Protein AF-0000000075409752 (afdb_homodimer)

Foldseek 3Di:
DPPPLVVLLVLLLVLLPPDPPDPVQLFAPFFAAEEEEFQLLCRVVLQVVLCVVRVHDEQEPVSLQVNLVVVLVPVVSVVSLVNSVDDDDLVVVLPVLQPDDCDLSSSLSSSLSSLVSCLRHHGYYYAPLSLVSCVQGLHAYEYGYEDLQLSLVSCVVVPVDHSVVSSVVRVVVRVVRQVSNCVSRVDGPPPPVSHPYYHYCSPPPDSVVVSVVVNVVSVCSSVVNPNPD/DPPPLVVLLVLLLVLLPPDPPDPVQLFAPFFAAEEEEFQLLCRVVLQVVLCVVRVHDEQEPVSLQVNLVVVLVPVVSVVSLVNSVDDDPLVVVLPVQQPDDCDLSSSLSSSLSSLVSCLRHHGYYYAPLSLVSCVQGLHAYEYGYEDLQLSLVSCVVVPVDHSVVSSVVRVVVRVVRQVSNCVSRVDGPPPPVSHPYYHYCSPPPDSVVVSVVVNVVSVCSSVVNPNPD

Nearest PDB structures (foldseek):
  3fdi-assembly1_B  TM=8.364E-01  e=6.207E-10  Eubacterium ventriosum ATCC 27560
  3fdi-assembly1_A  TM=8.608E-01  e=1.550E-09  Eubacterium ventriosum ATCC 27560
  3hdt-assembly1_B  TM=8.500E-01  e=1.334E-08  [Clostridium] symbiosum ATCC 14940
  3akc-assembly1_A  TM=5.839E-01  e=3.371E-07  Thermus thermophilus HB8
  3adk-assembly1_A  TM=4.992E-01  e=1.735E-04  Sus scrofa

Structure (mmCIF, N/CA/C/O backbone):
data_AF-0000000075409752-model_v1
#
loop_
_entity.id
_entity.type
_entity.pdbx_description
1 polymer 'Cytidylate kinase'
#
loop_
_atom_site.group_PDB
_atom_site.id
_atom_site.type_symbol
_atom_site.label_atom_id
_atom_site.label_alt_id
_atom_site.label_comp_id
_atom_site.label_asym_id
_atom_site.label_entity_id
_atom_site.label_seq_id
_atom_site.pdbx_PDB_ins_code
_atom_site.Cartn_x
_atom_site.Cartn_y
_atom_site.Cartn_z
_atom_site.occupancy
_atom_site.B_iso_or_equiv
_atom_site.auth_seq_id
_atom_site.auth_comp_id
_atom_site.auth_asym_id
_atom_site.auth_atom_id
_atom_site.pdbx_PDB_model_num
ATOM 1 N N . MET A 1 1 ? 16.188 -24.672 0.856 1 35.5 1 MET A N 1
ATOM 2 C CA . MET A 1 1 ? 15.359 -25.828 0.515 1 35.5 1 MET A CA 1
ATOM 3 C C . MET A 1 1 ? 14.805 -25.703 -0.9 1 35.5 1 MET A C 1
ATOM 5 O O . MET A 1 1 ? 14.023 -24.797 -1.186 1 35.5 1 MET A O 1
ATOM 9 N N . SER A 1 2 ? 15.633 -25.891 -1.793 1 41.69 2 SER A N 1
ATOM 10 C CA . SER A 1 2 ? 15.312 -26.016 -3.211 1 41.69 2 SER A CA 1
ATOM 11 C C . SER A 1 2 ? 14.031 -26.812 -3.414 1 41.69 2 SER A C 1
ATOM 13 O O . SER A 1 2 ? 13.969 -28 -3.088 1 41.69 2 SER A O 1
ATOM 15 N N . HIS A 1 3 ? 12.977 -26.234 -3.055 1 53.34 3 HIS A N 1
ATOM 16 C CA . HIS A 1 3 ? 11.797 -27.031 -3.328 1 53.34 3 HIS A CA 1
ATOM 17 C C . HIS A 1 3 ? 11.945 -27.812 -4.629 1 53.34 3 HIS A C 1
ATOM 19 O O . HIS A 1 3 ? 12.328 -27.25 -5.656 1 53.34 3 HIS A O 1
ATOM 25 N N . ASN A 1 4 ? 12.164 -29.109 -4.457 1 63.41 4 ASN A N 1
ATOM 26 C CA . ASN A 1 4 ? 12.203 -29.984 -5.617 1 63.41 4 ASN A CA 1
ATOM 27 C C . ASN A 1 4 ? 11.008 -29.75 -6.539 1 63.41 4 ASN A C 1
ATOM 29 O O . ASN A 1 4 ? 9.859 -29.938 -6.133 1 63.41 4 ASN A O 1
ATOM 33 N N . ILE A 1 5 ? 11.281 -29.016 -7.641 1 72.69 5 ILE A N 1
ATOM 34 C CA . ILE A 1 5 ? 10.289 -28.672 -8.656 1 72.69 5 ILE A CA 1
ATOM 35 C C . ILE A 1 5 ? 9.352 -29.844 -8.891 1 72.69 5 ILE A C 1
ATOM 37 O O . ILE A 1 5 ? 8.141 -29.672 -9.031 1 72.69 5 ILE A O 1
ATOM 41 N N . LEU A 1 6 ? 9.883 -31.047 -8.805 1 66.75 6 LEU A N 1
ATOM 42 C CA . LEU A 1 6 ? 9.078 -32.25 -9.055 1 66.75 6 LEU A CA 1
ATOM 43 C C . LEU A 1 6 ? 8.086 -32.469 -7.918 1 66.75 6 LEU A C 1
ATOM 45 O O . LEU A 1 6 ? 6.945 -32.875 -8.156 1 66.75 6 LEU A O 1
ATOM 49 N N . SER A 1 7 ? 8.555 -32.156 -6.742 1 69.25 7 SER A N 1
ATOM 50 C CA . SER A 1 7 ? 7.664 -32.312 -5.598 1 69.25 7 SER A CA 1
ATOM 51 C C . SER A 1 7 ? 6.52 -31.312 -5.645 1 69.25 7 SER A C 1
ATOM 53 O O . SER A 1 7 ? 5.387 -31.625 -5.289 1 69.25 7 SER A O 1
ATOM 55 N N . VAL A 1 8 ? 6.828 -30.156 -6.141 1 71.62 8 VAL A N 1
ATOM 56 C CA . VAL A 1 8 ? 5.812 -29.109 -6.258 1 71.62 8 VAL A CA 1
ATOM 57 C C . VAL A 1 8 ? 4.797 -29.5 -7.332 1 71.62 8 VAL A C 1
ATOM 59 O O . VAL A 1 8 ? 3.588 -29.391 -7.121 1 71.62 8 VAL A O 1
ATOM 62 N N . ILE A 1 9 ? 5.273 -30.062 -8.375 1 70.31 9 ILE A N 1
ATOM 63 C CA . ILE A 1 9 ? 4.41 -30.484 -9.477 1 70.31 9 ILE A CA 1
ATOM 64 C C . ILE A 1 9 ? 3.502 -31.625 -9.016 1 70.31 9 ILE A C 1
ATOM 66 O O . ILE A 1 9 ? 2.307 -31.625 -9.32 1 70.31 9 ILE A O 1
ATOM 70 N N . ALA A 1 10 ? 4.078 -32.5 -8.273 1 66.25 10 ALA A N 1
ATOM 71 C CA . ALA A 1 10 ? 3.301 -33.594 -7.742 1 66.25 10 ALA A CA 1
ATOM 72 C C . ALA A 1 10 ? 2.207 -33.125 -6.801 1 66.25 10 ALA A C 1
ATOM 74 O O . ALA A 1 10 ? 1.072 -33.594 -6.852 1 66.25 10 ALA A O 1
ATOM 75 N N . ALA A 1 11 ? 2.574 -32.188 -6.027 1 68.56 11 ALA A N 1
ATOM 76 C CA . ALA A 1 11 ? 1.611 -31.609 -5.082 1 68.56 11 ALA A CA 1
ATOM 77 C C . ALA A 1 11 ? 0.489 -30.875 -5.809 1 68.56 11 ALA A C 1
ATOM 79 O O . ALA A 1 11 ? -0.676 -30.969 -5.41 1 68.56 11 ALA A O 1
ATOM 80 N N . MET A 1 12 ? 0.791 -30.25 -6.871 1 71.69 12 MET A N 1
ATOM 81 C CA . MET A 1 12 ? -0.192 -29.531 -7.684 1 71.69 12 MET A CA 1
ATOM 82 C C . MET A 1 12 ? -1.178 -30.516 -8.32 1 71.69 12 MET A C 1
ATOM 84 O O . MET A 1 12 ? -2.375 -30.234 -8.391 1 71.69 12 MET A O 1
ATOM 88 N N . ALA A 1 13 ? -0.66 -31.625 -8.742 1 65.69 13 ALA A N 1
ATOM 89 C CA . ALA A 1 13 ? -1.485 -32.656 -9.359 1 65.69 13 ALA A CA 1
ATOM 90 C C . ALA A 1 13 ? -2.479 -33.219 -8.352 1 65.69 13 ALA A C 1
ATOM 92 O O . ALA A 1 13 ? -3.621 -33.531 -8.711 1 65.69 13 ALA A O 1
ATOM 93 N N . GLU A 1 14 ? -2.062 -33.344 -7.121 1 63.84 14 GLU A N 1
ATOM 94 C CA . GLU A 1 14 ? -2.916 -33.875 -6.066 1 63.84 14 GLU A CA 1
ATOM 95 C C . GLU A 1 14 ? -4.078 -32.938 -5.758 1 63.84 14 GLU A C 1
ATOM 97 O O . GLU A 1 14 ? -5.207 -33.375 -5.555 1 63.84 14 GLU A O 1
ATOM 102 N N . VAL A 1 15 ? -3.867 -31.703 -5.73 1 63.31 15 VAL A N 1
ATOM 103 C CA . VAL A 1 15 ? -4.887 -30.703 -5.402 1 63.31 15 VAL A CA 1
ATOM 104 C C . VAL A 1 15 ? -5.863 -30.562 -6.566 1 63.31 15 VAL A C 1
ATOM 106 O O . VAL A 1 15 ? -7.055 -30.312 -6.359 1 63.31 15 VAL A O 1
ATOM 109 N N . ALA A 1 16 ? -5.379 -30.797 -7.762 1 62.97 16 ALA A N 1
ATOM 110 C CA . ALA A 1 16 ? -6.223 -30.703 -8.953 1 62.97 16 ALA A CA 1
ATOM 111 C C . ALA A 1 16 ? -7.246 -31.828 -8.992 1 62.97 16 ALA A C 1
ATOM 113 O O . ALA A 1 16 ? -8.336 -31.672 -9.539 1 62.97 16 ALA A O 1
ATOM 114 N N . THR A 1 17 ? -6.945 -32.969 -8.453 1 55.19 17 THR A N 1
ATOM 115 C CA . THR A 1 17 ? -7.801 -34.156 -8.5 1 55.19 17 THR A CA 1
ATOM 116 C C . THR A 1 17 ? -8.891 -34.094 -7.438 1 55.19 17 THR A C 1
ATOM 118 O O . THR A 1 17 ? -9.859 -34.844 -7.48 1 55.19 17 THR A O 1
ATOM 121 N N . VAL A 1 18 ? -8.688 -33.312 -6.383 1 51.41 18 VAL A N 1
ATOM 122 C CA . VAL A 1 18 ? -9.703 -33.219 -5.336 1 51.41 18 VAL A CA 1
ATOM 123 C C . VAL A 1 18 ? -10.945 -32.531 -5.891 1 51.41 18 VAL A C 1
ATOM 125 O O . VAL A 1 18 ? -10.859 -31.438 -6.469 1 51.41 18 VAL A O 1
ATOM 128 N N . THR A 1 19 ? -12.094 -33.188 -6.258 1 45.47 19 THR A N 1
ATOM 129 C CA . THR A 1 19 ? -13.406 -32.875 -6.809 1 45.47 19 THR A CA 1
ATOM 130 C C . THR A 1 19 ? -13.992 -31.656 -6.113 1 45.47 19 THR A C 1
ATOM 132 O O . THR A 1 19 ? -13.977 -31.562 -4.883 1 45.47 19 THR A O 1
ATOM 135 N N . HIS A 1 20 ? -14.031 -30.516 -6.781 1 45.59 20 HIS A N 1
ATOM 136 C CA . HIS A 1 20 ? -14.469 -29.141 -6.551 1 45.59 20 HIS A CA 1
ATOM 137 C C . HIS A 1 20 ? -15.891 -29.094 -6.008 1 45.59 20 HIS A C 1
ATOM 139 O O . HIS A 1 20 ? -16.531 -28.031 -6 1 45.59 20 HIS A O 1
ATOM 145 N N . ASP A 1 21 ? -16.578 -30.156 -5.809 1 39.78 21 ASP A N 1
ATOM 146 C CA . ASP A 1 21 ? -18 -29.984 -5.543 1 39.78 21 ASP A CA 1
ATOM 147 C C . ASP A 1 21 ? -18.219 -29.125 -4.301 1 39.78 21 ASP A C 1
ATOM 149 O O . ASP A 1 21 ? -19.359 -28.812 -3.961 1 39.78 21 ASP A O 1
ATOM 153 N N . GLU A 1 22 ? -17.375 -29.141 -3.258 1 41.03 22 GLU A N 1
ATOM 154 C CA . GLU A 1 22 ? -17.844 -28.484 -2.043 1 41.03 22 GLU A CA 1
ATOM 155 C C . GLU A 1 22 ? -17.438 -27.016 -2.016 1 41.03 22 GLU A C 1
ATOM 157 O O . GLU A 1 22 ? -16.297 -26.688 -2.363 1 41.03 22 GLU A O 1
ATOM 162 N N . PRO A 1 23 ? -18.359 -26.031 -1.933 1 43.75 23 PRO A N 1
ATOM 163 C CA . PRO A 1 23 ? -18.188 -24.578 -1.791 1 43.75 23 PRO A CA 1
ATOM 164 C C . PRO A 1 23 ? -16.938 -24.203 -0.99 1 43.75 23 PRO A C 1
ATOM 166 O O . PRO A 1 23 ? -16.406 -23.109 -1.153 1 43.75 23 PRO A O 1
ATOM 169 N N . SER A 1 24 ? -16.625 -25.078 -0.06 1 42.69 24 SER A N 1
ATOM 170 C CA . SER A 1 24 ? -15.539 -24.953 0.902 1 42.69 24 SER A CA 1
ATOM 171 C C . SER A 1 24 ? -14.188 -24.953 0.205 1 42.69 24 SER A C 1
ATOM 173 O O . SER A 1 24 ? -13.156 -24.688 0.832 1 42.69 24 SER A O 1
ATOM 175 N N . THR A 1 25 ? -14.102 -25.406 -0.989 1 48.06 25 THR A N 1
ATOM 176 C CA . THR A 1 25 ? -12.867 -25.781 -1.669 1 48.06 25 THR A CA 1
ATOM 177 C C . THR A 1 25 ? -12.156 -24.562 -2.232 1 48.06 25 THR A C 1
ATOM 179 O O . THR A 1 25 ? -11.062 -24.672 -2.797 1 48.06 25 THR A O 1
ATOM 182 N N . ARG A 1 26 ? -12.812 -23.406 -2.131 1 58.34 26 ARG A N 1
ATOM 183 C CA . ARG A 1 26 ? -12.242 -22.188 -2.668 1 58.34 26 ARG A CA 1
ATOM 184 C C . ARG A 1 26 ? -11.242 -21.562 -1.688 1 58.34 26 ARG A C 1
ATOM 186 O O . ARG A 1 26 ? -10.539 -20.625 -2.027 1 58.34 26 ARG A O 1
ATOM 193 N N . HIS A 1 27 ? -11.055 -22.281 -0.625 1 77.31 27 HIS A N 1
ATOM 194 C CA . HIS A 1 27 ? -10.156 -21.766 0.398 1 77.31 27 HIS A CA 1
ATOM 195 C C . HIS A 1 27 ? -8.844 -22.531 0.414 1 77.31 27 HIS A C 1
ATOM 197 O O . HIS A 1 27 ? -8.836 -23.766 0.525 1 77.31 27 HIS A O 1
ATOM 203 N N . PRO A 1 28 ? -7.812 -21.859 0.232 1 83.44 28 PRO A N 1
ATOM 204 C CA . PRO A 1 28 ? -6.523 -22.562 0.225 1 83.44 28 PRO A CA 1
ATOM 205 C C . PRO A 1 28 ? -6.203 -23.219 1.56 1 83.44 28 PRO A C 1
ATOM 207 O O . PRO A 1 28 ? -6.711 -22.812 2.602 1 83.44 28 PRO A O 1
ATOM 210 N N . LYS A 1 29 ? -5.453 -24.266 1.456 1 84.62 29 LYS A N 1
ATOM 211 C CA . LYS A 1 29 ? -5.051 -25.016 2.637 1 84.62 29 LYS A CA 1
ATOM 212 C C . LYS A 1 29 ? -4.219 -24.156 3.586 1 84.62 29 LYS A C 1
ATOM 214 O O . LYS A 1 29 ? -4.336 -24.281 4.809 1 84.62 29 LYS A O 1
ATOM 219 N N . LYS A 1 30 ? -3.402 -23.328 3.061 1 92.62 30 LYS A N 1
ATOM 220 C CA . LYS A 1 30 ? -2.527 -22.406 3.775 1 92.62 30 LYS A CA 1
ATOM 221 C C . LYS A 1 30 ? -2.625 -21 3.191 1 92.62 30 LYS A C 1
ATOM 223 O O . LYS A 1 30 ? -3.15 -20.812 2.092 1 92.62 30 LYS A O 1
ATOM 228 N N . PRO A 1 31 ? -2.188 -20.031 3.934 1 94.81 31 PRO A N 1
ATOM 229 C CA . PRO A 1 31 ? -2.268 -18.656 3.418 1 94.81 31 PRO A CA 1
ATOM 230 C C . PRO A 1 31 ? -1.559 -18.5 2.076 1 94.81 31 PRO A C 1
ATOM 232 O O . PRO A 1 31 ? -0.499 -19.078 1.855 1 94.81 31 PRO A O 1
ATOM 235 N N . VAL A 1 32 ? -2.188 -17.766 1.238 1 95.56 32 VAL A N 1
ATOM 236 C CA . VAL A 1 32 ? -1.627 -17.438 -0.069 1 95.56 32 VAL A CA 1
ATOM 237 C C . VAL A 1 32 ? -1.329 -15.945 -0.145 1 95.56 32 VAL A C 1
ATOM 239 O O . VAL A 1 32 ? -2.211 -15.117 0.098 1 95.56 32 VAL A O 1
ATOM 242 N N . ILE A 1 33 ? -0.075 -15.609 -0.437 1 97.94 33 ILE A N 1
ATOM 243 C CA . ILE A 1 33 ? 0.352 -14.219 -0.597 1 97.94 33 ILE A CA 1
ATOM 244 C C . ILE A 1 33 ? 1.092 -14.062 -1.923 1 97.94 33 ILE A C 1
ATOM 246 O O . ILE A 1 33 ? 1.986 -14.844 -2.242 1 97.94 33 ILE A O 1
ATOM 250 N N . THR A 1 34 ? 0.643 -13.18 -2.75 1 98.06 34 THR A N 1
ATOM 251 C CA . THR A 1 34 ? 1.431 -12.797 -3.916 1 98.06 34 THR A CA 1
ATOM 252 C C . THR A 1 34 ? 2.227 -11.523 -3.635 1 98.06 34 THR A C 1
ATOM 254 O O . THR A 1 34 ? 1.729 -10.602 -2.979 1 98.06 34 THR A O 1
ATOM 257 N N . ILE A 1 35 ? 3.475 -11.492 -4.082 1 98.69 35 ILE A N 1
ATOM 258 C CA . ILE A 1 35 ? 4.309 -10.312 -3.895 1 98.69 35 ILE A CA 1
ATOM 259 C C . ILE A 1 35 ? 4.902 -9.883 -5.234 1 98.69 35 ILE A C 1
ATOM 261 O O . ILE A 1 35 ? 5.543 -10.68 -5.922 1 98.69 35 ILE A O 1
ATOM 265 N N . SER A 1 36 ? 4.555 -8.75 -5.684 1 98.5 36 SER A N 1
ATOM 266 C CA . SER A 1 36 ? 5.27 -8.008 -6.719 1 98.5 36 SER A CA 1
ATOM 267 C C . SER A 1 36 ? 6.23 -6.996 -6.109 1 98.5 36 SER A C 1
ATOM 269 O O . SER A 1 36 ? 5.938 -6.395 -5.07 1 98.5 36 SER A O 1
ATOM 271 N N . ARG A 1 37 ? 7.465 -6.84 -6.754 1 98.56 37 ARG A N 1
ATOM 272 C CA . ARG A 1 37 ? 8.422 -5.98 -6.062 1 98.56 37 ARG A CA 1
ATOM 273 C C . ARG A 1 37 ? 9.312 -5.238 -7.055 1 98.56 37 ARG A C 1
ATOM 275 O O . ARG A 1 37 ? 9.586 -5.738 -8.148 1 98.56 37 ARG A O 1
ATOM 282 N N . ASP A 1 38 ? 9.758 -4.074 -6.664 1 98.44 38 ASP A N 1
ATOM 283 C CA . ASP A 1 38 ? 10.828 -3.355 -7.352 1 98.44 38 ASP A CA 1
ATOM 284 C C . ASP A 1 38 ? 12.195 -3.908 -6.973 1 98.44 38 ASP A C 1
ATOM 286 O O . ASP A 1 38 ? 12.391 -4.383 -5.852 1 98.44 38 ASP A O 1
ATOM 290 N N . TYR A 1 39 ? 13.117 -3.826 -7.922 1 97.81 39 TYR A N 1
ATOM 291 C CA . TYR A 1 39 ? 14.484 -4.223 -7.633 1 97.81 39 TYR A CA 1
ATOM 292 C C . TYR A 1 39 ? 15.086 -3.354 -6.535 1 97.81 39 TYR A C 1
ATOM 294 O O . TYR A 1 39 ? 15.031 -2.123 -6.605 1 97.81 39 TYR A O 1
ATOM 302 N N . GLY A 1 40 ? 15.57 -4 -5.484 1 97.56 40 GLY A N 1
ATOM 303 C CA . GLY A 1 40 ? 16.234 -3.281 -4.406 1 97.56 40 GLY A CA 1
ATOM 304 C C . GLY A 1 40 ? 15.266 -2.795 -3.338 1 97.56 40 GLY A C 1
ATOM 305 O O . GLY A 1 40 ? 15.68 -2.178 -2.355 1 97.56 40 GLY A O 1
ATOM 306 N N . SER A 1 41 ? 13.977 -3.084 -3.465 1 97.69 41 SER A N 1
ATOM 307 C CA . SER A 1 41 ? 12.977 -2.611 -2.514 1 97.69 41 SER A CA 1
ATOM 308 C C . SER A 1 41 ? 13 -3.441 -1.234 1 97.69 41 SER A C 1
ATOM 310 O O . SER A 1 41 ? 12.414 -3.045 -0.223 1 97.69 41 SER A O 1
ATOM 312 N N . GLY A 1 42 ? 13.648 -4.551 -1.275 1 97 42 GLY A N 1
ATOM 313 C CA . GLY A 1 42 ? 13.609 -5.48 -0.158 1 97 42 GLY A CA 1
ATOM 314 C C . GLY A 1 42 ? 12.523 -6.531 -0.289 1 97 42 GLY A C 1
ATOM 315 O O . GLY A 1 42 ? 12.359 -7.375 0.595 1 97 42 GLY A O 1
ATOM 316 N N . GLY A 1 43 ? 11.859 -6.531 -1.406 1 97.81 43 GLY A N 1
ATOM 317 C CA . GLY A 1 43 ? 10.75 -7.445 -1.611 1 97.81 43 GLY A CA 1
ATOM 318 C C . GLY A 1 43 ? 11.156 -8.906 -1.538 1 97.81 43 GLY A C 1
ATOM 319 O O . GLY A 1 43 ? 10.398 -9.742 -1.045 1 97.81 43 GLY A O 1
ATOM 320 N N . ASP A 1 44 ? 12.383 -9.219 -1.998 1 97.12 44 ASP A N 1
ATOM 321 C CA . ASP A 1 44 ? 12.875 -10.594 -1.94 1 97.12 44 ASP A CA 1
ATOM 322 C C . ASP A 1 44 ? 13.117 -11.031 -0.497 1 97.12 44 ASP A C 1
ATOM 324 O O . ASP A 1 44 ? 12.742 -12.141 -0.11 1 97.12 44 ASP A O 1
ATOM 328 N N . VAL A 1 45 ? 13.672 -10.141 0.26 1 97 45 VAL A N 1
ATOM 329 C CA . VAL A 1 45 ? 13.969 -10.414 1.662 1 97 45 VAL A CA 1
ATOM 330 C C . VAL A 1 45 ? 12.664 -10.57 2.441 1 97 45 VAL A C 1
ATOM 332 O O . VAL A 1 45 ? 12.516 -11.5 3.234 1 97 45 VAL A O 1
ATOM 335 N N . ILE A 1 46 ? 11.75 -9.695 2.199 1 97.75 46 ILE A N 1
ATOM 336 C CA . ILE A 1 46 ? 10.453 -9.711 2.875 1 97.75 46 ILE A CA 1
ATOM 337 C C . ILE A 1 46 ? 9.711 -11 2.535 1 97.75 46 ILE A C 1
ATOM 339 O O . ILE A 1 46 ? 9.141 -11.648 3.416 1 97.75 46 ILE A O 1
ATOM 343 N N . ALA A 1 47 ? 9.734 -11.391 1.277 1 98.25 47 ALA A N 1
ATOM 344 C CA . ALA A 1 47 ? 9.078 -12.617 0.837 1 98.25 47 ALA A CA 1
ATOM 345 C C . ALA A 1 47 ? 9.656 -13.836 1.554 1 98.25 47 ALA A C 1
ATOM 347 O O . ALA A 1 47 ? 8.914 -14.695 2.029 1 98.25 47 ALA A O 1
ATOM 348 N N . GLN A 1 48 ? 10.945 -13.883 1.632 1 97.88 48 GLN A N 1
ATOM 349 C CA . GLN A 1 48 ? 11.633 -15 2.279 1 97.88 48 GLN A CA 1
ATOM 350 C C . GLN A 1 48 ? 11.289 -15.062 3.766 1 97.88 48 GLN A C 1
ATOM 352 O O . GLN A 1 48 ? 10.945 -16.125 4.281 1 97.88 48 GLN A O 1
ATOM 357 N N . ARG A 1 49 ? 11.375 -13.945 4.422 1 97.94 49 ARG A N 1
ATOM 358 C CA . ARG A 1 49 ? 11.102 -13.898 5.855 1 97.94 49 ARG A CA 1
ATOM 359 C C . ARG A 1 49 ? 9.648 -14.234 6.152 1 97.94 49 ARG A C 1
ATOM 361 O O . ARG A 1 49 ? 9.344 -14.914 7.133 1 97.94 49 ARG A O 1
ATOM 368 N N . LEU A 1 50 ? 8.781 -13.719 5.316 1 97.88 50 LEU A N 1
ATOM 369 C CA . LEU A 1 50 ? 7.359 -13.984 5.484 1 97.88 50 LEU A CA 1
ATOM 370 C C . LEU A 1 50 ? 7.062 -15.477 5.332 1 97.88 50 LEU A C 1
ATOM 372 O O . LEU A 1 50 ? 6.328 -16.047 6.133 1 97.88 50 LEU A O 1
ATOM 376 N N . ALA A 1 51 ? 7.633 -16.094 4.266 1 97.44 51 ALA A N 1
ATOM 377 C CA . ALA A 1 51 ? 7.461 -17.531 4.035 1 97.44 51 ALA A CA 1
ATOM 378 C C . ALA A 1 51 ? 7.965 -18.344 5.227 1 97.44 51 ALA A C 1
ATOM 380 O O . ALA A 1 51 ? 7.301 -19.281 5.668 1 97.44 51 ALA A O 1
ATOM 381 N N . GLN A 1 52 ? 9.086 -17.953 5.762 1 97.56 52 GLN A N 1
ATOM 382 C CA . GLN A 1 52 ? 9.672 -18.625 6.914 1 97.56 52 GLN A CA 1
ATOM 383 C C . GLN A 1 52 ? 8.797 -18.469 8.148 1 97.56 52 GLN A C 1
ATOM 385 O O . GLN A 1 52 ? 8.539 -19.438 8.859 1 97.56 52 GLN A O 1
ATOM 390 N N . ARG A 1 53 ? 8.32 -17.297 8.344 1 96.25 53 ARG A N 1
ATOM 391 C CA . ARG A 1 53 ? 7.52 -16.969 9.523 1 96.25 53 ARG A CA 1
ATOM 392 C C . ARG A 1 53 ? 6.203 -17.734 9.508 1 96.25 53 ARG A C 1
ATOM 394 O O . ARG A 1 53 ? 5.738 -18.219 10.547 1 96.25 53 ARG A O 1
ATOM 401 N N . LEU A 1 54 ? 5.621 -17.844 8.383 1 96.62 54 LEU A N 1
ATOM 402 C CA . LEU A 1 54 ? 4.324 -18.5 8.234 1 96.62 54 LEU A CA 1
ATOM 403 C C . LEU A 1 54 ? 4.496 -20 7.992 1 96.62 54 LEU A C 1
ATOM 405 O O . LEU A 1 54 ? 3.512 -20.734 7.934 1 96.62 54 LEU A O 1
ATOM 409 N N . THR A 1 55 ? 5.68 -20.469 7.816 1 96.12 55 THR A N 1
ATOM 410 C CA . THR A 1 55 ? 6.012 -21.859 7.531 1 96.12 55 THR A CA 1
ATOM 411 C C . THR A 1 55 ? 5.281 -22.344 6.285 1 96.12 55 THR A C 1
ATOM 413 O O . THR A 1 55 ? 4.637 -23.391 6.305 1 96.12 55 THR A O 1
ATOM 416 N N . ILE A 1 56 ? 5.402 -21.562 5.262 1 95.06 56 ILE A N 1
ATOM 417 C CA . ILE A 1 56 ? 4.848 -21.906 3.961 1 95.06 56 ILE A CA 1
ATOM 418 C C . ILE A 1 56 ? 5.922 -21.781 2.885 1 95.06 56 ILE A C 1
ATOM 420 O O . ILE A 1 56 ? 6.922 -21.094 3.08 1 95.06 56 ILE A O 1
ATOM 424 N N . PRO A 1 57 ? 5.734 -22.469 1.714 1 94.94 57 PRO A N 1
ATOM 425 C CA . PRO A 1 57 ? 6.75 -22.406 0.662 1 94.94 57 PRO A CA 1
ATOM 426 C C . PRO A 1 57 ? 6.82 -21.047 -0.018 1 94.94 57 PRO A C 1
ATOM 428 O O . PRO A 1 57 ? 5.824 -20.312 -0.048 1 94.94 57 PRO A O 1
ATOM 431 N N . LEU A 1 58 ? 8.016 -20.75 -0.502 1 96.5 58 LEU A N 1
ATOM 432 C CA . LEU A 1 58 ? 8.234 -19.609 -1.376 1 96.5 58 LEU A CA 1
ATOM 433 C C . LEU A 1 58 ? 8.461 -20.047 -2.816 1 96.5 58 LEU A C 1
ATOM 435 O O . LEU A 1 58 ? 9.352 -20.859 -3.092 1 96.5 58 LEU A O 1
ATOM 439 N N . TYR A 1 59 ? 7.566 -19.594 -3.705 1 94.56 59 TYR A N 1
ATOM 440 C CA . TYR A 1 59 ? 7.715 -19.828 -5.137 1 94.56 59 TYR A CA 1
ATOM 441 C C . TYR A 1 59 ? 8.141 -18.547 -5.852 1 94.56 59 TYR A C 1
ATOM 443 O O . TYR A 1 59 ? 7.301 -17.719 -6.195 1 94.56 59 TYR A O 1
ATOM 451 N N . ASP A 1 60 ? 9.453 -18.422 -6.113 1 92.69 60 ASP A N 1
ATOM 452 C CA . ASP A 1 60 ? 9.898 -17.188 -6.75 1 92.69 60 ASP A CA 1
ATOM 453 C C . ASP A 1 60 ? 9.766 -17.281 -8.266 1 92.69 60 ASP A C 1
ATOM 455 O O . ASP A 1 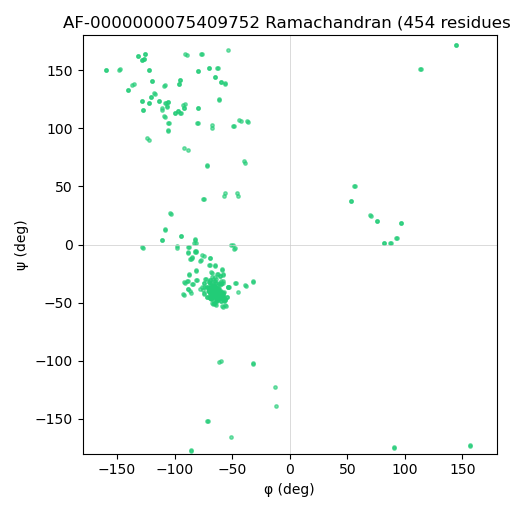60 ? 9.258 -18.266 -8.797 1 92.69 60 ASP A O 1
ATOM 459 N N . GLU A 1 61 ? 10.203 -16.234 -8.93 1 88.94 61 GLU A N 1
ATOM 460 C CA . GLU A 1 61 ? 9.938 -16.109 -10.359 1 88.94 61 GLU A CA 1
ATOM 461 C C . GLU A 1 61 ? 10.68 -17.172 -11.156 1 88.94 61 GLU A C 1
ATOM 463 O O . GLU A 1 61 ? 10.203 -17.625 -12.203 1 88.94 61 GLU A O 1
ATOM 468 N N . VAL A 1 62 ? 11.805 -17.609 -10.617 1 85.62 62 VAL A N 1
ATOM 469 C CA . VAL A 1 62 ? 12.578 -18.625 -11.305 1 85.62 62 VAL A CA 1
ATOM 470 C C . VAL A 1 62 ? 11.859 -19.969 -11.211 1 85.62 62 VAL A C 1
ATOM 472 O O . VAL A 1 62 ? 11.688 -20.672 -12.219 1 85.62 62 VAL A O 1
ATOM 475 N N . VAL A 1 63 ? 11.375 -20.297 -10.023 1 86.38 63 VAL A N 1
ATOM 476 C CA . VAL A 1 63 ? 10.656 -21.547 -9.789 1 86.38 63 VAL A CA 1
ATOM 477 C C . VAL A 1 63 ? 9.352 -21.547 -10.578 1 86.38 63 VAL A C 1
ATOM 479 O O . VAL A 1 63 ? 9.016 -22.547 -11.227 1 86.38 63 VAL A O 1
ATOM 482 N N . LEU A 1 64 ? 8.633 -20.484 -10.562 1 87.88 64 LEU A N 1
ATOM 483 C CA . LEU A 1 64 ? 7.367 -20.375 -11.281 1 87.88 64 LEU A CA 1
ATOM 484 C C . LEU A 1 64 ? 7.578 -20.547 -12.781 1 87.88 64 LEU A C 1
ATOM 486 O O . LEU A 1 64 ? 6.82 -21.266 -13.445 1 87.88 64 LEU A O 1
ATOM 490 N N . LYS A 1 65 ? 8.664 -19.906 -13.258 1 84.25 65 LYS A N 1
ATOM 491 C CA . LYS A 1 65 ? 9 -20.016 -14.672 1 84.25 65 LYS A CA 1
ATOM 492 C C . LYS A 1 65 ? 9.391 -21.453 -15.039 1 84.25 65 LYS A C 1
ATOM 494 O O . LYS A 1 65 ? 8.977 -21.969 -16.078 1 84.25 65 LYS A O 1
ATOM 499 N N . GLU A 1 66 ? 10.156 -22.031 -14.211 1 84.19 66 GLU A N 1
ATOM 500 C CA . GLU A 1 66 ? 10.633 -23.391 -14.469 1 84.19 66 GLU A CA 1
ATOM 501 C C . GLU A 1 66 ? 9.477 -24.391 -14.484 1 84.19 66 GLU A C 1
ATOM 503 O O . GLU A 1 66 ? 9.414 -25.266 -15.352 1 84.19 66 GLU A O 1
ATOM 508 N N . ILE A 1 67 ? 8.57 -24.266 -13.562 1 81.62 67 ILE A N 1
ATOM 509 C CA . ILE A 1 67 ? 7.426 -25.156 -13.492 1 81.62 67 ILE A CA 1
ATOM 510 C C . ILE A 1 67 ? 6.555 -24.984 -14.727 1 81.62 67 ILE A C 1
ATOM 512 O O . ILE A 1 67 ? 6.148 -25.969 -15.359 1 81.62 67 ILE A O 1
ATOM 516 N N . ALA A 1 68 ? 6.32 -23.781 -15.094 1 81.69 68 ALA A N 1
ATOM 517 C CA . ALA A 1 68 ? 5.477 -23.484 -16.25 1 81.69 68 ALA A CA 1
ATOM 518 C C . ALA A 1 68 ? 6.105 -24.016 -17.531 1 81.69 68 ALA A C 1
ATOM 520 O O . ALA A 1 68 ? 5.41 -24.578 -18.375 1 81.69 68 ALA A O 1
ATOM 521 N N . THR A 1 69 ? 7.43 -23.875 -17.641 1 80.44 69 THR A N 1
ATOM 522 C CA . THR A 1 69 ? 8.148 -24.328 -18.828 1 80.44 69 THR A CA 1
ATOM 523 C C . THR A 1 69 ? 8.133 -25.859 -18.891 1 80.44 69 THR A C 1
ATOM 525 O O . THR A 1 69 ? 7.934 -26.422 -19.969 1 80.44 69 THR A O 1
ATOM 528 N N . ARG A 1 70 ? 8.242 -26.5 -17.812 1 76.69 70 ARG A N 1
ATOM 529 C CA . ARG A 1 70 ? 8.258 -27.969 -17.766 1 76.69 70 ARG A CA 1
ATOM 530 C C . ARG A 1 70 ? 6.887 -28.531 -18.125 1 76.69 70 ARG A C 1
ATOM 532 O O . ARG A 1 70 ? 6.789 -29.562 -18.797 1 76.69 70 ARG A O 1
ATOM 539 N N . LEU A 1 71 ? 5.93 -27.875 -17.609 1 77.06 71 LEU A N 1
ATOM 540 C CA . LEU A 1 71 ? 4.57 -28.344 -17.844 1 77.06 71 LEU A CA 1
ATOM 541 C C . LEU A 1 71 ? 4.164 -28.125 -19.297 1 77.06 71 LEU A C 1
ATOM 543 O O . LEU A 1 71 ? 3.307 -28.844 -19.828 1 77.06 71 LEU A O 1
ATOM 547 N N . GLN A 1 72 ? 4.707 -27.078 -19.844 1 71.94 72 GLN A N 1
ATOM 548 C CA . GLN A 1 72 ? 4.441 -26.859 -21.266 1 71.94 72 GLN A CA 1
ATOM 549 C C . GLN A 1 72 ? 4.883 -28.062 -22.109 1 71.94 72 GLN A C 1
ATOM 551 O O . GLN A 1 72 ? 4.27 -28.375 -23.125 1 71.94 72 GLN A O 1
ATOM 556 N N . ASP A 1 73 ? 5.793 -28.766 -21.625 1 68.62 73 ASP A N 1
ATOM 557 C CA . ASP A 1 73 ? 6.383 -29.875 -22.359 1 68.62 73 ASP A CA 1
ATOM 558 C C . ASP A 1 73 ? 5.766 -31.203 -21.938 1 68.62 73 ASP A C 1
ATOM 560 O O . ASP A 1 73 ? 6.141 -32.25 -22.453 1 68.62 73 ASP A O 1
ATOM 564 N N . ASP A 1 74 ? 4.863 -31.188 -20.953 1 64.5 74 ASP A N 1
ATOM 565 C CA . ASP A 1 74 ? 4.258 -32.406 -20.453 1 64.5 74 ASP A CA 1
ATOM 566 C C . ASP A 1 74 ? 2.738 -32.375 -20.578 1 64.5 74 ASP A C 1
ATOM 568 O O . ASP A 1 74 ? 2.043 -31.984 -19.641 1 64.5 74 ASP A O 1
ATOM 572 N N . PRO A 1 75 ? 2.328 -32.844 -21.672 1 61.97 75 PRO A N 1
ATOM 573 C CA . PRO A 1 75 ? 0.888 -32.812 -21.922 1 61.97 75 PRO A CA 1
ATOM 574 C C . PRO A 1 75 ? 0.065 -33.531 -20.875 1 61.97 75 PRO A C 1
ATOM 576 O O . PRO A 1 75 ? -1.079 -33.156 -20.609 1 61.97 75 PRO A O 1
ATOM 579 N N . ALA A 1 76 ? 0.564 -34.562 -20.312 1 61.19 76 ALA A N 1
ATOM 580 C CA . ALA A 1 76 ? -0.189 -35.344 -19.344 1 61.19 76 ALA A CA 1
ATOM 581 C C . ALA A 1 76 ? -0.478 -34.531 -18.078 1 61.19 76 ALA A C 1
ATOM 583 O O . ALA A 1 76 ? -1.584 -34.594 -17.531 1 61.19 76 ALA A O 1
ATOM 584 N N . ILE A 1 77 ? 0.435 -33.844 -17.625 1 60.03 77 ILE A N 1
ATOM 585 C CA . ILE A 1 77 ? 0.275 -33.031 -16.422 1 60.03 77 ILE A CA 1
ATOM 586 C C . ILE A 1 77 ? -0.652 -31.859 -16.688 1 60.03 77 ILE A C 1
ATOM 588 O O . ILE A 1 77 ? -1.488 -31.516 -15.852 1 60.03 77 ILE A O 1
ATOM 592 N N . VAL A 1 78 ? -0.517 -31.375 -17.859 1 61.56 78 VAL A N 1
ATOM 593 C CA . VAL A 1 78 ? -1.379 -30.266 -18.25 1 61.56 78 VAL A CA 1
ATOM 594 C C . VAL A 1 78 ? -2.836 -30.719 -18.266 1 61.56 78 VAL A C 1
ATOM 596 O O . VAL A 1 78 ? -3.721 -29.984 -17.797 1 61.56 78 VAL A O 1
ATOM 599 N N . LYS A 1 79 ? -2.963 -31.906 -18.781 1 62.19 79 LYS A N 1
ATOM 600 C CA . LYS A 1 79 ? -4.305 -32.469 -18.812 1 62.19 79 LYS A CA 1
ATOM 601 C C . LYS A 1 79 ? -4.863 -32.688 -17.406 1 62.19 79 LYS A C 1
ATOM 603 O O . LYS A 1 79 ? -6.039 -32.406 -17.156 1 62.19 79 LYS A O 1
ATOM 608 N N . MET A 1 80 ? -4.086 -33.125 -16.516 1 58.19 80 MET A N 1
ATOM 609 C CA . MET A 1 80 ? -4.488 -33.344 -15.133 1 58.19 80 MET A CA 1
ATOM 610 C C . MET A 1 80 ? -4.852 -32.031 -14.469 1 58.19 80 MET A C 1
ATOM 612 O O . MET A 1 80 ? -5.828 -31.953 -13.711 1 58.19 80 MET A O 1
ATOM 616 N N . LEU A 1 81 ? -4.062 -31.062 -14.711 1 60.94 81 LEU A N 1
ATOM 617 C CA . LEU A 1 81 ? -4.344 -29.75 -14.156 1 60.94 81 LEU A CA 1
ATOM 618 C C . LEU A 1 81 ? -5.637 -29.172 -14.727 1 60.94 81 LEU A C 1
ATOM 620 O O . LEU A 1 81 ? -6.414 -28.547 -14.008 1 60.94 81 LEU A O 1
ATOM 624 N N . ASP A 1 82 ? -5.828 -29.562 -15.992 1 58.16 82 ASP A N 1
ATOM 625 C CA . ASP A 1 82 ? -7.051 -29.125 -16.656 1 58.16 82 ASP A CA 1
ATOM 626 C C . ASP A 1 82 ? -8.273 -29.812 -16.062 1 58.16 82 ASP A C 1
ATOM 628 O O . ASP A 1 82 ? -9.336 -29.203 -15.938 1 58.16 82 ASP A O 1
ATOM 632 N N . GLU A 1 83 ? -8.234 -31.094 -15.859 1 53.69 83 GLU A N 1
ATOM 633 C CA . GLU A 1 83 ? -9.336 -31.891 -15.32 1 53.69 83 GLU A CA 1
ATOM 634 C C . GLU A 1 83 ? -9.656 -31.484 -13.883 1 53.69 83 GLU A C 1
ATOM 636 O O . GLU A 1 83 ? -10.797 -31.578 -13.438 1 53.69 83 GLU A O 1
ATOM 641 N N . GLY A 1 84 ? -8.766 -31.281 -13.117 1 48.12 84 GLY A N 1
ATOM 642 C CA . GLY A 1 84 ? -8.953 -30.828 -11.75 1 48.12 84 GLY A CA 1
ATOM 643 C C . GLY A 1 84 ? -9.469 -29.406 -11.656 1 48.12 84 GLY A C 1
ATOM 644 O O . GLY A 1 84 ? -10 -29 -10.617 1 48.12 84 GLY A O 1
ATOM 645 N N . PHE A 1 85 ? -8.875 -28.594 -12.383 1 48.16 85 PHE A N 1
ATOM 646 C CA . PHE A 1 85 ? -9.445 -27.266 -12.438 1 48.16 85 PHE A CA 1
ATOM 647 C C . PHE A 1 85 ? -10.906 -27.312 -12.883 1 48.16 85 PHE A C 1
ATOM 649 O O . PHE A 1 85 ? -11.195 -27.531 -14.062 1 48.16 85 PHE A O 1
ATOM 656 N N . GLY A 1 86 ? -11.82 -28.281 -12.352 1 41.34 86 GLY A N 1
ATOM 657 C CA . GLY A 1 86 ? -13.234 -28.391 -12.695 1 41.34 86 GLY A CA 1
ATOM 658 C C . GLY A 1 86 ? -13.75 -27.188 -13.469 1 41.34 86 GLY A C 1
ATOM 659 O O . GLY A 1 86 ? -12.977 -26.297 -13.828 1 41.34 86 GLY A O 1
ATOM 660 N N . ARG A 1 87 ? -15.203 -26.781 -12.953 1 41.12 87 ARG A N 1
ATOM 661 C CA . ARG A 1 87 ? -16.266 -25.984 -13.562 1 41.12 87 ARG A CA 1
ATOM 662 C C . ARG A 1 87 ? -15.75 -24.641 -14.055 1 41.12 87 ARG A C 1
ATOM 664 O O . ARG A 1 87 ? -14.68 -24.188 -13.625 1 41.12 87 ARG A O 1
ATOM 671 N N . ALA A 1 88 ? -16.703 -23.531 -14.414 1 34.81 88 ALA A N 1
ATOM 672 C CA . ALA A 1 88 ? -17.062 -22.344 -15.195 1 34.81 88 ALA A CA 1
ATOM 673 C C . ALA A 1 88 ? -16.188 -21.156 -14.828 1 34.81 88 ALA A C 1
ATOM 675 O O . ALA A 1 88 ? -16.047 -20.219 -15.609 1 34.81 88 ALA A O 1
ATOM 676 N N . LYS A 1 89 ? -15.969 -20.875 -13.594 1 39.38 89 LYS A N 1
ATOM 677 C CA . LYS A 1 89 ? -15.492 -19.531 -13.273 1 39.38 89 LYS A CA 1
ATOM 678 C C . LYS A 1 89 ? -14 -19.391 -13.57 1 39.38 89 LYS A C 1
ATOM 680 O O . LYS A 1 89 ? -13.531 -18.328 -13.961 1 39.38 89 LYS A O 1
ATOM 685 N N . ASP A 1 90 ? -13.102 -20.375 -13.336 1 40.72 90 ASP A N 1
ATOM 686 C CA . ASP A 1 90 ? -11.672 -20.297 -13.594 1 40.72 90 ASP A CA 1
ATOM 687 C C . ASP A 1 90 ? -11.383 -20.312 -15.094 1 40.72 90 ASP A C 1
ATOM 689 O O . ASP A 1 90 ? -10.367 -19.766 -15.539 1 40.72 90 ASP A O 1
ATOM 693 N N . MET A 1 91 ? -12.125 -21.156 -15.875 1 38.47 91 MET A N 1
ATOM 694 C CA . MET A 1 91 ? -12.031 -21.125 -17.328 1 38.47 91 MET A CA 1
ATOM 695 C C . MET A 1 91 ? -12.359 -19.734 -17.875 1 38.47 91 MET A C 1
ATOM 697 O O . MET A 1 91 ? -11.766 -19.297 -18.859 1 38.47 91 MET A O 1
ATOM 701 N N . TRP A 1 92 ? -13.438 -19.141 -17.219 1 41.16 92 TRP A N 1
ATOM 702 C CA . TRP A 1 92 ? -13.805 -17.812 -17.703 1 41.16 92 TRP A CA 1
ATOM 703 C C . TRP A 1 92 ? -12.641 -16.828 -17.562 1 41.16 92 TRP A C 1
ATOM 705 O O . TRP A 1 92 ? -12.367 -16.047 -18.484 1 41.16 92 TRP A O 1
ATOM 715 N N . LEU A 1 93 ? -11.938 -16.906 -16.453 1 42.81 93 LEU A N 1
ATOM 716 C CA . LEU A 1 93 ? -10.773 -16.031 -16.297 1 42.81 93 LEU A CA 1
ATOM 717 C C . LEU A 1 93 ? -9.703 -16.375 -17.328 1 42.81 93 LEU A C 1
ATOM 719 O O . LEU A 1 93 ? -9.07 -15.484 -17.891 1 42.81 93 LEU A O 1
ATOM 723 N N . TYR A 1 94 ? -9.43 -17.703 -17.547 1 39.97 94 TYR A N 1
ATOM 724 C CA . TYR A 1 94 ? -8.547 -18.109 -18.641 1 39.97 94 TYR A CA 1
ATOM 725 C C . TYR A 1 94 ? -9.047 -17.562 -19.969 1 39.97 94 TYR A C 1
ATOM 727 O O . TYR A 1 94 ? -8.258 -17.078 -20.781 1 39.97 94 TYR A O 1
ATOM 735 N N . ARG A 1 95 ? -10.352 -17.859 -20.234 1 41.66 95 ARG A N 1
ATOM 736 C CA . ARG A 1 95 ? -10.883 -17.375 -21.5 1 41.66 95 ARG A CA 1
ATOM 737 C C . ARG A 1 95 ? -10.781 -15.859 -21.609 1 41.66 95 ARG A C 1
ATOM 739 O O . ARG A 1 95 ? -10.539 -15.32 -22.688 1 41.66 95 ARG A O 1
ATOM 746 N N . LEU A 1 96 ? -11.133 -15.141 -20.562 1 42.38 96 LEU A N 1
ATOM 747 C CA . LEU A 1 96 ? -11.078 -13.688 -20.594 1 42.38 96 LEU A CA 1
ATOM 748 C C . LEU A 1 96 ? -9.68 -13.203 -20.938 1 42.38 96 LEU A C 1
ATOM 750 O O . LEU A 1 96 ? -9.516 -12.227 -21.688 1 42.38 96 LEU A O 1
ATOM 754 N N . PHE A 1 97 ? -8.656 -13.766 -20.297 1 41.09 97 PHE A N 1
ATOM 755 C CA . PHE A 1 97 ? -7.289 -13.359 -20.609 1 41.09 97 PHE A CA 1
ATOM 756 C C . PHE A 1 97 ? -6.777 -14.062 -21.859 1 41.09 97 PHE A C 1
ATOM 758 O O . PHE A 1 97 ? -5.742 -13.688 -22.406 1 41.09 97 PHE A O 1
ATOM 765 N N . SER A 1 98 ? -7.219 -15.266 -22.141 1 40.72 98 SER A N 1
ATOM 766 C CA . SER A 1 98 ? -6.715 -15.977 -23.312 1 40.72 98 SER A CA 1
ATOM 767 C C . SER A 1 98 ? -7.301 -15.414 -24.594 1 40.72 98 SER A C 1
ATOM 769 O O . SER A 1 98 ? -8.328 -15.898 -25.078 1 40.72 98 SER A O 1
ATOM 771 N N . GLY A 1 99 ? -7.469 -14.195 -24.734 1 35.91 99 GLY A N 1
ATOM 772 C CA . GLY A 1 99 ? -7.922 -13.828 -26.062 1 35.91 99 GLY A CA 1
ATOM 773 C C . GLY A 1 99 ? -7.387 -14.75 -27.141 1 35.91 99 GLY A C 1
ATOM 774 O O . GLY A 1 99 ? -8.156 -15.461 -27.797 1 35.91 99 GLY A O 1
ATOM 775 N N . ASN A 1 100 ? -6.203 -14.18 -28 1 35.53 100 ASN A N 1
ATOM 776 C CA . ASN A 1 100 ? -5.746 -14.5 -29.344 1 35.53 100 ASN A CA 1
ATOM 777 C C . ASN A 1 100 ? -5.082 -15.875 -29.391 1 35.53 100 ASN A C 1
ATOM 779 O O . ASN A 1 100 ? -4.809 -16.469 -28.359 1 35.53 100 ASN A O 1
ATOM 783 N N . ASP A 1 101 ? -3.953 -16.031 -30.547 1 36.56 101 ASP A N 1
ATOM 784 C CA . ASP A 1 101 ? -3.115 -17.016 -31.234 1 36.56 101 ASP A CA 1
ATOM 785 C C . ASP A 1 101 ? -2.209 -17.75 -30.25 1 36.56 101 ASP A C 1
ATOM 787 O O . ASP A 1 101 ? -1.77 -17.172 -29.25 1 36.56 101 ASP A O 1
ATOM 791 N N . VAL A 1 102 ? -1.899 -19.094 -30.25 1 41.62 102 VAL A N 1
ATOM 792 C CA . VAL A 1 102 ? -1.262 -20.203 -29.547 1 41.62 102 VAL A CA 1
ATOM 793 C C . VAL A 1 102 ? 0.124 -19.797 -29.062 1 41.62 102 VAL A C 1
ATOM 795 O O . VAL A 1 102 ? 0.776 -20.531 -28.328 1 41.62 102 VAL A O 1
ATOM 798 N N . GLY A 1 103 ? 0.943 -18.875 -29.797 1 44.91 103 GLY A N 1
ATOM 799 C CA . GLY A 1 103 ? 2.354 -18.781 -29.469 1 44.91 103 GLY A CA 1
ATOM 800 C C . GLY A 1 103 ? 2.59 -18.328 -28.031 1 44.91 103 GLY A C 1
ATOM 801 O O . GLY A 1 103 ? 2.689 -19.156 -27.125 1 44.91 103 GLY A O 1
ATOM 802 N N . PRO A 1 104 ? 2.943 -17.031 -27.594 1 53.09 104 PRO A N 1
ATOM 803 C CA . PRO A 1 104 ? 3.082 -16.422 -26.266 1 53.09 104 PRO A CA 1
ATOM 804 C C . PRO A 1 104 ? 1.897 -16.719 -25.359 1 53.09 104 PRO A C 1
ATOM 806 O O . PRO A 1 104 ? 2.047 -16.734 -24.125 1 53.09 104 PRO A O 1
ATOM 809 N N . ASP A 1 105 ? 1.056 -17.328 -25.875 1 64.44 105 ASP A N 1
ATOM 810 C CA . ASP A 1 105 ? -0.226 -17.656 -25.266 1 64.44 105 ASP A CA 1
ATOM 811 C C . ASP A 1 105 ? -0.143 -18.984 -24.5 1 64.44 105 ASP A C 1
ATOM 813 O O . ASP A 1 105 ? -0.727 -19.125 -23.422 1 64.44 105 ASP A O 1
ATOM 817 N N . ALA A 1 106 ? 0.787 -19.828 -25.125 1 72.69 106 ALA A N 1
ATOM 818 C CA . ALA A 1 106 ? 0.881 -21.125 -24.453 1 72.69 106 ALA A CA 1
ATOM 819 C C . ALA A 1 106 ? 1.543 -20.984 -23.078 1 72.69 106 ALA A C 1
ATOM 821 O O . ALA A 1 106 ? 1.087 -21.578 -22.109 1 72.69 106 ALA A O 1
ATOM 822 N N . TYR A 1 107 ? 2.578 -20.109 -23.031 1 80.56 107 TYR A N 1
ATOM 823 C CA . TYR A 1 107 ? 3.262 -19.875 -21.766 1 80.56 107 TYR A CA 1
ATOM 824 C C . TYR A 1 107 ? 2.318 -19.25 -20.734 1 80.56 107 TYR A C 1
ATOM 826 O O . TYR A 1 107 ? 2.275 -19.672 -19.578 1 80.56 107 TYR A O 1
ATOM 834 N N . ARG A 1 108 ? 1.629 -18.219 -21.156 1 86 108 ARG A N 1
ATOM 835 C CA . ARG A 1 108 ? 0.67 -17.562 -20.281 1 86 108 ARG A CA 1
ATOM 836 C C . ARG A 1 108 ? -0.337 -18.562 -19.719 1 86 108 ARG A C 1
ATOM 838 O O . ARG A 1 108 ? -0.599 -18.578 -18.516 1 86 108 ARG A O 1
ATOM 845 N N . ASP A 1 109 ? -0.817 -19.375 -20.578 1 83.56 109 ASP A N 1
ATOM 846 C CA . ASP A 1 109 ? -1.825 -20.344 -20.172 1 83.56 109 ASP A CA 1
ATOM 847 C C . ASP A 1 109 ? -1.266 -21.312 -19.125 1 83.56 109 ASP A C 1
ATOM 849 O O . ASP A 1 109 ? -1.936 -21.625 -18.141 1 83.56 109 ASP A O 1
ATOM 853 N N . THR A 1 110 ? -0.119 -21.781 -19.375 1 83.12 110 THR A N 1
ATOM 854 C CA . THR A 1 110 ? 0.509 -22.719 -18.438 1 83.12 110 THR A CA 1
ATOM 855 C C . THR A 1 110 ? 0.838 -22.016 -17.125 1 83.12 110 THR A C 1
ATOM 857 O O . THR A 1 110 ? 0.63 -22.594 -16.047 1 83.12 110 THR A O 1
ATOM 860 N N . LEU A 1 111 ? 1.357 -20.812 -17.188 1 88.06 111 LEU A N 1
ATOM 861 C CA . LEU A 1 111 ? 1.668 -20.031 -15.984 1 88.06 111 LEU A CA 1
ATOM 862 C C . LEU A 1 111 ? 0.422 -19.844 -15.133 1 88.06 111 LEU A C 1
ATOM 864 O O . LEU A 1 111 ? 0.473 -19.984 -13.906 1 88.06 111 LEU A O 1
ATOM 868 N N . VAL A 1 112 ? -0.646 -19.516 -15.797 1 88.38 112 VAL A N 1
ATOM 869 C CA . VAL A 1 112 ? -1.914 -19.297 -15.102 1 88.38 112 VAL A CA 1
ATOM 870 C C . VAL A 1 112 ? -2.318 -20.578 -14.367 1 88.38 112 VAL A C 1
ATOM 872 O O . VAL A 1 112 ? -2.684 -20.531 -13.188 1 88.38 112 VAL A O 1
ATOM 875 N N . LYS A 1 113 ? -2.211 -21.703 -15.055 1 83.31 113 LYS A N 1
ATOM 876 C CA . LYS A 1 113 ? -2.561 -22.984 -14.453 1 83.31 113 LYS A CA 1
ATOM 877 C C . LYS A 1 113 ? -1.679 -23.281 -13.242 1 83.31 113 LYS A C 1
ATOM 879 O O . LYS A 1 113 ? -2.166 -23.75 -12.203 1 83.31 113 LYS A O 1
ATOM 884 N N . VAL A 1 114 ? -0.433 -23.016 -13.328 1 85.38 114 VAL A N 1
ATOM 885 C CA . VAL A 1 114 ? 0.53 -23.25 -12.258 1 85.38 114 VAL A CA 1
ATOM 886 C C . VAL A 1 114 ? 0.196 -22.375 -11.055 1 85.38 114 VAL A C 1
ATOM 888 O O . VAL A 1 114 ? 0.062 -22.859 -9.938 1 85.38 114 VAL A O 1
ATOM 891 N N . VAL A 1 115 ? 0.038 -21.078 -11.297 1 91.06 115 VAL A N 1
ATOM 892 C CA . VAL A 1 115 ? -0.189 -20.109 -10.227 1 91.06 115 VAL A CA 1
ATOM 893 C C . VAL A 1 115 ? -1.527 -20.391 -9.547 1 91.06 115 VAL A C 1
ATOM 895 O O . VAL A 1 115 ? -1.634 -20.328 -8.32 1 91.06 115 VAL A O 1
ATOM 898 N N . MET A 1 116 ? -2.498 -20.766 -10.312 1 87.75 116 MET A N 1
ATOM 899 C CA . MET A 1 116 ? -3.803 -21.094 -9.75 1 87.75 116 MET A CA 1
ATOM 900 C C . MET A 1 116 ? -3.711 -22.328 -8.859 1 87.75 116 MET A C 1
ATOM 902 O O . MET A 1 116 ? -4.316 -22.375 -7.785 1 87.75 116 MET A O 1
ATOM 906 N N . SER A 1 117 ? -3.031 -23.312 -9.32 1 84 117 SER A N 1
ATOM 907 C CA . SER A 1 117 ? -2.861 -24.547 -8.547 1 84 117 SER A CA 1
ATOM 908 C C . SER A 1 117 ? -2.111 -24.266 -7.246 1 84 117 SER A C 1
ATOM 910 O O . SER A 1 117 ? -2.498 -24.766 -6.184 1 84 117 SER A O 1
ATOM 912 N N . LEU A 1 118 ? -1.061 -23.5 -7.344 1 88.56 118 LEU A N 1
ATOM 913 C CA . LEU A 1 118 ? -0.291 -23.156 -6.156 1 88.56 118 LEU A CA 1
ATOM 914 C C . LEU A 1 118 ? -1.123 -22.297 -5.199 1 88.56 118 LEU A C 1
ATOM 916 O O . LEU A 1 118 ? -0.975 -22.406 -3.98 1 88.56 118 LEU A O 1
ATOM 920 N N . GLY A 1 119 ? -1.934 -21.453 -5.766 1 89.38 119 GLY A N 1
ATOM 921 C CA . GLY A 1 119 ? -2.846 -20.641 -4.98 1 89.38 119 GLY A CA 1
ATOM 922 C C . GLY A 1 119 ? -3.809 -21.453 -4.141 1 89.38 119 GLY A C 1
ATOM 923 O O . GLY A 1 119 ? -4.332 -20.969 -3.139 1 89.38 119 GLY A O 1
ATOM 924 N N . ARG A 1 120 ? -4.016 -22.656 -4.504 1 86.31 120 ARG A N 1
ATOM 925 C CA . ARG A 1 120 ? -4.891 -23.547 -3.744 1 86.31 120 ARG A CA 1
ATOM 926 C C . ARG A 1 120 ? -4.121 -24.266 -2.635 1 86.31 120 ARG A C 1
ATOM 928 O O . ARG A 1 120 ? -4.703 -24.656 -1.623 1 86.31 120 ARG A O 1
ATOM 935 N N . MET A 1 121 ? -2.881 -24.406 -2.811 1 87 121 MET A N 1
ATOM 936 C CA . MET A 1 121 ? -2.049 -25.125 -1.847 1 87 121 MET A CA 1
ATOM 937 C C . MET A 1 121 ? -1.571 -24.188 -0.742 1 87 121 MET A C 1
ATOM 939 O O . MET A 1 121 ? -1.565 -24.562 0.433 1 87 121 MET A O 1
ATOM 943 N N . GLY A 1 122 ? -1.227 -23 -1.112 1 92.44 122 GLY A N 1
ATOM 944 C CA . GLY A 1 122 ? -0.667 -22.062 -0.157 1 92.44 122 GLY A CA 1
ATOM 945 C C . GLY A 1 122 ? 0.79 -21.734 -0.426 1 92.44 122 GLY A C 1
ATOM 946 O O . GLY A 1 122 ? 1.518 -22.547 -1.003 1 92.44 122 GLY A O 1
ATOM 947 N N . GLY A 1 123 ? 1.19 -20.562 -0.047 1 95.88 123 GLY A N 1
ATOM 948 C CA . GLY A 1 123 ? 2.57 -20.156 -0.243 1 95.88 123 GLY A CA 1
ATOM 949 C C . GLY A 1 123 ? 2.707 -18.688 -0.584 1 95.88 123 GLY A C 1
ATOM 950 O O . GLY A 1 123 ? 1.708 -17.969 -0.691 1 95.88 123 GLY A O 1
ATOM 951 N N . VAL A 1 124 ? 3.936 -18.234 -0.604 1 97.94 124 VAL A N 1
ATOM 952 C CA . VAL A 1 124 ? 4.266 -16.922 -1.132 1 97.94 124 VAL A CA 1
ATOM 953 C C . VAL A 1 124 ? 4.688 -17.031 -2.596 1 97.94 124 VAL A C 1
ATOM 955 O O . VAL A 1 124 ? 5.637 -17.75 -2.916 1 97.94 124 VAL A O 1
ATOM 958 N N . LEU A 1 125 ? 3.91 -16.484 -3.473 1 97.19 125 LEU A N 1
ATOM 959 C CA . LEU A 1 125 ? 4.246 -16.438 -4.891 1 97.19 125 LEU A CA 1
ATOM 960 C C . LEU A 1 125 ? 4.871 -15.102 -5.262 1 97.19 125 LEU A C 1
ATOM 962 O O . LEU A 1 125 ? 4.215 -14.062 -5.184 1 97.19 125 LEU A O 1
ATOM 966 N N . LEU A 1 126 ? 6.164 -15.117 -5.664 1 97.88 126 LEU A N 1
ATOM 967 C CA . LEU A 1 126 ? 6.945 -13.906 -5.883 1 97.88 126 LEU A CA 1
ATOM 968 C C . LEU A 1 126 ? 7.133 -13.641 -7.371 1 97.88 126 LEU A C 1
ATOM 970 O O . LEU A 1 126 ? 7.938 -14.305 -8.031 1 97.88 126 LEU A O 1
ATOM 974 N N . GLY A 1 127 ? 6.387 -12.656 -7.887 1 96.81 127 GLY A N 1
ATOM 975 C CA . GLY A 1 127 ? 6.551 -12.25 -9.273 1 96.81 127 GLY A CA 1
ATOM 976 C C . GLY A 1 127 ? 5.656 -13.008 -10.227 1 96.81 127 GLY A C 1
ATOM 977 O O . GLY A 1 127 ? 4.629 -13.562 -9.82 1 96.81 127 GLY A O 1
ATOM 978 N N . ARG A 1 128 ? 5.863 -12.711 -11.578 1 93.94 128 ARG A N 1
ATOM 979 C CA . ARG A 1 128 ? 5.27 -13.398 -12.719 1 93.94 128 ARG A CA 1
ATOM 980 C C . ARG A 1 128 ? 3.775 -13.102 -12.82 1 93.94 128 ARG A C 1
ATOM 982 O O . ARG A 1 128 ? 3 -13.938 -13.289 1 93.94 128 ARG A O 1
ATOM 989 N N . GLY A 1 129 ? 3.359 -12 -12.289 1 96 129 GLY A N 1
ATOM 990 C CA . GLY A 1 129 ? 1.975 -11.594 -12.461 1 96 129 GLY A CA 1
ATOM 991 C C . GLY A 1 129 ? 1.011 -12.375 -11.586 1 96 129 GLY A C 1
ATOM 992 O O . GLY A 1 129 ? -0.199 -12.359 -11.82 1 96 129 GLY A O 1
ATOM 993 N N . ALA A 1 130 ? 1.514 -12.977 -10.539 1 96.25 130 ALA A N 1
ATOM 994 C CA . ALA A 1 130 ? 0.677 -13.812 -9.688 1 96.25 130 ALA A CA 1
ATOM 995 C C . ALA A 1 130 ? -0.473 -13.008 -9.086 1 96.25 130 ALA A C 1
ATOM 997 O O . ALA A 1 130 ? -1.572 -13.531 -8.898 1 96.25 130 ALA A O 1
ATOM 998 N N . HIS A 1 131 ? -0.238 -11.719 -8.781 1 96.5 131 HIS A N 1
ATOM 999 C CA . HIS A 1 131 ? -1.28 -10.883 -8.195 1 96.5 131 HIS A CA 1
ATOM 1000 C C . HIS A 1 131 ? -2.436 -10.68 -9.164 1 96.5 131 HIS A C 1
ATOM 1002 O O . HIS A 1 131 ? -3.586 -10.523 -8.75 1 96.5 131 HIS A O 1
ATOM 1008 N N . VAL A 1 132 ? -2.129 -10.664 -10.484 1 95.31 132 VAL A N 1
ATOM 1009 C CA . VAL A 1 132 ? -3.168 -10.516 -11.492 1 95.31 132 VAL A CA 1
ATOM 1010 C C . VAL A 1 132 ? -3.953 -11.82 -11.617 1 95.31 132 VAL A C 1
ATOM 1012 O O . VAL A 1 132 ? -5.184 -11.812 -11.672 1 95.31 132 VAL A O 1
ATOM 1015 N N . ILE A 1 133 ? -3.242 -12.93 -11.602 1 92.62 133 ILE A N 1
ATOM 1016 C CA . ILE A 1 133 ? -3.838 -14.242 -11.797 1 92.62 133 ILE A CA 1
ATOM 1017 C C . ILE A 1 133 ? -4.758 -14.57 -10.625 1 92.62 133 ILE A C 1
ATOM 1019 O O . ILE A 1 133 ? -5.848 -15.125 -10.812 1 92.62 133 ILE A O 1
ATOM 1023 N N . LEU A 1 134 ? -4.41 -14.172 -9.422 1 92.88 134 LEU A N 1
ATOM 1024 C CA . LEU A 1 134 ? -5.148 -14.562 -8.227 1 92.88 134 LEU A CA 1
ATOM 1025 C C . LEU A 1 134 ? -6.02 -13.414 -7.73 1 92.88 134 LEU A C 1
ATOM 1027 O O . LEU A 1 134 ? -6.297 -13.312 -6.531 1 92.88 134 LEU A O 1
ATOM 1031 N N . GLN A 1 135 ? -6.43 -12.523 -8.594 1 91 135 GLN A N 1
ATOM 1032 C CA . GLN A 1 135 ? -7.184 -11.328 -8.234 1 91 135 GLN A CA 1
ATOM 1033 C C . GLN A 1 135 ? -8.508 -11.688 -7.566 1 91 135 GLN A C 1
ATOM 1035 O O . GLN A 1 135 ? -8.992 -10.953 -6.703 1 91 135 GLN A O 1
ATOM 1040 N N . GLU A 1 136 ? -9.086 -12.844 -7.836 1 85.69 136 GLU A N 1
ATOM 1041 C CA . GLU A 1 136 ? -10.375 -13.227 -7.266 1 85.69 136 GLU A CA 1
ATOM 1042 C C . GLU A 1 136 ? -10.219 -14.367 -6.266 1 85.69 136 GLU A C 1
ATOM 1044 O O . GLU A 1 136 ? -11.211 -14.883 -5.746 1 85.69 136 GLU A O 1
ATOM 1049 N N . ALA A 1 137 ? -8.992 -14.766 -6.02 1 86.56 137 ALA A N 1
ATOM 1050 C CA . ALA A 1 137 ? -8.734 -15.875 -5.105 1 86.56 137 ALA A CA 1
ATOM 1051 C C . ALA A 1 137 ? -8.57 -15.375 -3.672 1 86.56 137 ALA A C 1
ATOM 1053 O O . ALA A 1 137 ? -8.508 -14.172 -3.428 1 86.56 137 ALA A O 1
ATOM 1054 N N . CYS A 1 138 ? -8.672 -16.266 -2.768 1 88.62 138 CYS A N 1
ATOM 1055 C CA . CYS A 1 138 ? -8.375 -15.984 -1.367 1 88.62 138 CYS A CA 1
ATOM 1056 C C . CYS A 1 138 ? -6.875 -15.805 -1.153 1 88.62 138 CYS A C 1
ATOM 1058 O O . CYS A 1 138 ? -6.219 -16.688 -0.595 1 88.62 138 CYS A O 1
ATOM 1060 N N . ALA A 1 139 ? -6.359 -14.773 -1.668 1 93.44 139 ALA A N 1
ATOM 1061 C CA . ALA A 1 139 ? -4.934 -14.469 -1.619 1 93.44 139 ALA A CA 1
ATOM 1062 C C . ALA A 1 139 ? -4.703 -12.992 -1.291 1 93.44 139 ALA A C 1
ATOM 1064 O O . ALA A 1 139 ? -5.434 -12.125 -1.771 1 93.44 139 ALA A O 1
ATOM 1065 N N . LEU A 1 140 ? -3.742 -12.727 -0.428 1 96.12 140 LEU A N 1
ATOM 1066 C CA . LEU A 1 140 ? -3.291 -11.359 -0.187 1 96.12 140 LEU A CA 1
ATOM 1067 C C . LEU A 1 140 ? -2.342 -10.898 -1.287 1 96.12 140 LEU A C 1
ATOM 1069 O O . LEU A 1 140 ? -1.292 -11.508 -1.504 1 96.12 140 LEU A O 1
ATOM 1073 N N . ARG A 1 141 ? -2.729 -9.891 -2.01 1 97.38 141 ARG A N 1
ATOM 1074 C CA . ARG A 1 141 ? -1.926 -9.383 -3.115 1 97.38 141 ARG A CA 1
ATOM 1075 C C . ARG A 1 141 ? -1.137 -8.148 -2.695 1 97.38 141 ARG A C 1
ATOM 1077 O O . ARG A 1 141 ? -1.709 -7.07 -2.516 1 97.38 141 ARG A O 1
ATOM 1084 N N . VAL A 1 142 ? 0.234 -8.273 -2.639 1 98.62 142 VAL A N 1
ATOM 1085 C CA . VAL A 1 142 ? 1.095 -7.234 -2.078 1 98.62 142 VAL A CA 1
ATOM 1086 C C . VAL A 1 142 ? 2.062 -6.73 -3.146 1 98.62 142 VAL A C 1
ATOM 1088 O O . VAL A 1 142 ? 2.578 -7.516 -3.945 1 98.62 142 VAL A O 1
ATOM 1091 N N . ARG A 1 143 ? 2.289 -5.465 -3.139 1 98.75 143 ARG A N 1
ATOM 1092 C CA . ARG A 1 143 ? 3.367 -4.867 -3.918 1 98.75 143 ARG A CA 1
ATOM 1093 C C . ARG A 1 143 ? 4.352 -4.129 -3.014 1 98.75 143 ARG A C 1
ATOM 1095 O O . ARG A 1 143 ? 3.943 -3.348 -2.152 1 98.75 143 ARG A O 1
ATOM 1102 N N . ILE A 1 144 ? 5.594 -4.473 -3.166 1 98.56 144 ILE A N 1
ATOM 1103 C CA . ILE A 1 144 ? 6.66 -3.781 -2.451 1 98.56 144 ILE A CA 1
ATOM 1104 C C . ILE A 1 144 ? 7.422 -2.871 -3.412 1 98.56 144 ILE A C 1
ATOM 1106 O O . ILE A 1 144 ? 7.98 -3.338 -4.406 1 98.56 144 ILE A O 1
ATOM 1110 N N . ILE A 1 145 ? 7.461 -1.572 -3.064 1 98.5 145 ILE A N 1
ATOM 1111 C CA . ILE A 1 145 ? 8.062 -0.616 -3.988 1 98.5 145 ILE A CA 1
ATOM 1112 C C . ILE A 1 145 ? 9.156 0.171 -3.275 1 98.5 145 ILE A C 1
ATOM 1114 O O . ILE A 1 145 ? 9.25 0.146 -2.047 1 98.5 145 ILE A O 1
ATOM 1118 N N . GLY A 1 146 ? 9.977 0.811 -4.02 1 97.5 146 GLY A N 1
ATOM 1119 C CA . GLY A 1 146 ? 10.945 1.817 -3.619 1 97.5 146 GLY A CA 1
ATOM 1120 C C . GLY A 1 146 ? 11.391 2.711 -4.762 1 97.5 146 GLY A C 1
ATOM 1121 O O . GLY A 1 146 ? 11.383 2.289 -5.922 1 97.5 146 GLY A O 1
ATOM 1122 N N . THR A 1 147 ? 11.742 3.971 -4.414 1 97 147 THR A N 1
ATOM 1123 C CA . THR A 1 147 ? 12.281 4.836 -5.457 1 97 147 THR A CA 1
ATOM 1124 C C . THR A 1 147 ? 13.609 4.297 -5.973 1 97 147 THR A C 1
ATOM 1126 O O . THR A 1 147 ? 14.406 3.758 -5.203 1 97 147 THR A O 1
ATOM 1129 N N . PRO A 1 148 ? 13.859 4.457 -7.309 1 98.06 148 PRO A N 1
ATOM 1130 C CA . PRO A 1 148 ? 15.078 3.887 -7.891 1 98.06 148 PRO A CA 1
ATOM 1131 C C . PRO A 1 148 ? 16.344 4.324 -7.16 1 98.06 148 PRO A C 1
ATOM 1133 O O . PRO A 1 148 ? 17.25 3.52 -6.965 1 98.06 148 PRO A O 1
ATOM 1136 N N . GLU A 1 149 ? 16.406 5.523 -6.695 1 97.81 149 GLU A N 1
ATOM 1137 C CA . GLU A 1 149 ? 17.578 6.059 -6.023 1 97.81 149 GLU A CA 1
ATOM 1138 C C . GLU A 1 149 ? 17.812 5.363 -4.688 1 97.81 149 GLU A C 1
ATOM 1140 O O . GLU A 1 149 ? 18.953 4.98 -4.375 1 97.81 149 GLU A O 1
ATOM 1145 N N . VAL A 1 150 ? 16.797 5.199 -3.9 1 96.56 150 VAL A N 1
ATOM 1146 C CA . VAL A 1 150 ? 16.922 4.562 -2.592 1 96.56 150 VAL A CA 1
ATOM 1147 C C . VAL A 1 150 ? 17.234 3.08 -2.766 1 96.56 150 VAL A C 1
ATOM 1149 O O . VAL A 1 150 ? 18.078 2.529 -2.043 1 96.56 150 VAL A O 1
ATOM 1152 N N . CYS A 1 151 ? 16.594 2.428 -3.719 1 97.88 151 CYS A N 1
ATOM 1153 C CA . CYS A 1 151 ? 16.828 1.018 -4 1 97.88 151 CYS A CA 1
ATOM 1154 C C . CYS A 1 151 ? 18.266 0.787 -4.469 1 97.88 151 CYS A C 1
ATOM 1156 O O . CYS A 1 151 ? 18.938 -0.135 -4 1 97.88 151 CYS A O 1
ATOM 1158 N N . ALA A 1 152 ? 18.719 1.693 -5.367 1 98.25 152 ALA A N 1
ATOM 1159 C CA . ALA A 1 152 ? 20.094 1.586 -5.863 1 98.25 152 ALA A CA 1
ATOM 1160 C C . ALA A 1 152 ? 21.094 1.748 -4.727 1 98.25 152 ALA A C 1
ATOM 1162 O O . ALA A 1 152 ? 22.094 1.028 -4.672 1 98.25 152 ALA A O 1
ATOM 1163 N N . LYS A 1 153 ? 20.875 2.664 -3.893 1 97.31 153 LYS A N 1
ATOM 1164 C CA . LYS A 1 153 ? 21.75 2.881 -2.738 1 97.31 153 LYS A CA 1
ATOM 1165 C C . LYS A 1 153 ? 21.781 1.648 -1.841 1 97.31 153 LYS A C 1
ATOM 1167 O O . LYS A 1 153 ? 22.859 1.231 -1.397 1 97.31 153 LYS A O 1
ATOM 1172 N N . ARG A 1 154 ? 20.609 1.05 -1.549 1 96.25 154 ARG A N 1
ATOM 1173 C CA . ARG A 1 154 ? 20.516 -0.153 -0.727 1 96.25 154 ARG A CA 1
ATOM 1174 C C . ARG A 1 154 ? 21.312 -1.298 -1.34 1 96.25 154 ARG A C 1
ATOM 1176 O O . ARG A 1 154 ? 22.078 -1.976 -0.642 1 96.25 154 ARG A O 1
ATOM 1183 N N . MET A 1 155 ? 21.188 -1.463 -2.65 1 97.44 155 MET A N 1
ATOM 1184 C CA . MET A 1 155 ? 21.875 -2.551 -3.344 1 97.44 155 MET A CA 1
ATOM 1185 C C . MET A 1 155 ? 23.375 -2.312 -3.379 1 97.44 155 MET A C 1
ATOM 1187 O O . MET A 1 155 ? 24.156 -3.246 -3.203 1 97.44 155 MET A O 1
ATOM 1191 N N . ALA A 1 156 ? 23.781 -1.088 -3.551 1 97.81 156 ALA A N 1
ATOM 1192 C CA . ALA A 1 156 ? 25.203 -0.746 -3.555 1 97.81 156 ALA A CA 1
ATOM 1193 C C . ALA A 1 156 ? 25.828 -0.98 -2.184 1 97.81 156 ALA A C 1
ATOM 1195 O O . ALA A 1 156 ? 26.906 -1.548 -2.078 1 97.81 156 ALA A O 1
ATOM 1196 N N . GLN A 1 157 ? 25.109 -0.592 -1.171 1 95.94 157 GLN A N 1
ATOM 1197 C CA . GLN A 1 157 ? 25.594 -0.741 0.198 1 95.94 157 GLN A CA 1
ATOM 1198 C C . GLN A 1 157 ? 25.688 -2.211 0.595 1 95.94 157 GLN A C 1
ATOM 1200 O O . GLN A 1 157 ? 26.484 -2.584 1.451 1 95.94 157 GLN A O 1
ATOM 1205 N N . SER A 1 158 ? 24.922 -3.01 -0.05 1 94.81 158 SER A N 1
ATOM 1206 C CA . SER A 1 158 ? 24.922 -4.441 0.234 1 94.81 158 SER A CA 1
ATOM 1207 C C . SER A 1 158 ? 25.984 -5.172 -0.59 1 94.81 158 SER A C 1
ATOM 1209 O O . SER A 1 158 ? 26.062 -6.398 -0.558 1 94.81 158 SER A O 1
ATOM 1211 N N . GLY A 1 159 ? 26.703 -4.5 -1.44 1 95.19 159 GLY A N 1
ATOM 1212 C CA . GLY A 1 159 ? 27.859 -5.062 -2.109 1 95.19 159 GLY A CA 1
ATOM 1213 C C . GLY A 1 159 ? 27.547 -5.586 -3.5 1 95.19 159 GLY A C 1
ATOM 1214 O O . GLY A 1 159 ? 28.328 -6.355 -4.066 1 95.19 159 GLY A O 1
ATOM 1215 N N . HIS A 1 160 ? 26.453 -5.176 -4.098 1 95.69 160 HIS A N 1
ATOM 1216 C CA . HIS A 1 160 ? 26.062 -5.723 -5.395 1 95.69 160 HIS A CA 1
ATOM 1217 C C . HIS A 1 160 ? 26.719 -4.961 -6.535 1 95.69 160 HIS A C 1
ATOM 1219 O O . HIS A 1 160 ? 26.719 -5.426 -7.68 1 95.69 160 HIS A O 1
ATOM 1225 N N . GLY A 1 161 ? 27.328 -3.791 -6.277 1 97.12 161 GLY A N 1
ATOM 1226 C CA . GLY A 1 161 ? 27.922 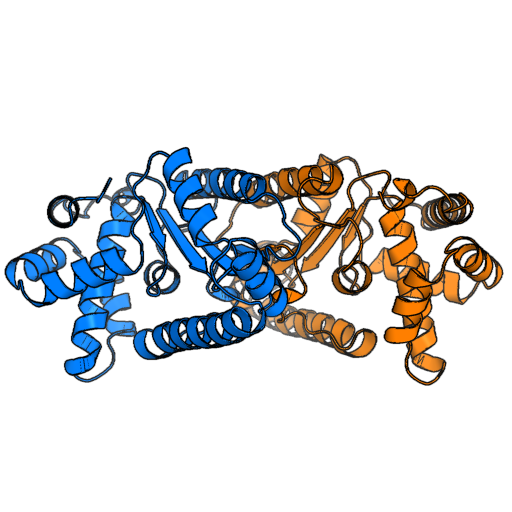-2.916 -7.273 1 97.12 161 GLY A CA 1
ATOM 1227 C C . GLY A 1 161 ? 28.016 -1.472 -6.816 1 97.12 161 GLY A C 1
ATOM 1228 O O . GLY A 1 161 ? 27.781 -1.167 -5.648 1 97.12 161 GLY A O 1
ATOM 1229 N N . THR A 1 162 ? 28.422 -0.605 -7.719 1 98.25 162 THR A N 1
ATOM 1230 C CA . THR A 1 162 ? 28.438 0.823 -7.422 1 98.25 162 THR A CA 1
ATOM 1231 C C . THR A 1 162 ? 27.031 1.407 -7.48 1 98.25 162 THR A C 1
ATOM 1233 O O . THR A 1 162 ? 26.125 0.786 -8.023 1 98.25 162 THR A O 1
ATOM 1236 N N . TYR A 1 163 ? 26.875 2.586 -6.926 1 97.94 163 TYR A N 1
ATOM 1237 C CA . TYR A 1 163 ? 25.578 3.266 -6.969 1 97.94 163 TYR A CA 1
ATOM 1238 C C . TYR A 1 163 ? 25.094 3.422 -8.406 1 97.94 163 TYR A C 1
ATOM 1240 O O . TYR A 1 163 ? 23.953 3.094 -8.719 1 97.94 163 TYR A O 1
ATOM 1248 N N . ASP A 1 164 ? 25.969 3.885 -9.281 1 98.31 164 ASP A N 1
ATOM 1249 C CA . ASP A 1 164 ? 25.578 4.148 -10.664 1 98.31 164 ASP A CA 1
ATOM 1250 C C . ASP A 1 164 ? 25.188 2.857 -11.375 1 98.31 164 ASP A C 1
ATOM 1252 O O . ASP A 1 164 ? 24.203 2.838 -12.141 1 98.31 164 ASP A O 1
ATOM 1256 N N . GLN A 1 165 ? 25.906 1.823 -11.18 1 98.25 165 GLN A N 1
ATOM 1257 C CA . GLN A 1 165 ? 25.578 0.525 -11.758 1 98.25 165 GLN A CA 1
ATOM 1258 C C . GLN A 1 165 ? 24.234 0.023 -11.266 1 98.25 165 GLN A C 1
ATOM 1260 O O . GLN A 1 165 ? 23.406 -0.451 -12.055 1 98.25 165 GLN A O 1
ATOM 1265 N N . GLU A 1 166 ? 24 0.187 -10 1 98.31 166 GLU A N 1
ATOM 1266 C CA . GLU A 1 166 ? 22.781 -0.333 -9.398 1 98.31 166 GLU A CA 1
ATOM 1267 C C . GLU A 1 166 ? 21.562 0.521 -9.781 1 98.31 166 GLU A C 1
ATOM 1269 O O . GLU A 1 166 ? 20.453 0.006 -9.922 1 98.31 166 GLU A O 1
ATOM 1274 N N . LEU A 1 167 ? 21.797 1.825 -9.945 1 98.5 167 LEU A N 1
ATOM 1275 C CA . LEU A 1 167 ? 20.719 2.689 -10.414 1 98.5 167 LEU A CA 1
ATOM 1276 C C . LEU A 1 167 ? 20.266 2.275 -11.812 1 98.5 167 LEU A C 1
ATOM 1278 O O . LEU A 1 167 ? 19.078 2.182 -12.078 1 98.5 167 LEU A O 1
ATOM 1282 N N . ALA A 1 168 ? 21.219 2.037 -12.68 1 98.12 168 ALA A N 1
ATOM 1283 C CA . ALA A 1 168 ? 20.906 1.565 -14.023 1 98.12 168 ALA A CA 1
ATOM 1284 C C . ALA A 1 168 ? 20.203 0.213 -13.984 1 98.12 168 ALA A C 1
ATOM 1286 O O . ALA A 1 168 ? 19.219 -0.005 -14.695 1 98.12 168 ALA A O 1
ATOM 1287 N N . LYS A 1 169 ? 20.656 -0.673 -13.188 1 97.94 169 LYS A N 1
ATOM 1288 C CA . LYS A 1 169 ? 20.078 -2.008 -13.047 1 97.94 169 LYS A CA 1
ATOM 1289 C C . LYS A 1 169 ? 18.656 -1.937 -12.5 1 97.94 169 LYS A C 1
ATOM 1291 O O . LYS A 1 169 ? 17.781 -2.666 -12.961 1 97.94 169 LYS A O 1
ATOM 1296 N N . THR A 1 170 ? 18.453 -1.085 -11.492 1 98.25 170 THR A N 1
ATOM 1297 C CA . THR A 1 170 ? 17.125 -0.907 -10.906 1 98.25 170 THR A CA 1
ATOM 1298 C C . THR A 1 170 ? 16.125 -0.491 -11.977 1 98.25 170 THR A C 1
ATOM 1300 O O . THR A 1 170 ? 15.039 -1.086 -12.086 1 98.25 170 THR A O 1
ATOM 1303 N N . ARG A 1 171 ? 16.469 0.464 -12.75 1 97.94 171 ARG A N 1
ATOM 1304 C CA . ARG A 1 171 ? 15.586 0.964 -13.797 1 97.94 171 ARG A CA 1
ATOM 1305 C C . ARG A 1 171 ? 15.336 -0.1 -14.859 1 97.94 171 ARG A C 1
ATOM 1307 O O . ARG A 1 171 ? 14.203 -0.276 -15.32 1 97.94 171 ARG A O 1
ATOM 1314 N N . GLU A 1 172 ? 16.359 -0.826 -15.211 1 97.19 172 GLU A N 1
ATOM 1315 C CA . GLU A 1 172 ? 16.266 -1.869 -16.234 1 97.19 172 GLU A CA 1
ATOM 1316 C C . GLU A 1 172 ? 15.383 -3.021 -15.75 1 97.19 172 GLU A C 1
ATOM 1318 O O . GLU A 1 172 ? 14.461 -3.447 -16.453 1 97.19 172 GLU A O 1
ATOM 1323 N N . VAL A 1 173 ? 15.656 -3.527 -14.57 1 97.44 173 VAL A N 1
ATOM 1324 C CA . VAL A 1 173 ? 14.938 -4.676 -14.031 1 97.44 173 VAL A CA 1
ATOM 1325 C C . VAL A 1 173 ? 13.469 -4.312 -13.812 1 97.44 173 VAL A C 1
ATOM 1327 O O . VAL A 1 173 ? 12.578 -5.086 -14.164 1 97.44 173 VAL A O 1
ATOM 1330 N N . ASP A 1 174 ? 13.227 -3.145 -13.242 1 97.62 174 ASP A N 1
ATOM 1331 C CA . ASP A 1 174 ? 11.852 -2.723 -12.992 1 97.62 174 ASP A CA 1
ATOM 1332 C C . ASP A 1 174 ? 11.086 -2.543 -14.305 1 97.62 174 ASP A C 1
ATOM 1334 O O . ASP A 1 174 ? 9.898 -2.861 -14.383 1 97.62 174 ASP A O 1
ATOM 1338 N N . HIS A 1 175 ? 11.805 -1.995 -15.297 1 96.56 175 HIS A N 1
ATOM 1339 C CA . HIS A 1 175 ? 11.195 -1.876 -16.625 1 96.56 175 HIS A CA 1
ATOM 1340 C C . HIS A 1 175 ? 10.836 -3.246 -17.188 1 96.56 175 HIS A C 1
ATOM 1342 O O . HIS A 1 175 ? 9.734 -3.439 -17.703 1 96.56 175 HIS A O 1
ATOM 1348 N N . MET A 1 176 ? 11.703 -4.207 -17.094 1 96.44 176 MET A N 1
ATOM 1349 C CA . MET A 1 176 ? 11.484 -5.555 -17.609 1 96.44 176 MET A CA 1
ATOM 1350 C C . MET A 1 176 ? 10.344 -6.242 -16.875 1 96.44 176 MET A C 1
ATOM 1352 O O . MET A 1 176 ? 9.516 -6.918 -17.5 1 96.44 176 MET A O 1
ATOM 1356 N N . ARG A 1 177 ? 10.273 -6.07 -15.57 1 96.62 177 ARG A N 1
ATOM 1357 C CA . ARG A 1 177 ? 9.195 -6.656 -14.773 1 96.62 177 ARG A CA 1
ATOM 1358 C C . ARG A 1 177 ? 7.848 -6.062 -15.164 1 96.62 177 ARG A C 1
ATOM 1360 O O . ARG A 1 177 ? 6.867 -6.793 -15.32 1 96.62 177 ARG A O 1
ATOM 1367 N N . GLY A 1 178 ? 7.84 -4.73 -15.281 1 96 178 GLY A N 1
ATOM 1368 C CA . GLY A 1 178 ? 6.625 -4.074 -15.734 1 96 178 GLY A CA 1
ATOM 1369 C C . GLY A 1 178 ? 6.199 -4.5 -17.125 1 96 178 GLY A C 1
ATOM 1370 O O . GLY A 1 178 ? 5.016 -4.73 -17.375 1 96 178 GLY A O 1
ATOM 1371 N N . LYS A 1 179 ? 7.129 -4.59 -18.062 1 94.06 179 LYS A N 1
ATOM 1372 C CA . LYS A 1 179 ? 6.871 -5 -19.438 1 94.06 179 LYS A CA 1
ATOM 1373 C C . LYS A 1 179 ? 6.312 -6.422 -19.484 1 94.06 179 LYS A C 1
ATOM 1375 O O . LYS A 1 179 ? 5.398 -6.703 -20.266 1 94.06 179 LYS A O 1
ATOM 1380 N N . PHE A 1 180 ? 6.859 -7.281 -18.688 1 91.75 180 PHE A N 1
ATOM 1381 C CA . PHE A 1 180 ? 6.367 -8.656 -18.625 1 91.75 180 PHE A CA 1
ATOM 1382 C C . PHE A 1 180 ? 4.887 -8.68 -18.25 1 91.75 180 PHE A C 1
ATOM 1384 O O . PHE A 1 180 ? 4.082 -9.32 -18.938 1 91.75 180 PHE A O 1
ATOM 1391 N N . VAL A 1 181 ? 4.496 -8.047 -17.172 1 94.69 181 VAL A N 1
ATOM 1392 C CA . VAL A 1 181 ? 3.125 -8.055 -16.672 1 94.69 181 VA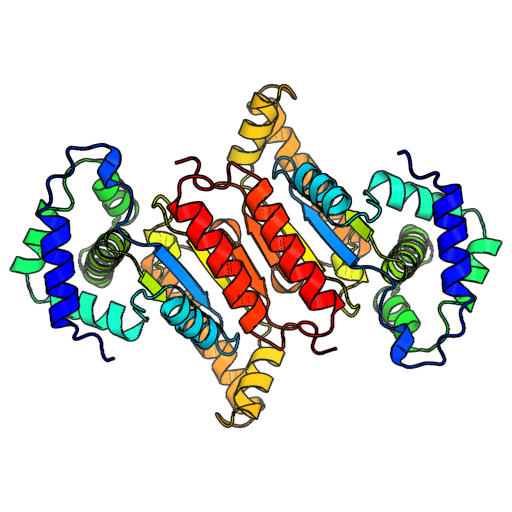L A CA 1
ATOM 1393 C C . VAL A 1 181 ? 2.193 -7.43 -17.719 1 94.69 181 VAL A C 1
ATOM 1395 O O . VAL A 1 181 ? 1.082 -7.918 -17.938 1 94.69 181 VAL A O 1
ATOM 1398 N N . TRP A 1 182 ? 2.68 -6.402 -18.344 1 93.81 182 TRP A N 1
ATOM 1399 C CA . TRP A 1 182 ? 1.896 -5.773 -19.406 1 93.81 182 TRP A CA 1
ATOM 1400 C C . TRP A 1 182 ? 1.712 -6.719 -20.594 1 93.81 182 TRP A C 1
ATOM 1402 O O . TRP A 1 182 ? 0.586 -6.945 -21.047 1 93.81 182 TRP A O 1
ATOM 1412 N N . ASP A 1 183 ? 2.783 -7.316 -21.094 1 90.88 183 ASP A N 1
ATOM 1413 C CA . ASP A 1 183 ? 2.766 -8.148 -22.281 1 90.88 183 ASP A CA 1
ATOM 1414 C C . ASP A 1 183 ? 1.908 -9.398 -22.078 1 90.88 183 ASP A C 1
ATOM 1416 O O . ASP A 1 183 ? 1.2 -9.828 -22.984 1 90.88 183 ASP A O 1
ATOM 1420 N N . VAL A 1 184 ? 1.988 -9.914 -20.859 1 89.75 184 VAL A N 1
ATOM 1421 C CA . VAL A 1 184 ? 1.364 -11.203 -20.609 1 89.75 184 VAL A CA 1
ATOM 1422 C C . VAL A 1 184 ? -0.065 -11.008 -20.109 1 89.75 184 VAL A C 1
ATOM 1424 O O . VAL A 1 184 ? -0.962 -11.781 -20.453 1 89.75 184 VAL A O 1
ATOM 1427 N N . PHE A 1 185 ? -0.343 -9.93 -19.375 1 93 185 PHE A N 1
ATOM 1428 C CA . PHE A 1 185 ? -1.625 -9.844 -18.688 1 93 185 PHE A CA 1
ATOM 1429 C C . PHE A 1 185 ? -2.32 -8.523 -19 1 93 185 PHE A C 1
ATOM 1431 O O . PHE A 1 185 ? -3.434 -8.273 -18.531 1 93 185 PHE A O 1
ATOM 1438 N N . ASN A 1 186 ? -1.708 -7.637 -19.766 1 94.06 186 ASN A N 1
ATOM 1439 C CA . ASN A 1 186 ? -2.248 -6.316 -20.078 1 94.06 186 ASN A CA 1
ATOM 1440 C C . ASN A 1 186 ? -2.615 -5.547 -18.812 1 94.06 186 ASN A C 1
ATOM 1442 O O . ASN A 1 186 ? -3.678 -4.926 -18.75 1 94.06 186 ASN A O 1
ATOM 1446 N N . SER A 1 187 ? -1.788 -5.723 -17.812 1 94.62 187 SER A N 1
ATOM 1447 C CA . SER A 1 187 ? -1.938 -5.051 -16.531 1 94.62 187 SER A CA 1
ATOM 1448 C C . SER A 1 187 ? -0.698 -4.234 -16.188 1 94.62 187 SER A C 1
ATOM 1450 O O . SER A 1 187 ? 0.409 -4.562 -16.609 1 94.62 187 SER A O 1
ATOM 1452 N N . ARG A 1 188 ? -0.913 -3.156 -15.445 1 95.75 188 ARG A N 1
ATOM 1453 C CA . ARG A 1 188 ? 0.189 -2.266 -15.102 1 95.75 188 ARG A CA 1
ATOM 1454 C C . ARG A 1 188 ? 0.542 -2.385 -13.617 1 95.75 188 ARG A C 1
ATOM 1456 O O . ARG A 1 188 ? -0.342 -2.35 -12.758 1 95.75 188 ARG A O 1
ATOM 1463 N N . LEU A 1 189 ? 1.824 -2.441 -13.336 1 96.44 189 LEU A N 1
ATOM 1464 C CA . LEU A 1 189 ? 2.307 -2.518 -11.961 1 96.44 189 LEU A CA 1
ATOM 1465 C C . LEU A 1 189 ? 2.059 -1.205 -11.219 1 96.44 189 LEU A C 1
ATOM 1467 O O . LEU A 1 189 ? 2.078 -1.167 -9.992 1 96.44 189 LEU A O 1
ATOM 1471 N N . SER A 1 190 ? 1.8 -0.121 -11.992 1 95.88 190 SER A N 1
ATOM 1472 C CA . SER A 1 190 ? 1.563 1.19 -11.398 1 95.88 190 SER A CA 1
ATOM 1473 C C . SER A 1 190 ? 0.105 1.356 -10.984 1 95.88 190 SER A C 1
ATOM 1475 O O . SER A 1 190 ? -0.251 2.332 -10.32 1 95.88 190 SER A O 1
ATOM 1477 N N . ASP A 1 191 ? -0.752 0.451 -11.398 1 96.44 191 ASP A N 1
ATOM 1478 C CA . ASP A 1 191 ? -2.164 0.502 -11.031 1 96.44 191 ASP A CA 1
ATOM 1479 C C . ASP A 1 191 ? -2.387 -0.055 -9.625 1 96.44 191 ASP A C 1
ATOM 1481 O O . ASP A 1 191 ? -2.443 -1.271 -9.438 1 96.44 191 ASP A O 1
ATOM 1485 N N . ALA A 1 192 ? -2.605 0.845 -8.688 1 97.19 192 ALA A N 1
ATOM 1486 C CA . ALA A 1 192 ? -2.713 0.473 -7.281 1 97.19 192 ALA A CA 1
ATOM 1487 C C . ALA A 1 192 ? -3.904 -0.452 -7.047 1 97.19 192 ALA A C 1
ATOM 1489 O O . ALA A 1 192 ? -3.918 -1.229 -6.09 1 97.19 192 ALA A O 1
ATOM 1490 N N . SER A 1 193 ? -4.926 -0.396 -7.91 1 95.69 193 SER A N 1
ATOM 1491 C CA . SER A 1 193 ? -6.141 -1.183 -7.715 1 95.69 193 SER A CA 1
ATOM 1492 C C . SER A 1 193 ? -5.875 -2.67 -7.922 1 95.69 193 SER A C 1
ATOM 1494 O O . SER A 1 193 ? -6.703 -3.51 -7.559 1 95.69 193 SER A O 1
ATOM 1496 N N . GLN A 1 194 ? -4.711 -2.996 -8.461 1 96.25 194 GLN A N 1
ATOM 1497 C CA . GLN A 1 194 ? -4.375 -4.387 -8.75 1 96.25 194 GLN A CA 1
ATOM 1498 C C . GLN A 1 194 ? -3.852 -5.094 -7.496 1 96.25 194 GLN A C 1
ATOM 1500 O O . GLN A 1 194 ? -3.658 -6.309 -7.5 1 96.25 194 GLN A O 1
ATOM 1505 N N . PHE A 1 195 ? -3.668 -4.371 -6.449 1 97.44 195 PHE A N 1
ATOM 1506 C CA . PHE A 1 195 ? -3.088 -4.914 -5.227 1 97.44 195 PHE A CA 1
ATOM 1507 C C . PHE A 1 195 ? -3.99 -4.633 -4.031 1 97.44 195 PHE A C 1
ATOM 1509 O O . PHE A 1 195 ? -4.855 -3.76 -4.09 1 97.44 195 PHE A O 1
ATOM 1516 N N . ASP A 1 196 ? -3.787 -5.418 -2.988 1 96.38 196 ASP A N 1
ATOM 1517 C CA . ASP A 1 196 ? -4.469 -5.172 -1.723 1 96.38 196 ASP A CA 1
ATOM 1518 C C . ASP A 1 196 ? -3.67 -4.207 -0.846 1 96.38 196 ASP A C 1
ATOM 1520 O O . ASP A 1 196 ? -4.246 -3.381 -0.138 1 96.38 196 ASP A O 1
ATOM 1524 N N . ILE A 1 197 ? -2.391 -4.379 -0.89 1 97.88 197 ILE A N 1
ATOM 1525 C CA . ILE A 1 197 ? -1.497 -3.543 -0.093 1 97.88 197 ILE A CA 1
ATOM 1526 C C . ILE A 1 197 ? -0.254 -3.193 -0.908 1 97.88 197 ILE A C 1
ATOM 1528 O O . ILE A 1 197 ? 0.314 -4.055 -1.586 1 97.88 197 ILE A O 1
ATOM 1532 N N . ILE A 1 198 ? 0.108 -1.985 -0.899 1 98.56 198 ILE A N 1
ATOM 1533 C CA . ILE A 1 198 ? 1.37 -1.512 -1.458 1 98.56 198 ILE A CA 1
ATOM 1534 C C . ILE A 1 198 ? 2.225 -0.897 -0.352 1 98.56 198 ILE A C 1
ATOM 1536 O O . ILE A 1 198 ? 1.742 -0.077 0.432 1 98.56 198 ILE A O 1
ATOM 1540 N N . ILE A 1 199 ? 3.465 -1.31 -0.269 1 97.62 199 ILE A N 1
ATOM 1541 C CA . ILE A 1 199 ? 4.375 -0.841 0.77 1 97.62 199 ILE A CA 1
ATOM 1542 C C . ILE A 1 199 ? 5.605 -0.2 0.128 1 97.62 199 ILE A C 1
ATOM 1544 O O . ILE A 1 199 ? 6.293 -0.833 -0.678 1 97.62 199 ILE A O 1
ATOM 1548 N N . ASN A 1 200 ? 5.82 1.024 0.448 1 97 200 ASN A N 1
ATOM 1549 C CA . ASN A 1 200 ? 7.031 1.747 0.068 1 97 200 ASN A CA 1
ATOM 1550 C C . ASN A 1 200 ? 8.109 1.638 1.142 1 97 200 ASN A C 1
ATOM 1552 O O . ASN A 1 200 ? 7.957 2.178 2.238 1 97 200 ASN A O 1
ATOM 1556 N N . THR A 1 201 ? 9.227 1.049 0.809 1 95.5 201 THR A N 1
ATOM 1557 C CA . THR A 1 201 ? 10.227 0.739 1.825 1 95.5 201 THR A CA 1
ATOM 1558 C C . THR A 1 201 ? 11.273 1.846 1.909 1 95.5 201 THR A C 1
ATOM 1560 O O . THR A 1 201 ? 12.289 1.7 2.602 1 95.5 201 THR A O 1
ATOM 1563 N N . ASP A 1 202 ? 11.125 2.967 1.225 1 93.81 202 ASP A N 1
ATOM 1564 C CA . ASP A 1 202 ? 12.117 4.039 1.192 1 93.81 202 ASP A CA 1
ATOM 1565 C C . ASP A 1 202 ? 12.5 4.473 2.605 1 93.81 202 ASP A C 1
ATOM 1567 O O . ASP A 1 202 ? 13.672 4.738 2.881 1 93.81 202 ASP A O 1
ATOM 1571 N N . ARG A 1 203 ? 11.469 4.453 3.434 1 89.25 203 ARG A N 1
ATOM 1572 C CA . ARG A 1 203 ? 11.695 4.984 4.773 1 89.25 203 ARG A CA 1
ATOM 1573 C C . ARG A 1 203 ? 11.711 3.865 5.809 1 89.25 203 ARG A C 1
ATOM 1575 O O . ARG A 1 203 ? 11.617 4.125 7.012 1 89.25 203 ARG A O 1
ATOM 1582 N N . MET A 1 204 ? 11.805 2.646 5.309 1 86.94 204 MET A N 1
ATOM 1583 C CA . MET A 1 204 ? 11.742 1.505 6.215 1 86.94 204 MET A CA 1
ATOM 1584 C C . MET A 1 204 ? 13.102 0.825 6.328 1 86.94 204 MET A C 1
ATOM 1586 O O . MET A 1 204 ? 13.578 0.227 5.367 1 86.94 204 MET A O 1
ATOM 1590 N N . ALA A 1 205 ? 13.703 0.93 7.426 1 77.75 205 ALA A N 1
ATOM 1591 C CA . ALA A 1 205 ? 15.039 0.382 7.629 1 77.75 205 ALA A CA 1
ATOM 1592 C C . ALA A 1 205 ? 14.977 -1.092 8.023 1 77.75 205 ALA A C 1
ATOM 1594 O O . ALA A 1 205 ? 15.844 -1.881 7.637 1 77.75 205 ALA A O 1
ATOM 1595 N N . ASP A 1 206 ? 13.953 -1.43 8.758 1 85.69 206 ASP A N 1
ATOM 1596 C CA . ASP A 1 206 ? 13.797 -2.811 9.203 1 85.69 206 ASP A CA 1
ATOM 1597 C C . ASP A 1 206 ? 12.609 -3.477 8.516 1 85.69 206 ASP A C 1
ATOM 1599 O O . ASP A 1 206 ? 11.461 -3.107 8.758 1 85.69 206 ASP A O 1
ATOM 1603 N N . PHE A 1 207 ? 12.914 -4.473 7.781 1 92.44 207 PHE A N 1
ATOM 1604 C CA . PHE A 1 207 ? 11.883 -5.168 7.02 1 92.44 207 PHE A CA 1
ATOM 1605 C C . PHE A 1 207 ? 11.047 -6.062 7.93 1 92.44 207 PHE A C 1
ATOM 1607 O O . PHE A 1 207 ? 9.977 -6.531 7.535 1 92.44 207 PHE A O 1
ATOM 1614 N N . GLU A 1 208 ? 11.516 -6.195 9.18 1 92.56 208 GLU A N 1
ATOM 1615 C CA . GLU A 1 208 ? 10.805 -7.066 10.102 1 92.56 208 GLU A CA 1
ATOM 1616 C C . GLU A 1 208 ? 9.422 -6.512 10.43 1 92.56 208 GLU A C 1
ATOM 1618 O O . GLU A 1 208 ? 8.469 -7.27 10.625 1 92.56 208 GLU A O 1
ATOM 1623 N N . ASP A 1 209 ? 9.336 -5.254 10.523 1 89.56 209 ASP A N 1
ATOM 1624 C CA . ASP A 1 209 ? 8.039 -4.629 10.797 1 89.56 209 ASP A CA 1
ATOM 1625 C C . ASP A 1 209 ? 7.062 -4.875 9.648 1 89.56 209 ASP A C 1
ATOM 1627 O O . ASP A 1 209 ? 5.867 -5.086 9.875 1 89.56 209 ASP A O 1
ATOM 1631 N N . VAL A 1 210 ? 7.586 -4.84 8.445 1 93.81 210 VAL A N 1
ATOM 1632 C CA . VAL A 1 210 ? 6.77 -5.109 7.266 1 93.81 210 VAL A CA 1
ATOM 1633 C C . VAL A 1 210 ? 6.312 -6.566 7.273 1 93.81 210 VAL A C 1
ATOM 1635 O O . VAL A 1 210 ? 5.145 -6.855 7.004 1 93.81 210 VAL A O 1
ATOM 1638 N N . VAL A 1 211 ? 7.215 -7.469 7.645 1 96.19 211 VAL A N 1
ATOM 1639 C CA . VAL A 1 211 ? 6.918 -8.898 7.684 1 96.19 211 VAL A CA 1
ATOM 1640 C C . VAL A 1 211 ? 5.824 -9.164 8.719 1 96.19 211 VAL A C 1
ATOM 1642 O O . VAL A 1 211 ? 4.875 -9.906 8.445 1 96.19 211 VAL A O 1
ATOM 1645 N N . GLU A 1 212 ? 5.934 -8.555 9.828 1 93.31 212 GLU A N 1
ATOM 1646 C CA . GLU A 1 212 ? 4.949 -8.734 10.891 1 93.31 212 GLU A CA 1
ATOM 1647 C C . GLU A 1 212 ? 3.572 -8.25 10.453 1 93.31 212 GLU A C 1
ATOM 1649 O O . GLU A 1 212 ? 2.562 -8.914 10.703 1 93.31 212 GLU A O 1
ATOM 1654 N N . MET A 1 213 ? 3.576 -7.133 9.891 1 93 213 MET A N 1
ATOM 1655 C CA . MET A 1 213 ? 2.324 -6.559 9.406 1 93 213 MET A CA 1
ATOM 1656 C C . MET A 1 213 ? 1.669 -7.477 8.383 1 93 213 MET A C 1
ATOM 1658 O O . MET A 1 213 ? 0.475 -7.77 8.477 1 93 213 MET A O 1
ATOM 1662 N N . LEU A 1 214 ? 2.441 -7.965 7.418 1 96.25 214 LEU A N 1
ATOM 1663 C CA . LEU A 1 214 ? 1.91 -8.805 6.352 1 96.25 214 LEU A CA 1
ATOM 1664 C C . LEU A 1 214 ? 1.46 -10.156 6.898 1 96.25 214 LEU A C 1
ATOM 1666 O O . LEU A 1 214 ? 0.492 -10.742 6.406 1 96.25 214 LEU A O 1
ATOM 1670 N N . GLU A 1 215 ? 2.16 -10.617 7.906 1 95.31 215 GLU A N 1
ATOM 1671 C CA . GLU A 1 215 ? 1.748 -11.859 8.555 1 95.31 215 GLU A CA 1
ATOM 1672 C C . GLU A 1 215 ? 0.335 -11.742 9.125 1 95.31 215 GLU A C 1
ATOM 1674 O O . GLU A 1 215 ? -0.495 -12.633 8.914 1 95.31 215 GLU A O 1
ATOM 1679 N N . GLY A 1 216 ? 0.118 -10.641 9.852 1 90.81 216 GLY A N 1
ATOM 1680 C CA . GLY A 1 216 ? -1.207 -10.414 10.406 1 90.81 216 GLY A CA 1
ATOM 1681 C C . GLY A 1 216 ? -2.295 -10.359 9.352 1 90.81 216 GLY A C 1
ATOM 1682 O O . GLY A 1 216 ? -3.355 -10.961 9.508 1 90.81 216 GLY A O 1
ATOM 1683 N N . MET A 1 217 ? -2.061 -9.695 8.266 1 92.12 217 MET A N 1
ATOM 1684 C CA . MET A 1 217 ? -3.049 -9.539 7.203 1 92.12 217 MET A CA 1
ATOM 1685 C C . MET A 1 217 ? -3.277 -10.859 6.477 1 92.12 217 MET A C 1
ATOM 1687 O O . MET A 1 217 ? -4.406 -11.18 6.098 1 92.12 217 MET A O 1
ATOM 1691 N N . ALA A 1 218 ? -2.193 -11.586 6.258 1 93.12 218 ALA A N 1
ATOM 1692 C CA . ALA A 1 218 ? -2.299 -12.883 5.598 1 93.12 218 ALA A CA 1
ATOM 1693 C C . ALA A 1 218 ? -3.191 -13.828 6.395 1 93.12 218 ALA A C 1
ATOM 1695 O O . ALA A 1 218 ? -4.027 -14.531 5.824 1 93.12 218 ALA A O 1
ATOM 1696 N N . LYS A 1 219 ? -3.049 -13.797 7.66 1 89.81 219 LYS A N 1
ATOM 1697 C CA . LYS A 1 219 ? -3.857 -14.648 8.531 1 89.81 219 LYS A CA 1
ATOM 1698 C C . LYS A 1 219 ? -5.32 -14.211 8.516 1 89.81 219 LYS A C 1
ATOM 1700 O O . LYS A 1 219 ? -6.223 -15.055 8.531 1 89.81 219 LYS A O 1
ATOM 1705 N N . ALA A 1 220 ? -5.52 -12.93 8.508 1 85.56 220 ALA A N 1
ATOM 1706 C CA . ALA A 1 220 ? -6.883 -12.406 8.469 1 85.56 220 ALA A CA 1
ATOM 1707 C C . ALA A 1 220 ? -7.59 -12.805 7.176 1 85.56 220 ALA A C 1
ATOM 1709 O O . ALA A 1 220 ? -8.75 -13.211 7.203 1 85.56 220 ALA A O 1
ATOM 1710 N N . ILE A 1 221 ? -6.91 -12.773 6.051 1 84.25 221 ILE A N 1
ATOM 1711 C CA . ILE A 1 221 ? -7.477 -13.117 4.754 1 84.25 221 ILE A CA 1
ATOM 1712 C C . ILE A 1 221 ? -7.758 -14.617 4.695 1 84.25 221 ILE A C 1
ATOM 1714 O O . ILE A 1 221 ? -8.828 -15.039 4.25 1 84.25 221 ILE A O 1
ATOM 1718 N N . HIS A 1 222 ? -6.828 -15.312 5.207 1 85.81 222 HIS A N 1
ATOM 1719 C CA . HIS A 1 222 ? -6.988 -16.766 5.207 1 85.81 222 HIS A CA 1
ATOM 1720 C C . HIS A 1 222 ? -8.172 -17.188 6.07 1 85.81 222 HIS A C 1
ATOM 1722 O O . HIS A 1 222 ? -8.852 -18.172 5.758 1 85.81 222 HIS A O 1
ATOM 1728 N N . ALA A 1 223 ? -8.438 -16.422 7.047 1 81.81 223 ALA A N 1
ATOM 1729 C CA . ALA A 1 223 ? -9.539 -16.719 7.953 1 81.81 223 ALA A CA 1
ATOM 1730 C C . ALA A 1 223 ? -10.875 -16.266 7.371 1 81.81 223 ALA A C 1
ATOM 1732 O O . ALA A 1 223 ? -11.93 -16.531 7.953 1 81.81 223 ALA A O 1
ATOM 1733 N N . GLY A 1 224 ? -10.914 -15.711 6.184 1 72.75 224 GLY A N 1
ATOM 1734 C CA . GLY A 1 224 ? -12.141 -15.305 5.527 1 72.75 224 GLY A CA 1
ATOM 1735 C C . GLY A 1 224 ? -12.641 -13.953 5.984 1 72.75 224 GLY A C 1
ATOM 1736 O O . GLY A 1 224 ? -13.742 -13.531 5.617 1 72.75 224 GLY A O 1
ATOM 1737 N N . ARG A 1 225 ? -12.016 -13.281 6.824 1 60.03 225 ARG A N 1
ATOM 1738 C CA . ARG A 1 225 ? -12.492 -12.023 7.391 1 60.03 225 ARG A CA 1
ATOM 1739 C C . ARG A 1 225 ? -12.359 -10.883 6.383 1 60.03 225 ARG A C 1
ATOM 1741 O O . ARG A 1 225 ? -13.094 -9.898 6.449 1 60.03 225 ARG A O 1
ATOM 1748 N N . VAL A 1 226 ? -11.344 -10.883 5.613 1 50.94 226 VAL A N 1
ATOM 1749 C CA . VAL A 1 226 ? -11.008 -9.727 4.785 1 50.94 226 VAL A CA 1
ATOM 1750 C C . VAL A 1 226 ? -11.656 -9.875 3.41 1 50.94 226 VAL A C 1
ATOM 1752 O O . VAL A 1 226 ? -12.125 -8.891 2.83 1 50.94 226 VAL A O 1
ATOM 1755 N N . LEU A 1 227 ? -11.641 -11.023 2.771 1 54.97 227 LEU A N 1
ATOM 1756 C CA . LEU A 1 227 ? -12.039 -11.133 1.373 1 54.97 227 LEU A CA 1
ATOM 1757 C C . LEU A 1 227 ? -13.539 -11.383 1.254 1 54.97 227 LEU A C 1
ATOM 1759 O O . LEU A 1 227 ? -14.055 -12.352 1.819 1 54.97 227 LEU A O 1
ATOM 1763 N N . ALA A 1 228 ? -14.281 -10.172 1.364 1 45.59 228 ALA A N 1
ATOM 1764 C CA . ALA A 1 228 ? -15.695 -10.359 1.059 1 45.59 228 ALA A CA 1
ATOM 1765 C C . ALA A 1 228 ? -15.875 -11.195 -0.202 1 45.59 228 ALA A C 1
ATOM 1767 O O . ALA A 1 228 ? -15.773 -10.688 -1.318 1 45.59 228 ALA A O 1
ATOM 1768 N N . LEU A 1 229 ? -15.109 -12.289 -0.346 1 40.97 229 LEU A N 1
ATOM 1769 C CA . LEU A 1 229 ? -15.539 -13.133 -1.457 1 40.97 229 LEU A CA 1
ATOM 1770 C C . LEU A 1 229 ? -16.922 -13.719 -1.19 1 40.97 229 LEU A C 1
ATOM 1772 O O . LEU A 1 229 ? -17.25 -14.055 -0.049 1 40.97 229 LEU A O 1
ATOM 1776 N N . MET B 1 1 ? -15.953 14.336 20.328 1 35.5 1 MET B N 1
ATOM 1777 C CA . MET B 1 1 ? -15.164 15.336 21.031 1 35.5 1 MET B CA 1
ATOM 1778 C C . MET B 1 1 ? -14.625 16.391 20.062 1 35.5 1 MET B C 1
ATOM 1780 O O . MET B 1 1 ? -13.875 16.062 19.141 1 35.5 1 MET B O 1
ATOM 1784 N N . SER B 1 2 ? -15.461 17.203 19.672 1 41.69 2 SER B N 1
ATOM 1785 C CA . SER B 1 2 ? -15.164 18.391 18.875 1 41.69 2 SER B CA 1
ATOM 1786 C C . SER B 1 2 ? -13.867 19.062 19.344 1 41.69 2 SER B C 1
ATOM 1788 O O . SER B 1 2 ? -13.781 19.531 20.469 1 41.69 2 SER B O 1
ATOM 1790 N N . HIS B 1 3 ? -12.82 18.438 19.062 1 53.47 3 HIS B N 1
ATOM 1791 C CA . HIS B 1 3 ? -11.633 19.156 19.5 1 53.47 3 HIS B CA 1
ATOM 1792 C C . HIS B 1 3 ? -11.805 20.656 19.328 1 53.47 3 HIS B C 1
ATOM 1794 O O . HIS B 1 3 ? -12.227 21.125 18.266 1 53.47 3 HIS B O 1
ATOM 1800 N N . ASN B 1 4 ? -12 21.297 20.453 1 63.47 4 ASN B N 1
ATOM 1801 C CA . ASN B 1 4 ? -12.047 22.766 20.438 1 63.47 4 ASN B CA 1
ATOM 1802 C C . ASN B 1 4 ? -10.867 23.359 19.688 1 63.47 4 ASN B C 1
ATOM 1804 O O . ASN B 1 4 ? -9.711 23.141 20.047 1 63.47 4 ASN B O 1
ATOM 1808 N N . ILE B 1 5 ? -11.148 23.781 18.438 1 72.44 5 ILE B N 1
ATOM 1809 C CA . ILE B 1 5 ? -10.18 24.375 17.516 1 72.44 5 ILE B CA 1
ATOM 1810 C C . ILE B 1 5 ? -9.227 25.281 18.297 1 72.44 5 ILE B C 1
ATOM 1812 O O . ILE B 1 5 ? -8.023 25.297 18.047 1 72.44 5 ILE B O 1
ATOM 1816 N N . LEU B 1 6 ? -9.742 25.938 19.297 1 67 6 LEU B N 1
ATOM 1817 C CA . LEU B 1 6 ? -8.922 26.875 20.062 1 67 6 LEU B CA 1
ATOM 1818 C C . LEU B 1 6 ? -7.91 26.125 20.922 1 67 6 LEU B C 1
ATOM 1820 O O . LEU B 1 6 ? -6.773 26.578 21.094 1 67 6 LEU B O 1
ATOM 1824 N N . SER B 1 7 ? -8.359 25.016 21.422 1 69.5 7 SER B N 1
ATOM 1825 C CA . SER B 1 7 ? -7.453 24.203 22.219 1 69.5 7 SER B CA 1
ATOM 1826 C C . SER B 1 7 ? -6.32 23.641 21.375 1 69.5 7 SER B C 1
ATOM 1828 O O . SER B 1 7 ? -5.176 23.562 21.828 1 69.5 7 SER B O 1
ATOM 1830 N N . VAL B 1 8 ? -6.641 23.328 20.172 1 71.75 8 VAL B N 1
ATOM 1831 C CA . VAL B 1 8 ? -5.633 22.781 19.266 1 71.75 8 VAL B CA 1
ATOM 1832 C C . VAL B 1 8 ? -4.633 23.875 18.891 1 71.75 8 VAL B C 1
ATOM 1834 O O . VAL B 1 8 ? -3.42 23.656 18.906 1 71.75 8 VAL B O 1
ATOM 1837 N N . ILE B 1 9 ? -5.121 25.047 18.703 1 70.44 9 ILE B N 1
ATOM 1838 C CA . ILE B 1 9 ? -4.273 26.172 18.344 1 70.44 9 ILE B CA 1
ATOM 1839 C C . ILE B 1 9 ? -3.346 26.516 19.5 1 70.44 9 ILE B C 1
ATOM 1841 O O . ILE B 1 9 ? -2.156 26.781 19.297 1 70.44 9 ILE B O 1
ATOM 1845 N N . ALA B 1 10 ? -3.906 26.453 20.656 1 65.75 10 ALA B N 1
ATOM 1846 C CA . ALA B 1 10 ? -3.107 26.719 21.844 1 65.75 10 ALA B CA 1
ATOM 1847 C C . ALA B 1 10 ? -2.004 25.688 22.016 1 65.75 10 ALA B C 1
ATOM 1849 O O . ALA B 1 10 ? -0.865 26.031 22.344 1 65.75 10 ALA B O 1
ATOM 1850 N N . ALA B 1 11 ? -2.371 24.5 21.766 1 68.38 11 ALA B N 1
ATOM 1851 C CA . ALA B 1 11 ? -1.397 23.422 21.891 1 68.38 11 ALA B CA 1
ATOM 1852 C C . ALA B 1 11 ? -0.293 23.547 20.844 1 68.38 11 ALA B C 1
ATOM 1854 O O . ALA B 1 11 ? 0.877 23.281 21.125 1 68.38 11 ALA B O 1
ATOM 1855 N N . MET B 1 12 ? -0.625 24 19.688 1 71.44 12 MET B N 1
ATOM 1856 C CA . MET B 1 12 ? 0.338 24.203 18.625 1 71.44 12 MET B CA 1
ATOM 1857 C C . MET B 1 12 ? 1.321 25.312 18.984 1 71.44 12 MET B C 1
ATOM 1859 O O . MET B 1 12 ? 2.516 25.203 18.688 1 71.44 12 MET B O 1
ATOM 1863 N N . ALA B 1 13 ? 0.805 26.328 19.594 1 65.25 13 ALA B N 1
ATOM 1864 C CA . ALA B 1 13 ? 1.63 27.453 20.031 1 65.25 13 ALA B CA 1
ATOM 1865 C C . ALA B 1 13 ? 2.645 27.031 21.078 1 65.25 13 ALA B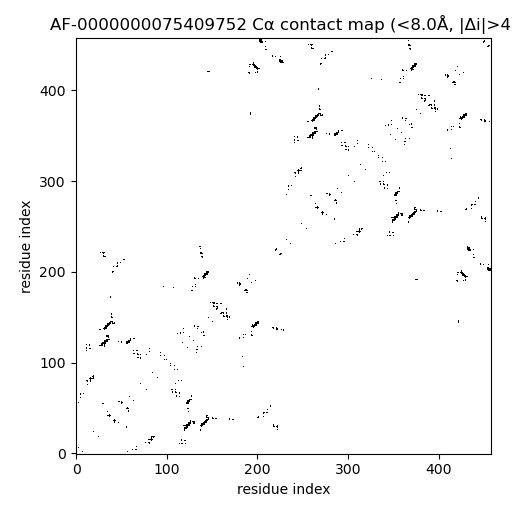 C 1
ATOM 1867 O O . ALA B 1 13 ? 3.787 27.5 21.078 1 65.25 13 ALA B O 1
ATOM 1868 N N . GLU B 1 14 ? 2.252 26.109 21.922 1 63.66 14 GLU B N 1
ATOM 1869 C CA . GLU B 1 14 ? 3.127 25.609 22.984 1 63.66 14 GLU B CA 1
ATOM 1870 C C . GLU B 1 14 ? 4.281 24.797 22.406 1 63.66 14 GLU B C 1
ATOM 1872 O O . GLU B 1 14 ? 5.422 24.922 22.859 1 63.66 14 GLU B O 1
ATOM 1877 N N . VAL B 1 15 ? 4.051 24.016 21.469 1 63.31 15 VAL B N 1
ATOM 1878 C CA . VAL B 1 15 ? 5.062 23.156 20.875 1 63.31 15 VAL B CA 1
ATOM 1879 C C . VAL B 1 15 ? 6.031 24 20.031 1 63.31 15 VAL B C 1
ATOM 1881 O O . VAL B 1 15 ? 7.219 23.688 19.953 1 63.31 15 VAL B O 1
ATOM 1884 N N . ALA B 1 16 ? 5.547 25.078 19.484 1 63.25 16 ALA B N 1
ATOM 1885 C CA . ALA B 1 16 ? 6.375 25.969 18.672 1 63.25 16 ALA B CA 1
ATOM 1886 C C . ALA B 1 16 ? 7.402 26.703 19.531 1 63.25 16 ALA B C 1
ATOM 1888 O O . ALA B 1 16 ? 8.492 27.031 19.062 1 63.25 16 ALA B O 1
ATOM 1889 N N . THR B 1 17 ? 7.105 26.969 20.766 1 55.25 17 THR B N 1
ATOM 1890 C CA . THR B 1 17 ? 7.965 27.734 21.656 1 55.25 17 THR B CA 1
ATOM 1891 C C . THR B 1 17 ? 9.062 26.859 22.234 1 55.25 17 THR B C 1
ATOM 1893 O O . THR B 1 17 ? 10.055 27.359 22.781 1 55.25 17 THR B O 1
ATOM 1896 N N . VAL B 1 18 ? 8.867 25.547 22.266 1 51 18 VAL B N 1
ATOM 1897 C CA . VAL B 1 18 ? 9.891 24.656 22.812 1 51 18 VAL B CA 1
ATOM 1898 C C . VAL B 1 18 ? 11.117 24.672 21.906 1 51 18 VAL B C 1
ATOM 1900 O O . VAL B 1 18 ? 11.008 24.453 20.703 1 51 18 VAL B O 1
ATOM 1903 N N . THR B 1 19 ? 12.273 25.406 22.172 1 45.12 19 THR B N 1
ATOM 1904 C CA . THR B 1 19 ? 13.578 25.625 21.547 1 45.12 19 THR B CA 1
ATOM 1905 C C . THR B 1 19 ? 14.148 24.312 21.031 1 45.12 19 THR B C 1
ATOM 1907 O O . THR B 1 19 ? 14.164 23.297 21.734 1 45.12 19 THR B O 1
ATOM 1910 N N . HIS B 1 20 ? 14.148 24.109 19.719 1 45.78 20 HIS B N 1
ATOM 1911 C CA . HIS B 1 20 ? 14.586 23.078 18.797 1 45.78 20 HIS B CA 1
ATOM 1912 C C . HIS B 1 20 ? 16.016 22.641 19.078 1 45.78 20 HIS B C 1
ATOM 1914 O O . HIS B 1 20 ? 16.641 21.969 18.266 1 45.78 20 HIS B O 1
ATOM 1920 N N . ASP B 1 21 ? 16.688 23.172 20.016 1 40 21 ASP B N 1
ATOM 1921 C CA . ASP B 1 21 ? 18.125 22.875 20.047 1 40 21 ASP B CA 1
ATOM 1922 C C . ASP B 1 21 ? 18.375 21.375 20.141 1 40 21 ASP B C 1
ATOM 1924 O O . ASP B 1 21 ? 19.516 20.922 20.094 1 40 21 ASP B O 1
ATOM 1928 N N . GLU B 1 22 ? 17.531 20.562 20.766 1 41.03 22 GLU B N 1
ATOM 1929 C CA . GLU B 1 22 ? 18.016 19.203 20.984 1 41.03 22 GLU B CA 1
ATOM 1930 C C . GLU B 1 22 ? 17.609 18.266 19.859 1 41.03 22 GLU B C 1
ATOM 1932 O O . GLU B 1 22 ? 16.469 18.328 19.375 1 41.03 22 GLU B O 1
ATOM 1937 N N . PRO B 1 23 ? 18.531 17.609 19.109 1 43.78 23 PRO B N 1
ATOM 1938 C CA . PRO B 1 23 ? 18.359 16.609 18.047 1 43.78 23 PRO B CA 1
ATOM 1939 C C . PRO B 1 23 ? 17.125 15.734 18.266 1 43.78 23 PRO B C 1
ATOM 1941 O O . PRO B 1 23 ? 16.578 15.195 17.297 1 43.78 23 PRO B O 1
ATOM 1944 N N . SER B 1 24 ? 16.828 15.531 19.531 1 42.75 24 SER B N 1
ATOM 1945 C CA . SER B 1 24 ? 15.742 14.688 20.031 1 42.75 24 SER B CA 1
ATOM 1946 C C . SER B 1 24 ? 14.383 15.242 19.625 1 42.75 24 SER B C 1
ATOM 1948 O O . SER B 1 24 ? 13.359 14.578 19.812 1 42.75 24 SER B O 1
ATOM 1950 N N . THR B 1 25 ? 14.273 16.453 19.234 1 47.94 25 THR B N 1
ATOM 1951 C CA . THR B 1 25 ? 13.039 17.219 19.125 1 47.94 25 THR B CA 1
ATOM 1952 C C . THR B 1 25 ? 12.312 16.906 17.828 1 47.94 25 THR B C 1
ATOM 1954 O O . THR B 1 25 ? 11.219 17.406 17.578 1 47.94 25 THR B O 1
ATOM 1957 N N . ARG B 1 26 ? 12.984 16.109 16.969 1 58.16 26 ARG B N 1
ATOM 1958 C CA . ARG B 1 26 ? 12.398 15.766 15.68 1 58.16 26 ARG B CA 1
ATOM 1959 C C . ARG B 1 26 ? 11.414 14.609 15.812 1 58.16 26 ARG B C 1
ATOM 1961 O O . ARG B 1 26 ? 10.695 14.281 14.867 1 58.16 26 ARG B O 1
ATOM 1968 N N . HIS B 1 27 ? 11.242 14.242 17.047 1 77.12 27 HIS B N 1
ATOM 1969 C CA . HIS B 1 27 ? 10.352 13.109 17.281 1 77.12 27 HIS B CA 1
ATOM 1970 C C . HIS B 1 27 ? 9.047 13.57 17.922 1 77.12 27 HIS B C 1
ATOM 1972 O O . HIS B 1 27 ? 9.055 14.234 18.969 1 77.12 27 HIS B O 1
ATOM 1978 N N . PRO B 1 28 ? 8.008 13.297 17.297 1 83.25 28 PRO B N 1
ATOM 1979 C CA . PRO B 1 28 ? 6.723 13.727 17.859 1 83.25 28 PRO B CA 1
ATOM 1980 C C . PRO B 1 28 ? 6.43 13.078 19.219 1 83.25 28 PRO B C 1
ATOM 1982 O O . PRO B 1 28 ? 6.941 12 19.516 1 83.25 28 PRO B O 1
ATOM 1985 N N . LYS B 1 29 ? 5.68 13.789 19.984 1 84.5 29 LYS B N 1
ATOM 1986 C CA . LYS B 1 29 ? 5.297 13.32 21.297 1 84.5 29 LYS B CA 1
ATOM 1987 C C . LYS B 1 29 ? 4.473 12.039 21.219 1 84.5 29 LYS B C 1
ATOM 1989 O O . LYS B 1 29 ? 4.598 11.148 22.062 1 84.5 29 LYS B O 1
ATOM 1994 N N . LYS B 1 30 ? 3.648 11.938 20.266 1 92.56 30 LYS B N 1
ATOM 1995 C CA . LYS B 1 30 ? 2.775 10.805 19.984 1 92.56 30 LYS B CA 1
ATOM 1996 C C . LYS B 1 30 ? 2.85 10.398 18.516 1 92.56 30 LYS B C 1
ATOM 1998 O O . LYS B 1 30 ? 3.359 11.156 17.672 1 92.56 30 LYS B O 1
ATOM 2003 N N . PRO B 1 31 ? 2.412 9.219 18.203 1 94.81 31 PRO B N 1
ATOM 2004 C CA . PRO B 1 31 ? 2.471 8.781 16.812 1 94.81 31 PRO B CA 1
ATOM 2005 C C . PRO B 1 31 ? 1.743 9.734 15.867 1 94.81 31 PRO B C 1
ATOM 2007 O O . PRO B 1 31 ? 0.687 10.273 16.219 1 94.81 31 PRO B O 1
ATOM 2010 N N . VAL B 1 32 ? 2.355 9.961 14.766 1 95.5 32 VAL B N 1
ATOM 2011 C CA . VAL B 1 32 ? 1.772 10.789 13.719 1 95.5 32 VAL B CA 1
ATOM 2012 C C . VAL B 1 32 ? 1.463 9.93 12.492 1 95.5 32 VAL B C 1
ATOM 2014 O O . VAL B 1 32 ? 2.342 9.234 11.977 1 95.5 32 VAL B O 1
ATOM 2017 N N . ILE B 1 33 ? 0.197 9.945 12.062 1 97.94 33 ILE B N 1
ATOM 2018 C CA . ILE B 1 33 ? -0.244 9.219 10.875 1 97.94 33 ILE B CA 1
ATOM 2019 C C . ILE B 1 33 ? -1.004 10.164 9.945 1 97.94 33 ILE B C 1
ATOM 2021 O O . ILE B 1 33 ? -1.892 10.898 10.391 1 97.94 33 ILE B O 1
ATOM 2025 N N . THR B 1 34 ? -0.575 10.281 8.742 1 98 34 THR B N 1
ATOM 2026 C CA . THR B 1 34 ? -1.383 10.953 7.734 1 98 34 THR B CA 1
ATOM 2027 C C . THR B 1 34 ? -2.184 9.953 6.914 1 98 34 THR B C 1
ATOM 2029 O O . THR B 1 34 ? -1.686 8.867 6.59 1 98 34 THR B O 1
ATOM 2032 N N . ILE B 1 35 ? -3.441 10.266 6.633 1 98.69 35 ILE B N 1
ATOM 2033 C CA . ILE B 1 35 ? -4.285 9.383 5.828 1 98.69 35 ILE B CA 1
ATOM 2034 C C . ILE B 1 35 ? -4.898 10.18 4.676 1 98.69 35 ILE B C 1
ATOM 2036 O O . ILE B 1 35 ? -5.543 11.203 4.895 1 98.69 35 ILE B O 1
ATOM 2040 N N . SER B 1 36 ? -4.566 9.844 3.508 1 98.5 36 SER B N 1
ATOM 2041 C CA . SER B 1 36 ? -5.301 10.195 2.299 1 98.5 36 SER B CA 1
ATOM 2042 C C . SER B 1 36 ? -6.266 9.086 1.889 1 98.5 36 SER B C 1
ATOM 2044 O O . SER B 1 36 ? -5.957 7.902 2.047 1 98.5 36 SER B O 1
ATOM 2046 N N . ARG B 1 37 ? -7.512 9.492 1.38 1 98.5 37 ARG B N 1
ATOM 2047 C CA . ARG B 1 37 ? -8.461 8.414 1.144 1 98.5 37 ARG B CA 1
ATOM 2048 C C . ARG B 1 37 ? -9.375 8.734 -0.038 1 98.5 37 ARG B C 1
ATOM 2050 O O . ARG B 1 37 ? -9.664 9.898 -0.305 1 98.5 37 ARG B O 1
ATOM 2057 N N . ASP B 1 38 ? -9.82 7.707 -0.711 1 98.44 38 ASP B N 1
ATOM 2058 C CA . ASP B 1 38 ? -10.906 7.801 -1.688 1 98.44 38 ASP B CA 1
ATOM 2059 C C . ASP B 1 38 ? -12.266 7.832 -0.997 1 98.44 38 ASP B C 1
ATOM 2061 O O . ASP B 1 38 ? -12.438 7.242 0.072 1 98.44 38 ASP B O 1
ATOM 2065 N N . TYR B 1 39 ? -13.195 8.516 -1.629 1 97.69 39 TYR B N 1
ATOM 2066 C CA . TYR B 1 39 ? -14.562 8.523 -1.116 1 97.69 39 TYR B CA 1
ATOM 2067 C C . TYR B 1 39 ? -15.148 7.121 -1.117 1 97.69 39 TYR B C 1
ATOM 2069 O O . TYR B 1 39 ? -15.102 6.422 -2.131 1 97.69 39 TYR B O 1
ATOM 2077 N N . GLY B 1 40 ? -15.617 6.688 0.047 1 97.56 40 GLY B N 1
ATOM 2078 C CA . GLY B 1 40 ? -16.266 5.391 0.153 1 97.56 40 GLY B CA 1
ATOM 2079 C C . GLY B 1 40 ? -15.289 4.258 0.41 1 97.56 40 GLY B C 1
ATOM 2080 O O . GLY B 1 40 ? -15.695 3.1 0.536 1 97.56 40 GLY B O 1
ATOM 2081 N N . SER B 1 41 ? -14 4.539 0.528 1 97.69 41 SER B N 1
ATOM 2082 C CA . SER B 1 41 ? -12.992 3.506 0.726 1 97.69 41 SER B CA 1
ATOM 2083 C C . SER B 1 41 ? -12.977 3.012 2.168 1 97.69 41 SER B C 1
ATOM 2085 O O . SER B 1 41 ? -12.383 1.976 2.471 1 97.69 41 SER B O 1
ATOM 2087 N N . GLY B 1 42 ? -13.617 3.729 3.029 1 97 42 GLY B N 1
ATOM 2088 C CA . GLY B 1 42 ? -13.562 3.418 4.449 1 97 42 GLY B CA 1
ATOM 2089 C C . GLY B 1 42 ? -12.469 4.168 5.18 1 97 42 GLY B C 1
ATOM 2090 O O . GLY B 1 42 ? -12.281 3.99 6.387 1 97 42 GLY B O 1
ATOM 2091 N N . GLY B 1 43 ? -11.82 5.059 4.484 1 97.81 43 GLY B N 1
ATOM 2092 C CA . GLY B 1 43 ? -10.703 5.789 5.07 1 97.81 43 GLY B CA 1
ATOM 2093 C C . GLY B 1 43 ? -11.102 6.625 6.273 1 97.81 43 GLY B C 1
ATOM 2094 O O . GLY B 1 43 ? -10.336 6.754 7.227 1 97.81 43 GLY B O 1
ATOM 2095 N N . ASP B 1 44 ? -12.336 7.164 6.258 1 97.06 44 ASP B N 1
ATOM 2096 C CA . ASP B 1 44 ? -12.82 7.957 7.383 1 97.06 44 ASP B CA 1
ATOM 2097 C C . ASP B 1 44 ? -13.031 7.082 8.617 1 97.06 44 ASP B C 1
ATOM 2099 O O . ASP B 1 44 ? -12.648 7.461 9.727 1 97.06 44 ASP B O 1
ATOM 2103 N N . VAL B 1 45 ? -13.586 5.934 8.391 1 97.06 45 VAL B N 1
ATOM 2104 C CA . VAL B 1 45 ? -13.852 4.996 9.469 1 97.06 45 VAL B CA 1
ATOM 2105 C C . VAL B 1 45 ? -12.539 4.484 10.055 1 97.06 45 VAL B C 1
ATOM 2107 O O . VAL B 1 45 ? -12.375 4.43 11.273 1 97.06 45 VAL B O 1
ATOM 2110 N N . ILE B 1 46 ? -11.633 4.148 9.195 1 97.75 46 ILE B N 1
ATOM 2111 C CA . ILE B 1 46 ? -10.336 3.635 9.609 1 97.75 46 ILE B CA 1
ATOM 2112 C C . ILE B 1 46 ? -9.586 4.699 10.406 1 97.75 46 ILE B C 1
ATOM 2114 O O . ILE B 1 46 ? -9 4.402 11.453 1 97.75 46 ILE B O 1
ATOM 2118 N N . ALA B 1 47 ? -9.625 5.934 9.938 1 98.25 47 ALA B N 1
ATOM 2119 C CA . ALA B 1 47 ? -8.969 7.039 10.633 1 98.25 47 ALA B CA 1
ATOM 2120 C C . ALA B 1 47 ? -9.531 7.215 12.039 1 98.25 47 ALA B C 1
ATOM 2122 O O . ALA B 1 47 ? -8.773 7.375 13 1 98.25 47 ALA B O 1
ATOM 2123 N N . GLN B 1 48 ? -10.812 7.18 12.148 1 97.88 48 GLN B N 1
ATOM 2124 C CA . GLN B 1 48 ? -11.477 7.344 13.438 1 97.88 48 GLN B CA 1
ATOM 2125 C C . GLN B 1 48 ? -11.117 6.215 14.391 1 97.88 48 GLN B C 1
ATOM 2127 O O . GLN B 1 48 ? -10.758 6.465 15.547 1 97.88 48 GLN B O 1
ATOM 2132 N N . ARG B 1 49 ? -11.203 5.012 13.914 1 97.94 49 ARG B N 1
ATOM 2133 C CA . ARG B 1 49 ? -10.906 3.85 14.75 1 97.94 49 ARG B CA 1
ATOM 2134 C C . ARG B 1 49 ? -9.445 3.832 15.172 1 97.94 49 ARG B C 1
ATOM 2136 O O . ARG B 1 49 ? -9.125 3.475 16.312 1 97.94 49 ARG B O 1
ATOM 2143 N N . LEU B 1 50 ? -8.586 4.184 14.242 1 97.94 50 LEU B N 1
ATOM 2144 C CA . LEU B 1 50 ? -7.16 4.227 14.531 1 97.94 50 LEU B CA 1
ATOM 2145 C C . LEU B 1 50 ? -6.855 5.262 15.609 1 97.94 50 LEU B C 1
ATOM 2147 O O . LEU B 1 50 ? -6.102 4.988 16.547 1 97.94 50 LEU B O 1
ATOM 2151 N N . ALA B 1 51 ? -7.441 6.48 15.453 1 97.44 51 ALA B N 1
ATOM 2152 C CA . ALA B 1 51 ? -7.262 7.543 16.438 1 97.44 51 ALA B CA 1
ATOM 2153 C C . ALA B 1 51 ? -7.742 7.098 17.828 1 97.44 51 ALA B C 1
ATOM 2155 O O . ALA B 1 51 ? -7.066 7.328 18.828 1 97.44 51 ALA B O 1
ATOM 2156 N N . GLN B 1 52 ? -8.859 6.422 17.859 1 97.5 52 GLN B N 1
ATOM 2157 C CA . GLN B 1 52 ? -9.422 5.922 19.109 1 97.5 52 GLN B CA 1
ATOM 2158 C C . GLN B 1 52 ? -8.531 4.852 19.734 1 97.5 52 GLN B C 1
ATOM 2160 O O . GLN B 1 52 ? -8.25 4.887 20.938 1 97.5 52 GLN B O 1
ATOM 2165 N N . ARG B 1 53 ? -8.062 3.986 18.906 1 96.25 53 ARG B N 1
ATOM 2166 C CA . ARG B 1 53 ? -7.238 2.869 19.359 1 96.25 53 ARG B CA 1
ATOM 2167 C C . ARG B 1 53 ? -5.918 3.363 19.938 1 96.25 53 ARG B C 1
ATOM 2169 O O . ARG B 1 53 ? -5.438 2.836 20.953 1 96.25 53 ARG B O 1
ATOM 2176 N N . LEU B 1 54 ? -5.352 4.316 19.328 1 96.56 54 LEU B N 1
ATOM 2177 C CA . LEU B 1 54 ? -4.055 4.848 19.734 1 96.56 54 LEU B CA 1
ATOM 2178 C C . LEU B 1 54 ? -4.219 5.957 20.781 1 96.56 54 LEU B C 1
ATOM 2180 O O . LEU B 1 54 ? -3.23 6.461 21.312 1 96.56 54 LEU B O 1
ATOM 2184 N N . THR B 1 55 ? -5.402 6.375 21.062 1 96.12 55 THR B N 1
ATOM 2185 C CA . THR B 1 55 ? -5.727 7.453 21.984 1 96.12 55 THR B CA 1
ATOM 2186 C C . THR B 1 55 ? -5.012 8.742 21.594 1 96.12 55 THR B C 1
ATOM 2188 O O . THR B 1 55 ? -4.359 9.375 22.422 1 96.12 55 THR B O 1
ATOM 2191 N N . ILE B 1 56 ? -5.156 9.055 20.344 1 95.06 56 ILE B N 1
ATOM 2192 C CA . ILE B 1 56 ? -4.613 10.305 19.812 1 95.06 56 ILE B CA 1
ATOM 2193 C C . ILE B 1 56 ? -5.703 11.062 19.062 1 95.06 56 ILE B C 1
ATOM 2195 O O . ILE B 1 56 ? -6.707 10.477 18.641 1 95.06 56 ILE B O 1
ATOM 2199 N N . PRO B 1 57 ? -5.516 12.422 18.891 1 94.94 57 PRO B N 1
ATOM 2200 C CA . PRO B 1 57 ? -6.547 13.203 18.219 1 94.94 57 PRO B CA 1
ATOM 2201 C C . PRO B 1 57 ? -6.637 12.906 16.719 1 94.94 57 PRO B C 1
ATOM 2203 O O . PRO B 1 57 ? -5.648 12.492 16.109 1 94.94 57 PRO B O 1
ATOM 2206 N N . LEU B 1 58 ? -7.859 13.102 16.203 1 96.5 58 LEU B N 1
ATOM 2207 C CA . LEU B 1 58 ? -8.102 13.086 14.766 1 96.5 58 LEU B CA 1
ATOM 2208 C C . LEU B 1 58 ? -8.344 14.492 14.242 1 96.5 58 LEU B C 1
ATOM 2210 O O . LEU B 1 58 ? -9.234 15.195 14.719 1 96.5 58 LEU B O 1
ATOM 2214 N N . TYR B 1 59 ? -7.457 14.93 13.336 1 94.56 59 TYR B N 1
ATOM 2215 C CA . TYR B 1 59 ? -7.625 16.203 12.641 1 94.56 59 TYR B CA 1
ATOM 2216 C C . TYR B 1 59 ? -8.07 15.977 11.195 1 94.56 59 TYR B C 1
ATOM 2218 O O . TYR B 1 59 ? -7.242 15.742 10.312 1 94.56 59 TYR B O 1
ATOM 2226 N N . ASP B 1 60 ? -9.391 16.094 10.961 1 92.69 60 ASP B N 1
ATOM 2227 C CA . ASP B 1 60 ? -9.859 15.836 9.602 1 92.69 60 ASP B CA 1
ATOM 2228 C C . ASP B 1 60 ? -9.75 17.094 8.734 1 92.69 60 ASP B C 1
ATOM 2230 O O . ASP B 1 60 ? -9.242 18.125 9.188 1 92.69 60 ASP B O 1
ATOM 2234 N N . GLU B 1 61 ? -10.203 16.969 7.5 1 88.75 61 GLU B N 1
ATOM 2235 C CA . GLU B 1 61 ? -9.961 18.016 6.52 1 88.75 61 GLU B CA 1
ATOM 2236 C C . GLU B 1 61 ? -10.703 19.297 6.898 1 88.75 61 GLU B C 1
ATOM 2238 O O . GLU B 1 61 ? -10.242 20.406 6.602 1 88.75 61 GLU B O 1
ATOM 2243 N N . VAL B 1 62 ? -11.82 19.125 7.582 1 85.5 62 VAL B N 1
ATOM 2244 C CA . VAL B 1 62 ? -12.602 20.297 7.98 1 85.5 62 VAL B CA 1
ATOM 2245 C C . VAL B 1 62 ? -11.867 21.047 9.086 1 85.5 62 VAL B C 1
ATOM 2247 O O . VAL B 1 62 ? -11.703 22.266 9.016 1 85.5 62 VAL B O 1
ATOM 2250 N N . VAL B 1 63 ? -11.359 20.312 10.07 1 86.44 63 VAL B N 1
ATOM 2251 C CA . VAL B 1 63 ? -10.633 20.906 11.188 1 86.44 63 VAL B CA 1
ATOM 2252 C C . VAL B 1 63 ? -9.336 21.547 10.68 1 86.44 63 VAL B C 1
ATOM 2254 O O . VAL B 1 63 ? -9 22.656 11.062 1 86.44 63 VAL B O 1
ATOM 2257 N N . LEU B 1 64 ? -8.633 20.875 9.844 1 87.69 64 LEU B N 1
ATOM 2258 C CA . LEU B 1 64 ? -7.375 21.391 9.297 1 87.69 64 LEU B CA 1
ATOM 2259 C C . LEU B 1 64 ? -7.609 22.672 8.516 1 87.69 64 LEU B C 1
ATOM 2261 O O . LEU B 1 64 ? -6.859 23.641 8.664 1 87.69 64 LEU B O 1
ATOM 2265 N N . LYS B 1 65 ? -8.695 22.672 7.734 1 83.75 65 LYS B N 1
ATOM 2266 C CA . LYS B 1 65 ? -9.055 23.844 6.961 1 83.75 65 LYS B CA 1
ATOM 2267 C C . LYS B 1 65 ? -9.438 25.016 7.875 1 83.75 65 LYS B C 1
ATOM 2269 O O . LYS B 1 65 ? -9.039 26.156 7.637 1 83.75 65 LYS B O 1
ATOM 2274 N N . GLU B 1 66 ? -10.188 24.703 8.852 1 84.12 66 GLU B N 1
ATOM 2275 C CA . GLU B 1 66 ? -10.656 25.75 9.773 1 84.12 66 GLU B CA 1
ATOM 2276 C C . GLU B 1 66 ? -9.492 26.375 10.531 1 84.12 66 GLU B C 1
ATOM 2278 O O . GLU B 1 66 ? -9.438 27.594 10.695 1 84.12 66 GLU B O 1
ATOM 2283 N N . ILE B 1 67 ? -8.578 25.578 10.992 1 81.56 67 ILE B N 1
ATOM 2284 C CA . ILE B 1 67 ? -7.422 26.078 11.727 1 81.56 67 ILE B CA 1
ATOM 2285 C C . ILE B 1 67 ? -6.57 26.953 10.805 1 81.56 67 I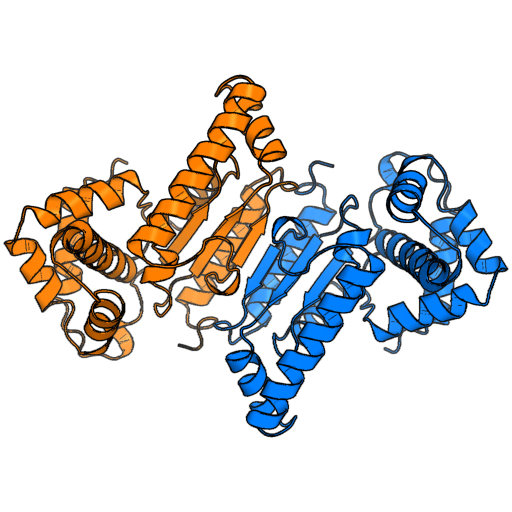LE B C 1
ATOM 2287 O O . ILE B 1 67 ? -6.168 28.047 11.188 1 81.56 67 ILE B O 1
ATOM 2291 N N . ALA B 1 68 ? -6.352 26.5 9.625 1 81.44 68 ALA B N 1
ATOM 2292 C CA . ALA B 1 68 ? -5.531 27.234 8.672 1 81.44 68 ALA B CA 1
ATOM 2293 C C . ALA B 1 68 ? -6.172 28.578 8.32 1 81.44 68 ALA B C 1
ATOM 2295 O O . ALA B 1 68 ? -5.488 29.594 8.234 1 81.44 68 ALA B O 1
ATOM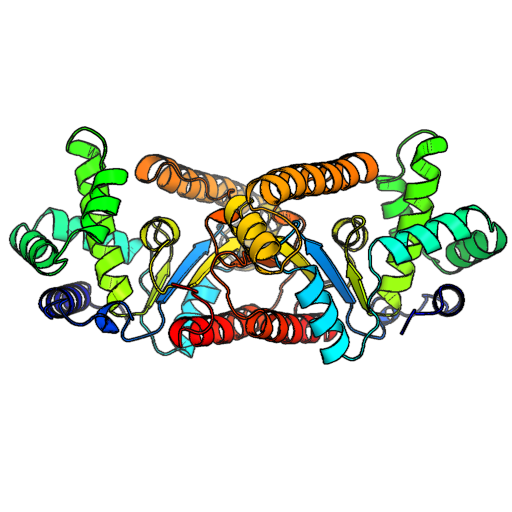 2296 N N . THR B 1 69 ? -7.504 28.562 8.164 1 80.31 69 THR B N 1
ATOM 2297 C CA . THR B 1 69 ? -8.234 29.781 7.816 1 80.31 69 THR B CA 1
ATOM 2298 C C . THR B 1 69 ? -8.211 30.781 8.977 1 80.31 69 THR B C 1
ATOM 2300 O O . THR B 1 69 ? -8.023 31.969 8.766 1 80.31 69 THR B O 1
ATOM 2303 N N . ARG B 1 70 ? -8.297 30.312 10.141 1 76.62 70 ARG B N 1
ATOM 2304 C CA . ARG B 1 70 ? -8.297 31.172 11.32 1 76.62 70 ARG B CA 1
ATOM 2305 C C . ARG B 1 70 ? -6.926 31.797 11.539 1 76.62 70 ARG B C 1
ATOM 2307 O O . ARG B 1 70 ? -6.832 32.969 11.922 1 76.62 70 ARG B O 1
ATOM 2314 N N . LEU B 1 71 ? -5.961 31 11.312 1 76.88 71 LEU B N 1
ATOM 2315 C CA . LEU B 1 71 ? -4.598 31.484 11.508 1 76.88 71 LEU B CA 1
ATOM 2316 C C . LEU B 1 71 ? -4.227 32.5 10.438 1 76.88 71 LEU B C 1
ATOM 2318 O O . LEU B 1 71 ? -3.377 33.375 10.664 1 76.88 71 LEU B O 1
ATOM 2322 N N . GLN B 1 72 ? -4.773 32.312 9.289 1 71.56 72 GLN B N 1
ATOM 2323 C CA . GLN B 1 72 ? -4.539 33.281 8.242 1 71.56 72 GLN B CA 1
ATOM 2324 C C . GLN B 1 72 ? -5 34.688 8.688 1 71.56 72 GLN B C 1
ATOM 2326 O O . GLN B 1 72 ? -4.41 35.688 8.297 1 71.56 72 GLN B O 1
ATOM 2331 N N . ASP B 1 73 ? -5.898 34.719 9.539 1 68.56 73 ASP B N 1
ATOM 2332 C CA . ASP B 1 73 ? -6.504 35.969 9.977 1 68.56 73 ASP B CA 1
ATOM 2333 C C . ASP B 1 73 ? -5.871 36.438 11.273 1 68.56 73 ASP B C 1
ATOM 2335 O O . ASP B 1 73 ? -6.258 37.5 11.805 1 68.56 73 ASP B O 1
ATOM 2339 N N . ASP B 1 74 ? -4.918 35.688 11.844 1 64.31 74 ASP B N 1
ATOM 2340 C CA . ASP B 1 74 ? -4.301 36.062 13.109 1 64.31 74 ASP B CA 1
ATOM 2341 C C . ASP B 1 74 ? -2.781 36.156 12.977 1 64.31 74 ASP B C 1
ATOM 2343 O O . ASP B 1 74 ? -2.074 35.156 13.234 1 64.31 74 ASP B O 1
ATOM 2347 N N . PRO B 1 75 ? -2.389 37.312 12.68 1 61.44 75 PRO B N 1
ATOM 2348 C CA . PRO B 1 75 ? -0.954 37.469 12.453 1 61.44 75 PRO B CA 1
ATOM 2349 C C . PRO B 1 75 ? -0.109 37.094 13.664 1 61.44 75 PRO B C 1
ATOM 2351 O O . PRO B 1 75 ? 1.038 36.688 13.516 1 61.44 75 PRO B O 1
ATOM 2354 N N . ALA B 1 76 ? -0.584 37.281 14.828 1 60.47 76 ALA B N 1
ATOM 2355 C CA . ALA B 1 76 ? 0.188 37.031 16.031 1 60.47 76 ALA B CA 1
ATOM 2356 C C . ALA B 1 76 ? 0.49 35.531 16.172 1 60.47 76 ALA B C 1
ATOM 2358 O O . ALA B 1 76 ? 1.603 35.156 16.531 1 60.47 76 ALA B O 1
ATOM 2359 N N . ILE B 1 77 ? -0.425 34.75 15.891 1 59.31 77 ILE B N 1
ATOM 2360 C CA . ILE B 1 77 ? -0.253 33.312 16.016 1 59.31 77 ILE B CA 1
ATOM 2361 C C . ILE B 1 77 ? 0.662 32.812 14.898 1 59.31 77 ILE B C 1
ATOM 2363 O O . ILE B 1 77 ? 1.507 31.922 15.125 1 59.31 77 ILE B O 1
ATOM 2367 N N . VAL B 1 78 ? 0.51 33.406 13.789 1 60.81 78 VAL B N 1
ATOM 2368 C CA . VAL B 1 78 ? 1.36 33.062 12.656 1 60.81 78 VAL B CA 1
ATOM 2369 C C . VAL B 1 78 ? 2.82 33.344 13 1 60.81 78 VAL B C 1
ATOM 2371 O O . VAL B 1 78 ? 3.705 32.531 12.695 1 60.81 78 VAL B O 1
ATOM 2374 N N . LYS B 1 79 ? 2.955 34.5 13.609 1 61.41 79 LYS B N 1
ATOM 2375 C CA . LYS B 1 79 ? 4.301 34.875 14.016 1 61.41 79 LYS B CA 1
ATOM 2376 C C . LYS B 1 79 ? 4.879 33.906 15.023 1 61.41 79 LYS B C 1
ATOM 2378 O O . LYS B 1 79 ? 6.055 33.531 14.953 1 61.41 79 LYS B O 1
ATOM 2383 N N . MET B 1 80 ? 4.117 33.469 15.945 1 57.41 80 MET B N 1
ATOM 2384 C CA . MET B 1 80 ? 4.543 32.5 16.953 1 57.41 80 MET B CA 1
ATOM 2385 C C . MET B 1 80 ? 4.906 31.172 16.328 1 57.41 80 MET B C 1
ATOM 2387 O O . MET B 1 80 ? 5.891 30.531 16.719 1 57.41 80 MET B O 1
ATOM 2391 N N . LEU B 1 81 ? 4.102 30.766 15.43 1 60.31 81 LEU B N 1
ATOM 2392 C CA . LEU B 1 81 ? 4.383 29.516 14.727 1 60.31 81 LEU B CA 1
ATOM 2393 C C . LEU B 1 81 ? 5.664 29.625 13.906 1 60.31 81 LEU B C 1
ATOM 2395 O O . LEU B 1 81 ? 6.445 28.672 13.836 1 60.31 81 LEU B O 1
ATOM 2399 N N . ASP B 1 82 ? 5.832 30.875 13.438 1 57.66 82 ASP B N 1
ATOM 2400 C CA . ASP B 1 82 ? 7.043 31.125 12.664 1 57.66 82 ASP B CA 1
ATOM 2401 C C . ASP B 1 82 ? 8.281 31.094 13.555 1 57.66 82 ASP B C 1
ATOM 2403 O O . ASP B 1 82 ? 9.344 30.641 13.133 1 57.66 82 ASP B O 1
ATOM 2407 N N . GLU B 1 83 ? 8.25 31.719 14.688 1 53.47 83 GLU B N 1
ATOM 2408 C CA . GLU B 1 83 ? 9.359 31.781 15.625 1 53.47 83 GLU B CA 1
ATOM 2409 C C . GLU B 1 83 ? 9.695 30.391 16.188 1 53.47 83 GLU B C 1
ATOM 2411 O O . GLU B 1 83 ? 10.844 30.125 16.531 1 53.47 83 GLU B O 1
ATOM 2416 N N . GLY B 1 84 ? 8.812 29.656 16.5 1 47.47 84 GLY B N 1
ATOM 2417 C CA . GLY B 1 84 ? 9.016 28.297 16.984 1 47.47 84 GLY B CA 1
ATOM 2418 C C . GLY B 1 84 ? 9.523 27.359 15.906 1 47.47 84 GLY B C 1
ATOM 2419 O O . GLY B 1 84 ? 10.062 26.297 16.203 1 47.47 84 GLY B O 1
ATOM 2420 N N . PHE B 1 85 ? 8.914 27.453 14.828 1 48.22 85 PHE B N 1
ATOM 2421 C CA . PHE B 1 85 ? 9.469 26.672 13.727 1 48.22 85 PHE B CA 1
ATOM 2422 C C . PHE B 1 85 ? 10.922 27.047 13.477 1 48.22 85 PHE B C 1
ATOM 2424 O O . PHE B 1 85 ? 11.203 28.109 12.922 1 48.22 85 PHE B O 1
ATOM 2431 N N . GLY B 1 86 ? 11.852 27.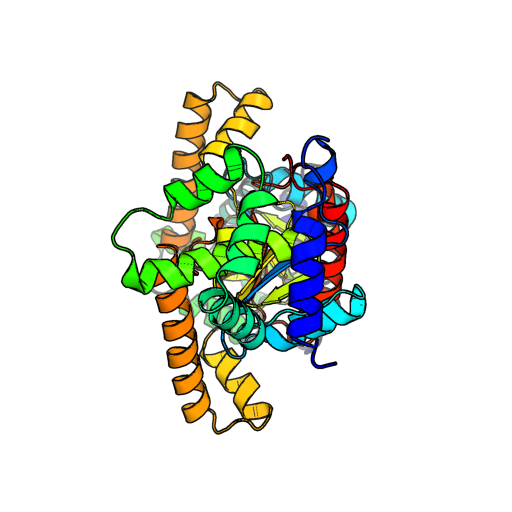266 14.594 1 40.81 86 GLY B N 1
ATOM 2432 C CA . GLY B 1 86 ? 13.258 27.609 14.469 1 40.81 86 GLY B CA 1
ATOM 2433 C C . GLY B 1 86 ? 13.789 27.422 13.062 1 40.81 86 GLY B C 1
ATOM 2434 O O . GLY B 1 86 ? 13.016 27.312 12.109 1 40.81 86 GLY B O 1
ATOM 2435 N N . ARG B 1 87 ? 15.008 26.438 13.055 1 41.97 87 ARG B N 1
ATOM 2436 C CA . ARG B 1 87 ? 16.109 26.281 12.125 1 41.97 87 ARG B CA 1
ATOM 2437 C C . ARG B 1 87 ? 15.609 26.094 10.695 1 41.97 87 ARG B C 1
ATOM 2439 O O . ARG B 1 87 ? 14.469 25.672 10.484 1 41.97 87 ARG B O 1
ATOM 2446 N N . ALA B 1 88 ? 16.484 26.188 9.57 1 36.12 88 ALA B N 1
ATOM 2447 C CA . ALA B 1 88 ? 16.75 26.234 8.133 1 36.12 88 ALA B CA 1
ATOM 2448 C C . ALA B 1 88 ? 15.953 25.156 7.398 1 36.12 88 ALA B C 1
ATOM 2450 O O . ALA B 1 88 ? 15.773 25.234 6.184 1 36.12 88 ALA B O 1
ATOM 2451 N N . LYS B 1 89 ? 15.852 23.969 7.93 1 40.12 89 LYS B N 1
ATOM 2452 C CA . LYS B 1 89 ? 15.398 22.875 7.082 1 40.12 89 LYS B CA 1
ATOM 2453 C C . LYS B 1 89 ? 13.898 22.953 6.832 1 40.12 89 LYS B C 1
ATOM 2455 O O . LYS B 1 89 ? 13.422 22.578 5.762 1 40.12 89 LYS B O 1
ATOM 2460 N N . ASP B 1 90 ? 12.992 23.328 7.809 1 40.88 90 ASP B N 1
ATOM 2461 C CA . ASP B 1 90 ? 11.547 23.453 7.621 1 40.88 90 ASP B CA 1
ATOM 2462 C C . ASP B 1 90 ? 11.203 24.625 6.703 1 40.88 90 ASP B C 1
ATOM 2464 O O . ASP B 1 90 ? 10.211 24.578 5.977 1 40.88 90 ASP B O 1
ATOM 2468 N N . MET B 1 91 ? 11.93 25.766 6.855 1 38.5 91 MET B N 1
ATOM 2469 C CA . MET B 1 91 ? 11.789 26.891 5.934 1 38.5 91 MET B CA 1
ATOM 2470 C C . MET B 1 91 ? 12.133 26.469 4.508 1 38.5 91 MET B C 1
ATOM 2472 O O . MET B 1 91 ? 11.508 26.938 3.553 1 38.5 91 MET B O 1
ATOM 2476 N N . TRP B 1 92 ? 13.242 25.641 4.434 1 41.09 92 TRP B N 1
ATOM 2477 C CA . TRP B 1 92 ? 13.633 25.219 3.09 1 41.09 92 TRP B CA 1
ATOM 2478 C C . TRP B 1 92 ? 12.492 24.469 2.406 1 41.09 92 TRP B C 1
ATOM 2480 O O . TRP B 1 92 ? 12.211 24.703 1.229 1 41.09 92 TRP B O 1
ATOM 2490 N N . LEU B 1 93 ? 11.828 23.609 3.152 1 42.81 93 LEU B N 1
ATOM 2491 C CA . LEU B 1 93 ? 10.688 22.906 2.57 1 42.81 93 LEU B CA 1
ATOM 2492 C C . LEU B 1 93 ? 9.578 23.891 2.203 1 42.81 93 LEU B C 1
ATOM 2494 O O . LEU B 1 93 ? 8.945 23.75 1.156 1 42.81 93 LEU B O 1
ATOM 2498 N N . TYR B 1 94 ? 9.281 24.875 3.123 1 39.91 94 TYR B N 1
ATOM 2499 C CA . TYR B 1 94 ? 8.367 25.953 2.773 1 39.91 94 TYR B CA 1
ATOM 2500 C C . TYR B 1 94 ? 8.836 26.688 1.521 1 39.91 94 TYR B C 1
ATOM 2502 O O . TYR B 1 94 ? 8.031 27 0.638 1 39.91 94 TYR B O 1
ATOM 2510 N N . ARG B 1 95 ? 10.117 27.094 1.583 1 41.78 95 ARG B N 1
ATOM 2511 C CA . ARG B 1 95 ? 10.625 27.812 0.426 1 41.78 95 ARG B CA 1
ATOM 2512 C C . ARG B 1 95 ? 10.547 26.969 -0.838 1 41.78 95 ARG B C 1
ATOM 2514 O O . ARG B 1 95 ? 10.289 27.484 -1.926 1 41.78 95 ARG B O 1
ATOM 2521 N N . LEU B 1 96 ? 10.945 25.719 -0.772 1 42.47 96 LEU B N 1
ATOM 2522 C CA . LEU B 1 96 ? 10.914 24.844 -1.945 1 42.47 96 LEU B CA 1
ATOM 2523 C C . LEU B 1 96 ? 9.508 24.781 -2.525 1 42.47 96 LEU B C 1
ATOM 2525 O O . LEU B 1 96 ? 9.328 24.75 -3.748 1 42.47 96 LEU B O 1
ATOM 2529 N N . PHE B 1 97 ? 8.508 24.578 -1.681 1 41 97 PHE B N 1
ATOM 2530 C CA . PHE B 1 97 ? 7.137 24.531 -2.16 1 41 97 PHE B CA 1
ATOM 2531 C C . PHE B 1 97 ? 6.578 25.938 -2.373 1 41 97 PHE B C 1
ATOM 2533 O O . PHE B 1 97 ? 5.516 26.094 -2.973 1 41 97 PHE B O 1
ATOM 2540 N N . SER B 1 98 ? 7.02 26.906 -1.616 1 40.62 98 SER B N 1
ATOM 2541 C CA . SER B 1 98 ? 6.484 28.266 -1.773 1 40.62 98 SER B CA 1
ATOM 2542 C C . SER B 1 98 ? 7.043 28.938 -3.025 1 40.62 98 SER B C 1
ATOM 2544 O O . SER B 1 98 ? 8.062 29.609 -2.967 1 40.62 98 SER B O 1
ATOM 2546 N N . GLY B 1 99 ? 7.203 28.281 -4.066 1 36.03 99 GLY B N 1
ATOM 2547 C CA . GLY B 1 99 ? 7.629 29.109 -5.184 1 36.03 99 GLY B CA 1
ATOM 2548 C C . GLY B 1 99 ? 7.078 30.516 -5.129 1 36.03 99 GLY B C 1
ATOM 2549 O O . GLY B 1 99 ? 7.84 31.484 -5.039 1 36.03 99 GLY B O 1
ATOM 2550 N N . ASN B 1 100 ? 5.871 30.781 -6.078 1 35.75 100 ASN B N 1
ATOM 2551 C CA . ASN B 1 100 ? 5.395 32.031 -6.668 1 35.75 100 ASN B CA 1
ATOM 2552 C C . ASN B 1 100 ? 4.746 32.938 -5.621 1 35.75 100 ASN B C 1
ATOM 2554 O O . ASN B 1 100 ? 4.473 32.5 -4.5 1 35.75 100 ASN B O 1
ATOM 2558 N N . ASP B 1 101 ? 3.596 33.938 -6.203 1 36.53 101 ASP B N 1
ATOM 2559 C CA . ASP B 1 101 ? 2.77 35.094 -5.836 1 36.53 101 ASP B CA 1
ATOM 2560 C C . ASP B 1 101 ? 1.897 34.781 -4.625 1 36.53 101 ASP B C 1
ATOM 2562 O O . ASP B 1 101 ? 1.472 33.625 -4.438 1 36.53 101 ASP B O 1
ATOM 2566 N N . VAL B 1 102 ? 1.621 35.625 -3.557 1 41.41 102 VAL B N 1
ATOM 2567 C CA . VAL B 1 102 ? 1.012 35.75 -2.24 1 41.41 102 VAL B CA 1
ATOM 2568 C C . VAL B 1 102 ? -0.375 35.125 -2.24 1 41.41 102 VAL B C 1
ATOM 2570 O O . VAL B 1 102 ? -1.002 34.969 -1.187 1 41.41 102 VAL B O 1
ATOM 2573 N N . GLY B 1 103 ? -1.21 35.156 -3.385 1 44.34 103 GLY B N 1
ATOM 2574 C CA . GLY B 1 103 ? -2.615 34.812 -3.23 1 44.34 103 GLY B CA 1
ATOM 2575 C C . GLY B 1 103 ? -2.828 33.406 -2.705 1 44.34 103 GLY B C 1
ATOM 2576 O O . GLY B 1 103 ? -2.986 33.188 -1.498 1 44.34 103 GLY B O 1
ATOM 2577 N N . PRO B 1 104 ? -3.166 32.219 -3.438 1 52.78 104 PRO B N 1
ATOM 2578 C CA . PRO B 1 104 ? -3.289 30.812 -3.098 1 52.78 104 PRO B CA 1
ATOM 2579 C C . PRO B 1 104 ? -2.09 30.297 -2.311 1 52.78 104 PRO B C 1
ATOM 2581 O O . PRO B 1 104 ? -2.221 29.344 -1.539 1 52.78 104 PRO B O 1
ATOM 2584 N N . ASP B 1 105 ? -1.255 31.078 -2.176 1 63.94 105 ASP B N 1
ATOM 2585 C CA . ASP B 1 105 ? 0.036 30.812 -1.545 1 63.94 105 ASP B CA 1
ATOM 2586 C C . ASP B 1 105 ? -0.038 31.031 -0.035 1 63.94 105 ASP B C 1
ATOM 2588 O O . ASP B 1 105 ? 0.556 30.266 0.734 1 63.94 105 ASP B O 1
ATOM 2592 N N . ALA B 1 106 ? -0.972 32.031 0.254 1 72.44 106 ALA B N 1
ATOM 2593 C CA . ALA B 1 106 ? -1.057 32.281 1.687 1 72.44 106 ALA B CA 1
ATOM 2594 C C . ALA B 1 106 ? -1.701 31.125 2.428 1 72.44 106 ALA B C 1
ATOM 2596 O O . ALA B 1 106 ? -1.23 30.719 3.496 1 72.44 106 ALA B O 1
ATOM 2597 N N . TYR B 1 107 ? -2.736 30.531 1.799 1 80.31 107 TYR B N 1
ATOM 2598 C CA . TYR B 1 107 ? -3.404 29.375 2.4 1 80.31 107 TYR B CA 1
ATOM 2599 C C . TYR B 1 107 ? -2.451 28.188 2.521 1 80.31 107 TYR B C 1
ATOM 2601 O O . TYR B 1 107 ? -2.391 27.547 3.566 1 80.31 107 TYR B O 1
ATOM 2609 N N . ARG B 1 108 ? -1.786 27.906 1.431 1 85.75 108 ARG B N 1
ATOM 2610 C CA . ARG B 1 108 ? -0.82 26.812 1.438 1 85.75 108 ARG B CA 1
ATOM 2611 C C . ARG B 1 108 ? 0.202 26.984 2.557 1 85.75 108 ARG B C 1
ATOM 2613 O O . ARG B 1 108 ? 0.481 26.047 3.305 1 85.75 108 ARG B O 1
ATOM 2620 N N . ASP B 1 109 ? 0.685 28.172 2.672 1 83.44 109 ASP B N 1
ATOM 2621 C CA . ASP B 1 109 ? 1.706 28.453 3.678 1 83.44 109 ASP B CA 1
ATOM 2622 C C . ASP B 1 109 ? 1.166 28.219 5.086 1 83.44 109 ASP B C 1
ATOM 2624 O O . ASP B 1 109 ? 1.85 27.625 5.93 1 83.44 109 ASP B O 1
ATOM 2628 N N . THR B 1 110 ? 0.018 28.688 5.316 1 83.06 110 THR B N 1
ATOM 2629 C CA . THR B 1 110 ? -0.591 28.531 6.629 1 83.06 110 THR B CA 1
ATOM 2630 C C . THR B 1 110 ? -0.91 27.062 6.898 1 83.06 110 THR B C 1
ATOM 2632 O O . THR B 1 110 ? -0.685 26.562 8.008 1 83.06 110 THR B O 1
ATOM 2635 N N . LEU B 1 111 ? -1.437 26.359 5.914 1 87.81 111 LEU B N 1
ATOM 2636 C CA . LEU B 1 111 ? -1.738 24.938 6.047 1 87.81 111 LEU B CA 1
ATOM 2637 C C . LEU B 1 111 ? -0.483 24.141 6.398 1 87.81 111 LEU B C 1
ATOM 2639 O O . LEU B 1 111 ? -0.517 23.266 7.27 1 87.81 111 LEU B O 1
ATOM 2643 N N . VAL B 1 112 ? 0.57 24.469 5.719 1 88.25 112 VAL B N 1
ATOM 2644 C CA . VAL B 1 112 ? 1.845 23.797 5.961 1 88.25 112 VAL B CA 1
ATOM 2645 C C . VAL B 1 112 ? 2.27 24.016 7.41 1 88.25 112 VAL B C 1
ATOM 2647 O O . VAL B 1 112 ? 2.654 23.062 8.094 1 88.25 112 VAL B O 1
ATOM 2650 N N . LYS B 1 113 ? 2.162 25.25 7.867 1 83.12 113 LYS B N 1
ATOM 2651 C CA . LYS B 1 113 ? 2.531 25.547 9.25 1 83.12 113 LYS B CA 1
ATOM 2652 C C . LYS B 1 113 ? 1.669 24.781 10.234 1 83.12 113 LYS B C 1
ATOM 2654 O O . LYS B 1 113 ? 2.176 24.25 11.227 1 83.12 113 LYS B O 1
ATOM 2659 N N . VAL B 1 114 ? 0.423 24.672 9.992 1 85.25 114 VAL B N 1
ATOM 2660 C CA . VAL B 1 114 ? -0.521 23.969 10.852 1 85.25 114 VAL B CA 1
ATOM 2661 C C . VAL B 1 114 ? -0.176 22.484 10.891 1 85.25 114 VAL B C 1
ATOM 2663 O O . VAL B 1 114 ? -0.024 21.891 11.969 1 85.25 114 VAL B O 1
ATOM 2666 N N . VAL B 1 115 ? -0.027 21.875 9.727 1 90.88 115 VAL B N 1
ATOM 2667 C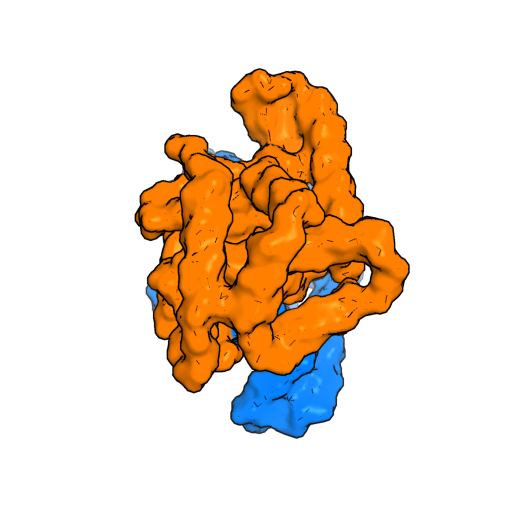 CA . VAL B 1 115 ? 0.208 20.438 9.617 1 90.88 115 VAL B CA 1
ATOM 2668 C C . VAL B 1 115 ? 1.559 20.094 10.234 1 90.88 115 VAL B C 1
ATOM 2670 O O . VAL B 1 115 ? 1.682 19.078 10.938 1 90.88 115 VAL B O 1
ATOM 2673 N N . MET B 1 116 ? 2.523 20.922 10.039 1 87.62 116 MET B N 1
ATOM 2674 C CA . MET B 1 116 ? 3.838 20.688 10.633 1 87.62 116 MET B CA 1
ATOM 2675 C C . MET B 1 116 ? 3.768 20.734 12.156 1 87.62 116 MET B C 1
ATOM 2677 O O . MET B 1 116 ? 4.387 19.922 12.836 1 87.62 116 MET B O 1
ATOM 2681 N N . SER B 1 117 ? 3.088 21.719 12.664 1 83.94 117 SER B N 1
ATOM 2682 C CA . SER B 1 117 ? 2.939 21.859 14.109 1 83.94 117 SER B CA 1
ATOM 2683 C C . SER B 1 117 ? 2.207 20.656 14.703 1 83.94 117 SER B C 1
ATOM 2685 O O . SER B 1 117 ? 2.615 20.125 15.734 1 83.94 117 SER B O 1
ATOM 2687 N N . LEU B 1 118 ? 1.154 20.25 14.055 1 88.5 118 LEU B N 1
ATOM 2688 C CA . LEU B 1 118 ? 0.4 19.094 14.516 1 88.5 118 LEU B CA 1
ATOM 2689 C C . LEU B 1 118 ? 1.24 17.812 14.422 1 88.5 118 LEU B C 1
ATOM 2691 O O . LEU B 1 118 ? 1.114 16.922 15.25 1 88.5 118 LEU B O 1
ATOM 2695 N N . GLY B 1 119 ? 2.035 17.75 13.383 1 89.12 119 GLY B N 1
ATOM 2696 C CA . GLY B 1 119 ? 2.953 16.641 13.203 1 89.12 119 GLY B CA 1
ATOM 2697 C C . GLY B 1 119 ? 3.938 16.484 14.344 1 89.12 119 GLY B C 1
ATOM 2698 O O . GLY B 1 119 ? 4.473 15.398 14.57 1 89.12 119 GLY B O 1
ATOM 2699 N N . ARG B 1 120 ? 4.148 17.516 15.07 1 86.12 120 ARG B N 1
ATOM 2700 C CA . ARG B 1 120 ? 5.043 17.469 16.219 1 86.12 120 ARG B CA 1
ATOM 2701 C C . ARG B 1 120 ? 4.297 17.031 17.469 1 86.12 120 ARG B C 1
ATOM 2703 O O . ARG B 1 120 ? 4.902 16.484 18.406 1 86.12 120 ARG B O 1
ATOM 2710 N N . MET B 1 121 ? 3.064 17.25 17.516 1 86.88 121 MET B N 1
ATOM 2711 C CA . MET B 1 121 ? 2.254 16.922 18.672 1 86.88 121 MET B CA 1
ATOM 2712 C C . MET B 1 121 ? 1.786 15.469 18.625 1 86.88 121 MET B C 1
ATOM 2714 O O . MET B 1 121 ? 1.814 14.766 19.641 1 86.88 121 MET B O 1
ATOM 2718 N N . GLY B 1 122 ? 1.401 15.031 17.469 1 92.44 122 GLY B N 1
ATOM 2719 C CA . GLY B 1 122 ? 0.849 13.695 17.328 1 92.44 122 GLY B CA 1
ATOM 2720 C C . GLY B 1 122 ? -0.613 13.695 16.922 1 92.44 122 GLY B C 1
ATOM 2721 O O . GLY B 1 122 ? -1.344 14.648 17.203 1 92.44 122 GLY B O 1
ATOM 2722 N N . GLY B 1 123 ? -1.012 12.672 16.234 1 95.88 123 GLY B N 1
ATOM 2723 C CA . GLY B 1 123 ? -2.398 12.562 15.812 1 95.88 123 GLY B CA 1
ATOM 2724 C C . GLY B 1 123 ? -2.553 11.93 14.445 1 95.88 123 GLY B C 1
ATOM 2725 O O . GLY B 1 123 ? -1.562 11.578 13.805 1 95.88 123 GLY B O 1
ATOM 2726 N N . VAL B 1 124 ? -3.795 11.664 14.102 1 97.94 124 VAL B N 1
ATOM 2727 C CA . VAL B 1 124 ? -4.148 11.266 12.742 1 97.94 124 VAL B CA 1
ATOM 2728 C C . VAL B 1 124 ? -4.594 12.492 11.945 1 97.94 124 VAL B C 1
ATOM 2730 O O . VAL B 1 124 ? -5.543 13.18 12.328 1 97.94 124 VAL B O 1
ATOM 2733 N N . LEU B 1 125 ? -3.828 12.859 10.961 1 97.12 125 LEU B N 1
ATOM 2734 C CA . LEU B 1 125 ? -4.188 13.945 10.055 1 97.12 125 LEU B CA 1
ATOM 2735 C C . LEU B 1 125 ? -4.832 13.406 8.781 1 97.12 125 LEU B C 1
ATOM 2737 O O . LEU B 1 125 ? -4.184 12.711 8 1 97.12 125 LEU B O 1
ATOM 2741 N N . LEU B 1 126 ? -6.129 13.727 8.57 1 97.88 126 LEU B N 1
ATOM 2742 C CA . LEU B 1 126 ? -6.926 13.156 7.492 1 97.88 126 LEU B CA 1
ATOM 2743 C C . LEU B 1 126 ? -7.129 14.164 6.367 1 97.88 126 LEU B C 1
ATOM 2745 O O . LEU B 1 126 ? -7.934 15.094 6.5 1 97.88 126 LEU B O 1
ATOM 2749 N N . GLY B 1 127 ? -6.398 13.969 5.27 1 96.69 127 GLY B N 1
ATOM 2750 C CA . GLY B 1 127 ? -6.582 14.805 4.094 1 96.69 127 GLY B CA 1
ATOM 2751 C C . GLY B 1 127 ? -5.695 16.031 4.098 1 96.69 127 GLY B C 1
ATOM 2752 O O . GLY B 1 127 ? -4.664 16.062 4.77 1 96.69 127 GLY B O 1
ATOM 2753 N N . ARG B 1 128 ? -5.926 16.922 3.043 1 93.75 128 ARG B N 1
ATOM 2754 C CA . ARG B 1 128 ? -5.344 18.234 2.869 1 93.75 128 ARG B CA 1
ATOM 2755 C C . ARG B 1 128 ? -3.854 18.141 2.551 1 93.75 128 ARG B C 1
ATOM 2757 O O . ARG B 1 128 ? -3.08 19.031 2.91 1 93.75 128 ARG B O 1
ATOM 2764 N N . GLY B 1 129 ? -3.439 17.062 2.006 1 95.81 129 GLY B N 1
ATOM 2765 C CA . GLY B 1 129 ? -2.061 16.953 1.557 1 95.81 129 GLY B CA 1
ATOM 2766 C C . GLY B 1 129 ? -1.076 16.75 2.693 1 95.81 129 GLY B C 1
ATOM 2767 O O . GLY B 1 129 ? 0.13 16.938 2.52 1 95.81 129 GLY B O 1
ATOM 2768 N N . ALA B 1 130 ? -1.561 16.297 3.814 1 96.06 130 ALA B N 1
ATOM 2769 C CA . ALA B 1 130 ? -0.705 16.141 4.988 1 96.06 130 ALA B CA 1
ATOM 2770 C C . ALA B 1 130 ? 0.447 15.18 4.703 1 96.06 130 ALA B C 1
ATOM 2772 O O . ALA B 1 130 ? 1.553 15.359 5.219 1 96.06 130 ALA B O 1
ATOM 2773 N N . HIS B 1 131 ? 0.204 14.148 3.875 1 96.38 131 HIS B N 1
ATOM 2774 C CA . HIS B 1 131 ? 1.246 13.172 3.561 1 96.38 131 HIS B CA 1
ATOM 2775 C C . HIS B 1 131 ? 2.387 13.82 2.781 1 96.38 131 HIS B C 1
ATOM 2777 O O . HIS B 1 131 ? 3.541 13.406 2.898 1 96.38 131 HIS B O 1
ATOM 2783 N N . VAL B 1 132 ? 2.061 14.852 1.968 1 95.19 132 VAL B N 1
ATOM 2784 C CA . VAL B 1 132 ? 3.084 15.57 1.217 1 95.19 132 VAL B CA 1
ATOM 2785 C C . VAL B 1 132 ? 3.877 16.469 2.158 1 95.19 132 VAL B C 1
ATOM 2787 O O . VAL B 1 132 ? 5.109 16.516 2.098 1 95.19 132 VAL B O 1
ATOM 2790 N N . ILE B 1 133 ? 3.182 17.141 3.047 1 92.38 133 ILE B N 1
ATOM 2791 C CA . ILE B 1 133 ? 3.783 18.109 3.959 1 92.38 133 ILE B CA 1
ATOM 2792 C C . ILE B 1 133 ? 4.723 17.391 4.922 1 92.38 133 ILE B C 1
ATOM 2794 O O . ILE B 1 133 ? 5.812 17.891 5.227 1 92.38 133 ILE B O 1
ATOM 2798 N N . LEU B 1 134 ? 4.391 16.188 5.348 1 92.69 134 LEU B N 1
ATOM 2799 C CA . LEU B 1 134 ? 5.152 15.484 6.375 1 92.69 134 LEU B CA 1
ATOM 2800 C C . LEU B 1 134 ? 6.02 14.391 5.762 1 92.69 134 LEU B C 1
ATOM 2802 O O . LEU B 1 134 ? 6.316 13.391 6.414 1 92.69 134 LEU B O 1
ATOM 2806 N N . GLN B 1 135 ? 6.41 14.539 4.523 1 90.88 135 GLN B N 1
ATOM 2807 C CA . GLN B 1 135 ? 7.16 13.523 3.787 1 90.88 135 GLN B CA 1
ATOM 2808 C C . GLN B 1 135 ? 8.5 13.234 4.465 1 90.88 135 GLN B C 1
ATOM 2810 O O . GLN B 1 135 ? 8.992 12.109 4.402 1 90.88 135 GLN B O 1
ATOM 2815 N N . GLU B 1 136 ? 9.086 14.156 5.199 1 85.5 136 GLU B N 1
ATOM 2816 C CA . GLU B 1 136 ? 10.383 13.953 5.832 1 85.5 136 GLU B CA 1
ATOM 2817 C C . GLU B 1 136 ? 10.242 13.859 7.352 1 85.5 136 GLU B C 1
ATOM 2819 O O . GLU B 1 136 ? 11.242 13.789 8.07 1 85.5 136 GLU B O 1
ATOM 2824 N N . ALA B 1 137 ? 9.031 13.883 7.836 1 86.25 137 ALA B N 1
ATOM 2825 C CA . ALA B 1 137 ? 8.797 13.844 9.273 1 86.25 137 ALA B CA 1
ATOM 2826 C C . ALA B 1 137 ? 8.648 12.406 9.766 1 86.25 137 ALA B C 1
ATOM 2828 O O . ALA B 1 137 ? 8.578 11.469 8.961 1 86.25 137 ALA B O 1
ATOM 2829 N N . CYS B 1 138 ? 8.766 12.234 11.031 1 88.56 138 CYS B N 1
ATOM 2830 C CA . CYS B 1 138 ? 8.484 10.953 11.664 1 88.56 138 CYS B CA 1
ATOM 2831 C C . CYS B 1 138 ? 6.988 10.664 11.68 1 88.56 138 CYS B C 1
ATOM 2833 O O . CYS B 1 138 ? 6.344 10.773 12.727 1 88.56 138 CYS B O 1
ATOM 2835 N N . ALA B 1 139 ? 6.457 10.453 10.562 1 93.38 139 ALA B N 1
ATOM 2836 C CA . ALA B 1 139 ? 5.031 10.211 10.367 1 93.38 139 ALA B CA 1
ATOM 2837 C C . ALA B 1 139 ? 4.797 9.047 9.414 1 93.38 139 ALA B C 1
ATOM 2839 O O . ALA B 1 139 ? 5.512 8.898 8.422 1 93.38 139 ALA B O 1
ATOM 2840 N N . LEU B 1 140 ? 3.838 8.195 9.742 1 96.06 140 LEU B N 1
ATOM 2841 C CA . LEU B 1 140 ? 3.381 7.164 8.82 1 96.06 140 LEU B CA 1
ATOM 2842 C C . LEU B 1 140 ? 2.41 7.742 7.797 1 96.06 140 LEU B C 1
ATOM 2844 O O . LEU B 1 140 ? 1.363 8.281 8.164 1 96.06 140 LEU B O 1
ATOM 2848 N N . ARG B 1 141 ? 2.787 7.695 6.555 1 97.31 141 ARG B N 1
ATOM 2849 C CA . ARG B 1 141 ? 1.963 8.25 5.484 1 97.31 141 ARG B CA 1
ATOM 2850 C C . ARG B 1 141 ? 1.17 7.156 4.781 1 97.31 141 ARG B C 1
ATOM 2852 O O . ARG B 1 141 ? 1.736 6.355 4.031 1 97.31 141 ARG B O 1
ATOM 2859 N N . VAL B 1 142 ? -0.201 7.172 4.93 1 98.56 142 VAL B N 1
ATOM 2860 C CA . VAL B 1 142 ? -1.061 6.086 4.469 1 98.56 142 VAL B CA 1
ATOM 2861 C C . VAL B 1 142 ? -2.047 6.613 3.43 1 98.56 142 VAL B C 1
ATOM 2863 O O . VAL B 1 142 ? -2.566 7.723 3.564 1 98.56 142 VAL B O 1
ATOM 2866 N N . ARG B 1 143 ? -2.285 5.828 2.441 1 98.75 143 ARG B N 1
ATOM 2867 C CA . ARG B 1 143 ? -3.375 6.066 1.502 1 98.75 143 ARG B CA 1
ATOM 2868 C C . ARG B 1 143 ? -4.352 4.895 1.485 1 98.75 143 ARG B C 1
ATOM 2870 O O . ARG B 1 143 ? -3.938 3.738 1.387 1 98.75 143 ARG B O 1
ATOM 2877 N N . ILE B 1 144 ? -5.59 5.211 1.68 1 98.56 144 ILE B N 1
ATOM 2878 C CA . ILE B 1 144 ? -6.652 4.215 1.592 1 98.56 144 ILE B CA 1
ATOM 2879 C C . ILE B 1 144 ? -7.438 4.41 0.295 1 98.56 144 ILE B C 1
ATOM 2881 O O . ILE B 1 144 ? -8.008 5.477 0.059 1 98.56 144 ILE B O 1
ATOM 2885 N N . ILE B 1 145 ? -7.492 3.342 -0.516 1 98.5 145 ILE B N 1
ATOM 2886 C CA . ILE B 1 145 ? -8.109 3.479 -1.828 1 98.5 145 ILE B CA 1
ATOM 2887 C C . ILE B 1 145 ? -9.203 2.424 -1.996 1 98.5 145 ILE B C 1
ATOM 2889 O O . ILE B 1 145 ? -9.281 1.469 -1.219 1 98.5 145 ILE B O 1
ATOM 2893 N N . GLY B 1 146 ? -10.039 2.602 -2.951 1 97.44 146 GLY B N 1
ATOM 2894 C CA . GLY B 1 146 ? -11.016 1.66 -3.482 1 97.44 146 GLY B CA 1
ATOM 2895 C C . GLY B 1 146 ? -11.484 2.012 -4.883 1 97.44 146 GLY B C 1
ATOM 2896 O O . GLY B 1 146 ? -11.5 3.186 -5.258 1 97.44 146 GLY B O 1
ATOM 2897 N N . THR B 1 147 ? -11.836 0.958 -5.652 1 97.06 147 THR B N 1
ATOM 2898 C CA . THR B 1 147 ? -12.398 1.247 -6.969 1 97.06 147 THR B CA 1
ATOM 2899 C C . THR B 1 147 ? -13.734 1.971 -6.84 1 97.06 147 THR B C 1
ATOM 2901 O O . THR B 1 147 ? -14.516 1.686 -5.93 1 97.06 147 THR B O 1
ATOM 2904 N N . PRO B 1 148 ? -14 2.926 -7.781 1 98 148 PRO B N 1
ATOM 2905 C CA . PRO B 1 148 ? -15.219 3.725 -7.668 1 98 148 PRO B CA 1
ATOM 2906 C C . PRO B 1 148 ? -16.484 2.867 -7.547 1 98 148 PRO B C 1
ATOM 2908 O O . PRO B 1 148 ? -17.375 3.199 -6.773 1 98 148 PRO B O 1
ATOM 2911 N N . GLU B 1 149 ? -16.547 1.773 -8.211 1 97.81 149 GLU B N 1
ATOM 2912 C CA . GLU B 1 149 ? -17.719 0.907 -8.203 1 97.81 149 GLU B CA 1
ATOM 2913 C C . GLU B 1 149 ? -17.922 0.274 -6.828 1 97.81 149 GLU B C 1
ATOM 2915 O O . GLU B 1 149 ? -19.047 0.25 -6.312 1 97.81 149 GLU B O 1
ATOM 2920 N N . VAL B 1 150 ? -16.891 -0.238 -6.223 1 96.56 150 VAL B N 1
ATOM 2921 C CA . VAL B 1 150 ? -16.984 -0.881 -4.914 1 96.56 150 VAL B CA 1
ATOM 2922 C C . VAL B 1 150 ? -17.297 0.164 -3.846 1 96.56 150 VAL B C 1
ATOM 2924 O O . VAL B 1 150 ? -18.109 -0.074 -2.955 1 96.56 150 VAL B O 1
ATOM 2927 N N . CYS B 1 151 ? -16.656 1.325 -3.93 1 97.81 151 CYS B N 1
ATOM 2928 C CA . CYS B 1 151 ? -16.891 2.414 -2.986 1 97.81 151 CYS B CA 1
ATOM 2929 C C . CYS B 1 151 ? -18.328 2.912 -3.068 1 97.81 151 CYS B C 1
ATOM 2931 O O . CYS B 1 151 ? -18.984 3.104 -2.043 1 97.81 151 CYS B O 1
ATOM 2933 N N . ALA B 1 152 ? -18.812 3.057 -4.324 1 98.25 152 ALA B N 1
ATOM 2934 C CA . ALA B 1 152 ? -20.188 3.502 -4.523 1 98.25 152 ALA B CA 1
ATOM 2935 C C . ALA B 1 152 ? -21.172 2.5 -3.938 1 98.25 152 ALA B C 1
ATOM 2937 O O . ALA B 1 152 ? -22.172 2.891 -3.32 1 98.25 152 ALA B O 1
ATOM 2938 N N . LYS B 1 153 ? -20.953 1.278 -4.152 1 97.31 153 LYS B N 1
ATOM 2939 C CA . LYS B 1 153 ? -21.797 0.228 -3.6 1 97.31 153 LYS B CA 1
ATOM 2940 C C . LYS B 1 153 ? -21.812 0.281 -2.074 1 97.31 153 LYS B C 1
ATOM 2942 O O . LYS B 1 153 ? -22.875 0.18 -1.457 1 97.31 153 LYS B O 1
ATOM 2947 N N . ARG B 1 154 ? -20.641 0.431 -1.445 1 96.25 154 ARG B N 1
ATOM 2948 C CA . ARG B 1 154 ? -20.516 0.523 0.007 1 96.25 154 ARG B CA 1
ATOM 2949 C C . ARG B 1 154 ? -21.328 1.705 0.544 1 96.25 154 ARG B C 1
ATOM 2951 O O . ARG B 1 154 ? -22.062 1.567 1.519 1 96.25 154 ARG B O 1
ATOM 2958 N N . MET B 1 155 ? -21.219 2.836 -0.13 1 97.38 155 MET B N 1
ATOM 2959 C CA . MET B 1 155 ? -21.891 4.047 0.312 1 97.38 155 MET B CA 1
ATOM 2960 C C . MET B 1 155 ? -23.406 3.918 0.126 1 97.38 155 MET B C 1
ATOM 2962 O O . MET B 1 155 ? -24.172 4.348 0.982 1 97.38 155 MET B O 1
ATOM 2966 N N . ALA B 1 156 ? -23.812 3.291 -0.936 1 97.75 156 ALA B N 1
ATOM 2967 C CA . ALA B 1 156 ? -25.234 3.076 -1.187 1 97.75 156 ALA B CA 1
ATOM 2968 C C . ALA B 1 156 ? -25.844 2.133 -0.148 1 97.75 156 ALA B C 1
ATOM 2970 O O . ALA B 1 156 ? -26.922 2.393 0.381 1 97.75 156 ALA B O 1
ATOM 2971 N N . GLN B 1 157 ? -25.109 1.108 0.157 1 95.94 157 GLN B N 1
ATOM 2972 C CA . GLN B 1 157 ? -25.578 0.118 1.124 1 95.94 157 GLN B CA 1
ATOM 2973 C C . GLN B 1 157 ? -25.641 0.711 2.529 1 95.94 157 GLN B C 1
ATOM 2975 O O . GLN B 1 157 ? -26.438 0.26 3.359 1 95.94 157 GLN B O 1
ATOM 2980 N N . SER B 1 158 ? -24.891 1.715 2.756 1 94.75 158 SER B N 1
ATOM 2981 C CA . SER B 1 158 ? -24.875 2.373 4.059 1 94.75 158 SER B CA 1
ATOM 2982 C C . SER B 1 158 ? -25.938 3.461 4.141 1 94.75 158 SER B C 1
ATOM 2984 O O . SER B 1 158 ? -26.016 4.191 5.133 1 94.75 158 SER B O 1
ATOM 2986 N N . GLY B 1 159 ? -26.672 3.713 3.096 1 95.25 159 GLY B N 1
ATOM 2987 C CA . GLY B 1 159 ? -27.844 4.578 3.146 1 95.25 159 GLY B CA 1
ATOM 2988 C C . GLY B 1 159 ? -27.547 6 2.703 1 95.25 159 GLY B C 1
ATOM 2989 O O . GLY B 1 159 ? -28.328 6.914 2.979 1 95.25 159 GLY B O 1
ATOM 2990 N N . HIS B 1 160 ? -26.453 6.223 1.992 1 95.75 160 HIS B N 1
ATOM 2991 C CA . HIS B 1 160 ? -26.078 7.582 1.622 1 95.75 160 HIS B CA 1
ATOM 2992 C C . HIS B 1 160 ? -26.766 8.016 0.331 1 95.75 160 HIS B C 1
ATOM 2994 O O . HIS B 1 160 ? -26.766 9.203 -0.007 1 95.75 160 HIS B O 1
ATOM 3000 N N . GLY B 1 161 ? -27.375 7.086 -0.418 1 97.19 161 GLY B N 1
ATOM 3001 C CA . GLY B 1 161 ? -28 7.328 -1.71 1 97.19 161 GLY B CA 1
ATOM 3002 C C . GLY B 1 161 ? -28.109 6.078 -2.566 1 97.19 161 GLY B C 1
ATOM 3003 O O . GLY B 1 161 ? -27.844 4.969 -2.092 1 97.19 161 GLY B O 1
ATOM 3004 N N . THR B 1 162 ? -28.531 6.258 -3.799 1 98.25 162 THR B N 1
ATOM 3005 C CA . THR B 1 162 ? -28.547 5.145 -4.738 1 98.25 162 THR B CA 1
ATOM 3006 C C . THR B 1 162 ? -27.156 4.84 -5.258 1 98.25 162 THR B C 1
ATOM 3008 O O . THR B 1 162 ? -26.25 5.664 -5.121 1 98.25 162 THR B O 1
ATOM 3011 N N . TYR B 1 163 ? -27 3.676 -5.848 1 98 163 TYR B N 1
ATOM 3012 C CA . TYR B 1 163 ? -25.703 3.303 -6.43 1 98 163 TYR B CA 1
ATOM 3013 C C . TYR B 1 163 ? -25.25 4.344 -7.441 1 98 163 TYR B C 1
ATOM 3015 O O . TYR B 1 163 ? -24.109 4.801 -7.391 1 98 163 TYR B O 1
ATOM 3023 N N . ASP B 1 164 ? -26.125 4.742 -8.336 1 98.31 164 ASP B N 1
ATOM 3024 C CA . ASP B 1 164 ? -25.766 5.676 -9.398 1 98.31 164 ASP B CA 1
ATOM 3025 C C . ASP B 1 164 ? -25.359 7.035 -8.828 1 98.31 164 ASP B C 1
ATOM 3027 O O . ASP B 1 164 ? -24.406 7.656 -9.297 1 98.31 164 ASP B O 1
ATOM 3031 N N . GLN B 1 165 ? -26.078 7.504 -7.879 1 98.19 165 GLN B N 1
ATOM 3032 C CA . GLN B 1 165 ? -25.75 8.766 -7.215 1 98.19 165 GLN B CA 1
ATOM 3033 C C . GLN B 1 165 ? -24.391 8.688 -6.535 1 98.19 165 GLN B C 1
ATOM 3035 O O . GLN B 1 165 ? -23.578 9.609 -6.66 1 98.19 165 GLN B O 1
ATOM 3040 N N . GLU B 1 166 ? -24.141 7.594 -5.898 1 98.31 166 GLU B N 1
ATOM 3041 C CA . GLU B 1 166 ? -22.906 7.449 -5.137 1 98.31 166 GLU B CA 1
ATOM 3042 C C . GLU B 1 166 ? -21.719 7.234 -6.062 1 98.31 166 GLU B C 1
ATOM 3044 O O . GLU B 1 166 ? -20.594 7.672 -5.758 1 98.31 166 GLU B O 1
ATOM 3049 N N . LEU B 1 167 ? -21.953 6.562 -7.191 1 98.5 167 LEU B N 1
ATOM 3050 C CA . LEU B 1 167 ? -20.891 6.414 -8.18 1 98.5 167 LEU B CA 1
ATOM 3051 C C . LEU B 1 167 ? -20.469 7.773 -8.719 1 98.5 167 LEU B C 1
ATOM 3053 O O . LEU B 1 167 ? -19.266 8.047 -8.828 1 98.5 167 LEU B O 1
ATOM 3057 N N . ALA B 1 168 ? -21.422 8.609 -9.039 1 98.06 168 ALA B N 1
ATOM 3058 C CA . ALA B 1 168 ? -21.125 9.961 -9.5 1 98.06 168 ALA B CA 1
ATOM 3059 C C . ALA B 1 168 ? -20.406 10.766 -8.422 1 98.06 168 ALA B C 1
ATOM 3061 O O . ALA B 1 168 ? -19.438 11.469 -8.703 1 98.06 168 ALA B O 1
ATOM 3062 N N . LYS B 1 169 ? -20.844 10.68 -7.23 1 97.88 169 LYS B N 1
ATOM 3063 C CA . LYS B 1 169 ? -20.266 11.391 -6.098 1 97.88 169 LYS B CA 1
ATOM 3064 C C . LYS B 1 169 ? -18.828 10.93 -5.84 1 97.88 169 LYS B C 1
ATOM 3066 O O . LYS B 1 169 ? -17.953 11.742 -5.562 1 97.88 169 LYS B O 1
ATOM 3071 N N . THR B 1 170 ? -18.609 9.609 -5.902 1 98.19 170 THR B N 1
ATOM 3072 C CA . THR B 1 170 ? -17.281 9.055 -5.703 1 98.19 170 THR B CA 1
ATOM 3073 C C . THR B 1 170 ? -16.281 9.648 -6.703 1 98.19 170 THR B C 1
ATOM 3075 O O . THR B 1 170 ? -15.211 10.102 -6.316 1 98.19 170 THR B O 1
ATOM 3078 N N . ARG B 1 171 ? -16.672 9.672 -7.93 1 97.81 171 ARG B N 1
ATOM 3079 C CA . ARG B 1 171 ? -15.805 10.203 -8.977 1 97.81 171 ARG B CA 1
ATOM 3080 C C . ARG B 1 171 ? -15.562 11.695 -8.789 1 97.81 171 ARG B C 1
ATOM 3082 O O . ARG B 1 171 ? -14.438 12.172 -8.953 1 97.81 171 ARG B O 1
ATOM 3089 N N . GLU B 1 172 ? -16.578 12.406 -8.422 1 97 172 GLU B N 1
ATOM 3090 C CA . GLU B 1 172 ? -16.484 13.852 -8.227 1 97 172 GLU B CA 1
ATOM 3091 C C . GLU B 1 172 ? -15.594 14.188 -7.035 1 97 172 GLU B C 1
ATOM 3093 O O . GLU B 1 172 ? -14.688 15.008 -7.148 1 97 172 GLU B O 1
ATOM 3098 N N . VAL B 1 173 ? -15.852 13.57 -5.91 1 97.31 173 VAL B N 1
ATOM 3099 C CA . VAL B 1 173 ? -15.117 13.852 -4.68 1 97.31 173 VAL B CA 1
ATOM 3100 C C . VAL B 1 173 ? -13.648 13.469 -4.859 1 97.31 173 VAL B C 1
ATOM 3102 O O . VAL B 1 173 ? -12.75 14.227 -4.477 1 97.31 173 VAL B O 1
ATOM 3105 N N . ASP B 1 174 ? -13.406 12.297 -5.438 1 97.38 174 ASP B N 1
ATOM 3106 C CA . ASP B 1 174 ? -12.031 11.852 -5.641 1 97.38 174 ASP B CA 1
ATOM 3107 C C . ASP B 1 174 ? -11.281 12.781 -6.594 1 97.38 174 ASP B C 1
ATOM 3109 O O . ASP B 1 174 ? -10.094 13.047 -6.41 1 97.38 174 ASP B O 1
ATOM 3113 N N . HIS B 1 175 ? -12.008 13.234 -7.625 1 96.31 175 HIS B N 1
ATOM 3114 C CA . HIS B 1 175 ? -11.43 14.211 -8.539 1 96.31 175 HIS B CA 1
ATOM 3115 C C . HIS B 1 175 ? -11.07 15.5 -7.809 1 96.31 175 HIS B C 1
ATOM 3117 O O . HIS B 1 175 ? -9.969 16.031 -7.984 1 96.31 175 HIS B O 1
ATOM 3123 N N . MET B 1 176 ? -11.922 16 -6.973 1 96.19 176 MET B N 1
ATOM 3124 C CA . MET B 1 176 ? -11.703 17.234 -6.234 1 96.19 176 MET B CA 1
ATOM 3125 C C . MET B 1 176 ? -10.547 17.094 -5.254 1 96.19 176 MET B C 1
ATOM 3127 O O . MET B 1 176 ? -9.727 18 -5.113 1 96.19 176 MET B O 1
ATOM 3131 N N . ARG B 1 177 ? -10.469 15.953 -4.586 1 96.38 177 ARG B N 1
ATOM 3132 C CA . ARG B 1 177 ? -9.375 15.688 -3.652 1 96.38 177 ARG B CA 1
ATOM 3133 C C . ARG B 1 177 ? -8.039 15.641 -4.379 1 96.38 177 ARG B C 1
ATOM 3135 O O . ARG B 1 177 ? -7.051 16.219 -3.914 1 96.38 177 ARG B O 1
ATOM 3142 N N . GLY B 1 178 ? -8.039 14.914 -5.5 1 95.69 178 GLY B N 1
ATOM 3143 C CA . GLY B 1 178 ? -6.836 14.883 -6.316 1 95.69 178 GLY B CA 1
ATOM 3144 C C . GLY B 1 178 ? -6.434 16.25 -6.844 1 95.69 178 GLY B C 1
ATOM 3145 O O . GLY B 1 178 ? -5.25 16.594 -6.836 1 95.69 178 GLY B O 1
ATOM 3146 N N . LYS B 1 179 ? -7.371 17.031 -7.32 1 93.5 179 LYS B N 1
ATOM 3147 C CA . LYS B 1 179 ? -7.133 18.375 -7.844 1 93.5 179 LYS B CA 1
ATOM 3148 C C . LYS B 1 179 ? -6.562 19.297 -6.766 1 93.5 179 LYS B C 1
ATOM 3150 O O . LYS B 1 179 ? -5.656 20.078 -7.035 1 93.5 179 LYS B O 1
ATOM 3155 N N . PHE B 1 180 ? -7.078 19.188 -5.582 1 91.38 180 PHE B N 1
ATOM 3156 C CA . PHE B 1 180 ? -6.57 19.984 -4.473 1 91.38 180 PHE B CA 1
ATOM 3157 C C . PHE B 1 180 ? -5.09 19.719 -4.246 1 91.38 180 PHE B C 1
ATOM 3159 O O . PHE B 1 180 ? -4.289 20.656 -4.176 1 91.38 180 PHE B O 1
ATOM 3166 N N . VAL B 1 181 ? -4.699 18.484 -4.102 1 94.31 181 VAL B N 1
ATOM 3167 C CA . VAL B 1 181 ? -3.322 18.094 -3.814 1 94.31 181 VAL B CA 1
ATOM 3168 C C . VAL B 1 181 ? -2.414 18.531 -4.961 1 94.31 181 VAL B C 1
ATOM 3170 O O . VAL B 1 181 ? -1.299 19.016 -4.73 1 94.31 181 VAL B O 1
ATOM 3173 N N . TRP B 1 182 ? -2.904 18.406 -6.148 1 93.38 182 TRP B N 1
ATOM 3174 C CA . TRP B 1 182 ? -2.145 18.859 -7.312 1 93.38 182 TRP B CA 1
ATOM 3175 C C . TRP B 1 182 ? -1.969 20.375 -7.293 1 93.38 182 TRP B C 1
ATOM 3177 O O . TRP B 1 182 ? -0.85 20.875 -7.414 1 93.38 182 TRP B O 1
ATOM 3187 N N . ASP B 1 183 ? -3.045 21.125 -7.109 1 90.25 183 ASP B N 1
ATOM 3188 C CA . ASP B 1 183 ? -3.039 22.578 -7.191 1 90.25 183 ASP B CA 1
ATOM 3189 C C . ASP B 1 183 ? -2.168 23.188 -6.094 1 90.25 183 ASP B C 1
ATOM 3191 O O . ASP B 1 183 ? -1.471 24.172 -6.324 1 90.25 183 ASP B O 1
ATOM 3195 N N . VAL B 1 184 ? -2.225 22.562 -4.941 1 89.31 184 VAL B N 1
ATOM 3196 C CA . VAL B 1 184 ? -1.585 23.156 -3.779 1 89.31 184 VAL B CA 1
ATOM 3197 C C . VAL B 1 184 ? -0.151 22.656 -3.654 1 89.31 184 VAL B C 1
ATOM 3199 O O . VAL B 1 184 ? 0.748 23.406 -3.266 1 89.31 184 VAL B O 1
ATOM 3202 N N . PHE B 1 185 ? 0.127 21.406 -4.047 1 92.75 185 PHE B N 1
ATOM 3203 C CA . PHE B 1 185 ? 1.42 20.812 -3.713 1 92.75 185 PHE B CA 1
ATOM 3204 C C . PHE B 1 185 ? 2.1 20.266 -4.961 1 92.75 185 PHE B C 1
ATOM 3206 O O . PHE B 1 185 ? 3.223 19.766 -4.887 1 92.75 185 PHE B O 1
ATOM 3213 N N . ASN B 1 186 ? 1.472 20.328 -6.121 1 93.81 186 ASN B N 1
ATOM 3214 C CA . ASN B 1 186 ? 1.994 19.766 -7.367 1 93.81 186 ASN B CA 1
ATOM 3215 C C . ASN B 1 186 ? 2.375 18.297 -7.207 1 93.81 186 ASN B C 1
ATOM 3217 O O . ASN B 1 186 ? 3.432 17.875 -7.676 1 93.81 186 ASN B O 1
ATOM 3221 N N . SER B 1 187 ? 1.564 17.594 -6.43 1 94.38 187 SER B N 1
ATOM 3222 C CA . SER B 1 187 ? 1.729 16.172 -6.172 1 94.38 187 SER B CA 1
ATOM 3223 C C . SER B 1 187 ? 0.487 15.391 -6.586 1 94.38 187 SER B C 1
ATOM 3225 O O . SER B 1 187 ? -0.625 15.922 -6.566 1 94.38 187 SER B O 1
ATOM 3227 N N . ARG B 1 188 ? 0.707 14.148 -6.984 1 95.62 188 ARG B N 1
ATOM 3228 C CA . ARG B 1 188 ? -0.398 13.32 -7.453 1 95.62 188 ARG B CA 1
ATOM 3229 C C . ARG B 1 188 ? -0.727 12.227 -6.441 1 95.62 188 ARG B C 1
ATOM 3231 O O . ARG B 1 188 ? 0.17 11.539 -5.953 1 95.62 188 ARG B O 1
ATOM 3238 N N . LEU B 1 189 ? -2.006 12.023 -6.215 1 96.31 189 LEU B N 1
ATOM 3239 C CA . LEU B 1 189 ? -2.467 10.984 -5.305 1 96.31 189 LEU B CA 1
ATOM 3240 C C . LEU B 1 189 ? -2.217 9.602 -5.891 1 96.31 189 LEU B C 1
ATOM 3242 O O . LEU B 1 189 ? -2.221 8.602 -5.164 1 96.31 189 LEU B O 1
ATOM 3246 N N . SER B 1 190 ? -1.978 9.539 -7.215 1 95.81 190 SER B N 1
ATOM 3247 C CA . SER B 1 190 ? -1.744 8.266 -7.887 1 95.81 190 SER B CA 1
ATOM 3248 C C . SER B 1 190 ? -0.281 7.848 -7.785 1 95.81 190 SER B C 1
ATOM 3250 O O . SER B 1 190 ? 0.077 6.727 -8.156 1 95.81 190 SER B O 1
ATOM 3252 N N . ASP B 1 191 ? 0.581 8.742 -7.348 1 96.5 191 ASP B N 1
ATOM 3253 C CA . ASP B 1 191 ? 1.997 8.43 -7.188 1 96.5 191 ASP B CA 1
ATOM 3254 C C . ASP B 1 191 ? 2.248 7.664 -5.887 1 96.5 191 ASP B C 1
ATOM 3256 O O . ASP B 1 191 ? 2.318 8.266 -4.812 1 96.5 191 ASP B O 1
ATOM 3260 N N . ALA B 1 192 ? 2.479 6.371 -6.027 1 97.19 192 ALA B N 1
ATOM 3261 C CA . ALA B 1 192 ? 2.609 5.488 -4.871 1 97.19 192 ALA B CA 1
ATOM 3262 C C . ALA B 1 192 ? 3.809 5.883 -4.016 1 97.19 192 ALA B C 1
ATOM 3264 O O . ALA B 1 192 ? 3.842 5.602 -2.816 1 97.19 192 ALA B O 1
ATOM 3265 N N . SER B 1 193 ? 4.82 6.539 -4.605 1 95.75 193 SER B N 1
ATOM 3266 C CA . SER B 1 193 ? 6.043 6.879 -3.881 1 95.75 193 SER B CA 1
ATOM 3267 C C . SER B 1 193 ? 5.781 7.953 -2.83 1 95.75 193 SER B C 1
ATOM 3269 O O . SER B 1 193 ? 6.617 8.188 -1.955 1 95.75 193 SER B O 1
ATOM 3271 N N . GLN B 1 194 ? 4.613 8.57 -2.883 1 96.25 194 GLN B N 1
ATOM 3272 C CA . GLN B 1 194 ? 4.277 9.648 -1.955 1 96.25 194 GLN B CA 1
ATOM 3273 C C . GLN B 1 194 ? 3.777 9.086 -0.625 1 96.25 194 GLN B C 1
ATOM 3275 O O . GLN B 1 194 ? 3.59 9.836 0.336 1 96.25 194 GLN B O 1
ATOM 3280 N N . PHE B 1 195 ? 3.611 7.816 -0.546 1 97.44 195 PHE B N 1
ATOM 3281 C CA . PHE B 1 195 ? 3.053 7.18 0.64 1 97.44 195 PHE B CA 1
ATOM 3282 C C . PHE B 1 195 ? 3.971 6.07 1.142 1 97.44 195 PHE B C 1
ATOM 3284 O O . PHE B 1 195 ? 4.84 5.598 0.407 1 97.44 195 PHE B O 1
ATOM 3291 N N . ASP B 1 196 ? 3.787 5.727 2.406 1 96.31 196 ASP B N 1
ATOM 3292 C CA . ASP B 1 196 ? 4.488 4.582 2.977 1 96.31 196 ASP B CA 1
ATOM 3293 C C . ASP B 1 196 ? 3.701 3.293 2.764 1 96.31 196 ASP B C 1
ATOM 3295 O O . ASP B 1 196 ? 4.285 2.23 2.539 1 96.31 196 ASP B O 1
ATOM 3299 N N . ILE B 1 197 ? 2.416 3.422 2.885 1 97.88 197 ILE B N 1
ATOM 3300 C CA . ILE B 1 197 ? 1.531 2.273 2.727 1 97.88 197 ILE B CA 1
ATOM 3301 C C . ILE B 1 197 ? 0.273 2.693 1.97 1 97.88 197 ILE B C 1
ATOM 3303 O O . ILE B 1 197 ? -0.299 3.752 2.24 1 97.88 197 ILE B O 1
ATOM 3307 N N . ILE B 1 198 ? -0.097 1.941 1.024 1 98.56 198 ILE B N 1
ATOM 3308 C CA . ILE B 1 198 ? -1.371 2.082 0.327 1 98.56 198 ILE B CA 1
ATOM 3309 C C . ILE B 1 198 ? -2.215 0.827 0.535 1 98.56 198 ILE B C 1
ATOM 3311 O O . ILE B 1 198 ? -1.728 -0.292 0.358 1 98.56 198 ILE B O 1
ATOM 3315 N N . ILE B 1 199 ? -3.447 0.998 0.931 1 97.62 199 ILE B N 1
ATOM 3316 C CA . ILE B 1 199 ? -4.348 -0.118 1.212 1 97.62 199 ILE B CA 1
ATOM 3317 C C . ILE B 1 199 ? -5.59 -0.012 0.333 1 97.62 199 ILE B C 1
ATOM 3319 O O . ILE B 1 199 ? -6.285 1.007 0.348 1 97.62 199 ILE B O 1
ATOM 3323 N N . ASN B 1 200 ? -5.812 -1.013 -0.435 1 97.06 200 ASN B N 1
ATOM 3324 C CA . ASN B 1 200 ? -7.035 -1.167 -1.22 1 97.06 200 ASN B CA 1
ATOM 3325 C C . ASN B 1 200 ? -8.094 -1.954 -0.456 1 97.06 200 ASN B C 1
ATOM 3327 O O . ASN B 1 200 ? -7.926 -3.148 -0.204 1 97.06 200 ASN B O 1
ATOM 3331 N N . THR B 1 201 ? -9.219 -1.338 -0.176 1 95.5 201 THR B N 1
ATOM 3332 C CA . THR B 1 201 ? -10.203 -1.955 0.709 1 95.5 201 THR B CA 1
ATOM 3333 C C . THR B 1 201 ? -11.258 -2.713 -0.094 1 95.5 201 THR B C 1
ATOM 3335 O O . THR B 1 201 ? -12.25 -3.178 0.462 1 95.5 201 THR B O 1
ATOM 3338 N N . ASP B 1 202 ? -11.117 -2.859 -1.399 1 93.94 202 ASP B N 1
ATOM 3339 C CA . ASP B 1 202 ? -12.117 -3.502 -2.25 1 93.94 202 ASP B CA 1
ATOM 3340 C C . ASP B 1 202 ? -12.477 -4.887 -1.718 1 93.94 202 ASP B C 1
ATOM 3342 O O . ASP B 1 202 ? -13.648 -5.277 -1.741 1 93.94 202 ASP B O 1
ATOM 3346 N N . ARG B 1 203 ? -11.43 -5.527 -1.203 1 89.31 203 ARG B N 1
ATOM 3347 C CA . ARG B 1 203 ? -11.641 -6.91 -0.792 1 89.31 203 ARG B CA 1
ATOM 3348 C C . ARG B 1 203 ? -11.633 -7.039 0.728 1 89.31 203 ARG B C 1
ATOM 3350 O O . ARG B 1 203 ? -11.523 -8.141 1.263 1 89.31 203 ARG B O 1
ATOM 3357 N N . MET B 1 204 ? -11.703 -5.887 1.381 1 86.88 204 MET B N 1
ATOM 3358 C CA . MET B 1 204 ? -11.617 -5.898 2.838 1 86.88 204 MET B CA 1
ATOM 3359 C C . MET B 1 204 ? -12.969 -5.578 3.467 1 86.88 204 MET B C 1
ATOM 3361 O O . MET B 1 204 ? -13.453 -4.445 3.375 1 86.88 204 MET B O 1
ATOM 3365 N N . ALA B 1 205 ? -13.57 -6.512 4.047 1 77.81 205 ALA B N 1
ATOM 3366 C CA . ALA B 1 205 ? -14.906 -6.344 4.625 1 77.81 205 ALA B CA 1
ATOM 3367 C C . ALA B 1 205 ? -14.828 -5.754 6.027 1 77.81 205 ALA B C 1
ATOM 3369 O O . ALA B 1 205 ? -15.695 -4.98 6.434 1 77.81 205 ALA B O 1
ATOM 3370 N N . ASP B 1 206 ? -13.789 -6.117 6.723 1 85.88 206 ASP B N 1
ATOM 3371 C CA . ASP B 1 206 ? -13.617 -5.625 8.086 1 85.88 206 ASP B CA 1
ATOM 3372 C C . ASP B 1 206 ? -12.438 -4.66 8.172 1 85.88 206 ASP B C 1
ATOM 3374 O O . ASP B 1 206 ? -11.281 -5.062 8.023 1 85.88 206 ASP B O 1
ATOM 3378 N N . PHE B 1 207 ? -12.75 -3.471 8.492 1 92.56 207 PHE B N 1
ATOM 3379 C CA . PHE B 1 207 ? -11.734 -2.43 8.57 1 92.56 207 PHE B CA 1
ATOM 3380 C C . PHE B 1 207 ? -10.883 -2.592 9.82 1 92.56 207 PHE B C 1
ATOM 3382 O O . PHE B 1 207 ? -9.82 -1.983 9.938 1 92.56 207 PHE B O 1
ATOM 3389 N N . GLU B 1 208 ? -11.328 -3.502 10.703 1 92.69 208 GLU B N 1
ATOM 3390 C CA . GLU B 1 208 ? -10.594 -3.693 11.953 1 92.69 208 GLU B CA 1
ATOM 3391 C C . GLU B 1 208 ? -9.211 -4.285 11.688 1 92.69 208 GLU B C 1
ATOM 3393 O O . GLU B 1 208 ? -8.25 -3.969 12.391 1 92.69 208 GLU B O 1
ATOM 3398 N N . ASP B 1 209 ? -9.133 -5.125 10.75 1 89.62 209 ASP B N 1
ATOM 3399 C CA . ASP B 1 209 ? -7.844 -5.711 10.406 1 89.62 209 ASP B CA 1
ATOM 3400 C C . ASP B 1 209 ? -6.879 -4.652 9.883 1 89.62 209 ASP B C 1
ATOM 3402 O O . ASP B 1 209 ? -5.684 -4.695 10.172 1 89.62 209 ASP B O 1
ATOM 3406 N N . VAL B 1 210 ? -7.414 -3.729 9.125 1 93.81 210 VAL B N 1
ATOM 3407 C CA . VAL B 1 210 ? -6.617 -2.625 8.602 1 93.81 210 VAL B CA 1
ATOM 3408 C C . VAL B 1 210 ? -6.145 -1.737 9.75 1 93.81 210 VAL B C 1
ATOM 3410 O O . VAL B 1 210 ? -4.98 -1.339 9.797 1 93.81 210 VAL B O 1
ATOM 3413 N N . VAL B 1 211 ? -7.035 -1.481 10.703 1 96.25 211 VAL B N 1
ATOM 3414 C CA . VAL B 1 211 ? -6.727 -0.635 11.852 1 96.25 211 VAL B CA 1
ATOM 3415 C C . VAL B 1 211 ? -5.617 -1.276 12.688 1 96.25 211 VAL B C 1
ATOM 3417 O O . VAL B 1 211 ? -4.664 -0.603 13.086 1 96.25 211 VAL B O 1
ATOM 3420 N N . GLU B 1 212 ? -5.723 -2.535 12.883 1 93.31 212 GLU B N 1
ATOM 3421 C CA . GLU B 1 212 ? -4.723 -3.254 13.664 1 93.31 212 GLU B CA 1
ATOM 3422 C C . GLU B 1 212 ? -3.354 -3.201 12.992 1 93.31 212 GLU B C 1
ATOM 3424 O O . GLU B 1 212 ? -2.338 -2.984 13.648 1 93.31 212 GLU B O 1
ATOM 3429 N N . MET B 1 213 ? -3.371 -3.445 11.758 1 93 213 MET B N 1
ATOM 3430 C CA . MET B 1 213 ? -2.131 -3.404 10.992 1 93 213 MET B CA 1
ATOM 3431 C C . MET B 1 213 ? -1.482 -2.027 11.078 1 93 213 MET B C 1
ATOM 3433 O O . MET B 1 213 ? -0.285 -1.916 11.352 1 93 213 MET B O 1
ATOM 3437 N N . LEU B 1 214 ? -2.266 -0.976 10.898 1 96.19 214 LEU B N 1
ATOM 3438 C CA . LEU B 1 214 ? -1.741 0.385 10.898 1 96.19 214 LEU B CA 1
ATOM 3439 C C . LEU B 1 214 ? -1.273 0.785 12.297 1 96.19 214 LEU B C 1
ATOM 3441 O O . LEU B 1 214 ? -0.308 1.537 12.438 1 96.19 214 LEU B O 1
ATOM 3445 N N . GLU B 1 215 ? -1.957 0.263 13.281 1 95.25 215 GLU B N 1
ATOM 3446 C CA . GLU B 1 215 ? -1.525 0.513 14.656 1 95.25 215 GLU B CA 1
ATOM 3447 C C . GLU B 1 215 ? -0.105 0.006 14.883 1 95.25 215 GLU B C 1
ATOM 3449 O O . GLU B 1 215 ? 0.73 0.718 15.445 1 95.25 215 GLU B O 1
ATOM 3454 N N . GLY B 1 216 ? 0.118 -1.24 14.453 1 90.75 216 GLY B N 1
ATOM 3455 C CA . GLY B 1 216 ? 1.449 -1.808 14.602 1 90.75 216 GLY B CA 1
ATOM 3456 C C . GLY B 1 216 ? 2.521 -1.003 13.891 1 90.75 216 GLY B C 1
ATOM 3457 O O . GLY B 1 216 ? 3.59 -0.751 14.453 1 90.75 216 GLY B O 1
ATOM 3458 N N . MET B 1 217 ? 2.262 -0.552 12.711 1 92.12 217 MET B N 1
ATOM 3459 C CA . MET B 1 217 ? 3.232 0.201 11.922 1 92.12 217 MET B CA 1
ATOM 3460 C C . MET B 1 217 ? 3.461 1.586 12.516 1 92.12 217 MET B C 1
ATOM 3462 O O . MET B 1 217 ? 4.586 2.088 12.523 1 92.12 217 MET B O 1
ATOM 3466 N N . ALA B 1 218 ? 2.375 2.197 12.969 1 93.06 218 ALA B N 1
ATOM 3467 C CA . ALA B 1 218 ? 2.48 3.516 13.586 1 93.06 218 ALA B CA 1
ATOM 3468 C C . ALA B 1 218 ? 3.387 3.475 14.812 1 93.06 218 ALA B C 1
ATOM 3470 O O . ALA B 1 218 ? 4.223 4.363 15.008 1 93.06 218 ALA B O 1
ATOM 3471 N N . LYS B 1 219 ? 3.26 2.438 15.57 1 89.81 219 LYS B N 1
ATOM 3472 C CA . LYS B 1 219 ? 4.086 2.279 16.766 1 89.81 219 LYS B CA 1
ATOM 3473 C C . LYS B 1 219 ? 5.547 2.033 16.391 1 89.81 219 LYS B C 1
ATOM 3475 O O . LYS B 1 219 ? 6.453 2.543 17.047 1 89.81 219 LYS B O 1
ATOM 3480 N N . ALA B 1 220 ? 5.734 1.271 15.375 1 85.5 220 ALA B N 1
ATOM 3481 C CA . ALA B 1 220 ? 7.09 0.985 14.922 1 85.5 220 ALA B CA 1
ATOM 3482 C C . ALA B 1 220 ? 7.785 2.256 14.438 1 85.5 220 ALA B C 1
ATOM 3484 O O . ALA B 1 220 ? 8.953 2.492 14.75 1 85.5 220 ALA B O 1
ATOM 3485 N N . ILE B 1 221 ? 7.105 3.109 13.734 1 84.31 221 ILE B N 1
ATOM 3486 C CA . ILE B 1 221 ? 7.656 4.352 13.195 1 84.31 221 ILE B CA 1
ATOM 3487 C C . ILE B 1 221 ? 7.949 5.316 14.344 1 84.31 221 ILE B C 1
ATOM 3489 O O . ILE B 1 221 ? 9.016 5.93 14.383 1 84.31 221 ILE B O 1
ATOM 3493 N N . HIS B 1 222 ? 7.031 5.344 15.219 1 85.62 222 HIS B N 1
ATOM 3494 C CA . HIS B 1 222 ? 7.199 6.238 16.359 1 85.62 222 HIS B CA 1
ATOM 3495 C C . HIS B 1 222 ? 8.391 5.824 17.219 1 85.62 222 HIS B C 1
ATOM 3497 O O . HIS B 1 222 ? 9.07 6.672 17.781 1 85.62 222 HIS B O 1
ATOM 3503 N N . ALA B 1 223 ? 8.664 4.574 17.188 1 81.75 223 ALA B N 1
ATOM 3504 C CA . ALA B 1 223 ? 9.773 4.051 17.969 1 81.75 223 ALA B CA 1
ATOM 3505 C C . ALA B 1 223 ? 11.102 4.23 17.234 1 81.75 223 ALA B C 1
ATOM 3507 O O . ALA B 1 223 ? 12.164 3.934 17.781 1 81.75 223 ALA B O 1
ATOM 3508 N N . GLY B 1 224 ? 11.133 4.824 16.062 1 72.44 224 GLY B N 1
ATOM 3509 C CA . GLY B 1 224 ? 12.352 5.086 15.32 1 72.44 224 GLY B CA 1
ATOM 3510 C C . GLY B 1 224 ? 12.836 3.891 14.531 1 72.44 224 GLY B C 1
ATOM 3511 O O . GLY B 1 224 ? 13.922 3.924 13.945 1 72.44 224 GLY B O 1
ATOM 3512 N N . ARG B 1 225 ? 12.211 2.818 14.516 1 60.06 225 ARG B N 1
ATOM 3513 C CA . ARG B 1 225 ? 12.68 1.594 13.875 1 60.06 225 ARG B CA 1
ATOM 3514 C C . ARG B 1 225 ? 12.516 1.671 12.359 1 60.06 225 ARG B C 1
ATOM 3516 O O . ARG B 1 225 ? 13.25 1.019 11.617 1 60.06 225 ARG B O 1
ATOM 3523 N N . VAL B 1 226 ? 11.484 2.262 11.898 1 50.84 226 VAL B N 1
ATOM 3524 C CA . VAL B 1 226 ? 11.133 2.174 10.492 1 50.84 226 VAL B CA 1
ATOM 3525 C C . VAL B 1 226 ? 11.734 3.352 9.727 1 50.84 226 VAL B C 1
ATOM 3527 O O . VAL B 1 226 ? 12.211 3.195 8.602 1 50.84 226 VAL B O 1
ATOM 3530 N N . LEU B 1 227 ? 11.711 4.574 10.227 1 55.59 227 LEU B N 1
ATOM 3531 C CA . LEU B 1 227 ? 12.062 5.742 9.422 1 55.59 227 LEU B CA 1
ATOM 3532 C C . LEU B 1 227 ? 13.547 6.059 9.555 1 55.59 227 LEU B C 1
ATOM 3534 O O . LEU B 1 227 ? 14.055 6.227 10.672 1 55.59 227 LEU B O 1
ATOM 3538 N N . ALA B 1 228 ? 14.305 5.258 8.672 1 46.38 228 ALA B N 1
ATOM 3539 C CA . ALA B 1 228 ? 15.719 5.621 8.641 1 46.38 228 ALA B CA 1
ATOM 3540 C C . ALA B 1 228 ? 15.891 7.137 8.562 1 46.38 228 ALA B C 1
ATOM 3542 O O . ALA B 1 228 ? 15.812 7.727 7.48 1 46.38 228 ALA B O 1
ATOM 3543 N N . LEU B 1 229 ? 15.094 7.914 9.312 1 41.16 229 LEU B N 1
ATOM 3544 C CA . LEU B 1 229 ? 15.516 9.312 9.32 1 41.16 229 LEU B CA 1
ATOM 3545 C C . LEU B 1 229 ? 16.844 9.477 10.062 1 41.16 229 LEU B C 1
ATOM 3547 O O . LEU B 1 229 ? 17.094 8.781 11.047 1 41.16 229 LEU B O 1
#

pLDDT: mean 81.46, std 19.95, range [34.81, 98.75]

Organism: Magnetospirillum gryphiswaldense (strain DSM 6361 / JCM 21280 / NBRC 15271 / MSR-1) (NCBI:txid431944)

Secondary structure (DSSP, 8-state):
----HHHHHHHHHHHHHS---SGGGGS-SS-EEEEEE-TTTTHHHHHHHHHHHHT--EE-HHHHHHHHHHHHT-HHHHHHHHHHS-STHHHHHHHHH--S-SHHHHHHHHHHHHHHHHHHH-EEEESTTHHHHTTTSS-EEEEEE--HHHHHHHHHHTTSS-HHHHHHHHHHHHHHHHHHHHHHHS--TT-GGG-SEEEEGGG-S-HHHHHHHHHHHHHHHHTTSS---/----HHHHHHHHHHHHHS---SGGGGS-SS-EEEEEE-TTTTHHHHHHHHHHHHT--EE-HHHHHHHHHHHHT-HHHHHHHHHHS-STHHHHHHHHH--S-SHHHHHHHHHHHHHHHHHHH-EEEESTTHHHHTTTSS-EEEEEE--HHHHHHHHHHTTSS-HHHHHHHHHHHHHHHHHHHHHHHS--TT-GGG-SEEEEGGG-S-HHHHHHHHHHHHHHHHTTSS---

InterPro domains:
  IPR027417 P-loop containing nucleoside triphosphate hydrolase [G3DSA:3.40.50.300] (26-220)
  IPR027417 P-loop containing nucleoside triphosphate hydrolase [SSF52540] (28-217)

Solvent-accessible surface area (backbone atoms only — not comparable to full-atom values): 23842 Å² total; per-residue (Å²): 129,77,71,52,66,65,58,53,51,52,52,38,50,56,60,16,63,52,78,68,80,50,88,74,64,69,54,36,79,36,53,20,33,22,40,39,60,33,55,53,28,49,35,68,59,37,49,51,52,38,17,60,73,68,70,40,54,70,41,39,49,67,55,50,48,50,51,24,55,53,41,69,74,30,65,67,58,45,48,45,44,52,64,25,52,57,78,69,67,64,53,42,53,47,51,69,70,50,69,84,71,71,67,81,40,47,58,50,53,35,37,48,52,49,50,54,41,44,47,44,54,29,21,33,36,34,38,88,47,40,33,68,73,38,65,86,48,67,43,45,22,35,32,29,33,43,53,54,67,56,10,10,46,51,38,22,76,70,66,77,46,50,48,70,58,29,34,54,46,25,54,49,51,38,48,51,54,41,48,48,32,29,76,72,64,74,42,60,82,75,46,66,85,64,30,40,33,36,37,35,35,73,46,43,66,44,60,63,61,56,30,53,42,50,51,55,52,35,52,40,38,60,70,53,54,23,45,71,114,128,77,70,53,65,64,58,52,52,51,52,38,51,55,61,17,64,53,78,68,81,50,86,74,65,70,53,36,78,37,53,20,34,22,39,39,59,33,56,52,28,48,36,68,58,39,49,52,51,38,16,61,74,67,70,41,54,70,41,37,49,65,55,50,48,51,53,25,55,53,42,69,74,29,65,68,58,46,48,46,46,52,63,25,52,56,74,71,67,64,52,44,54,46,50,67,68,48,68,82,74,72,68,80,40,48,57,50,52,35,38,47,53,49,51,53,42,45,47,44,53,30,20,34,36,33,39,88,47,39,36,67,73,39,65,86,47,65,44,45,23,36,33,30,32,42,54,53,68,58,11,9,46,51,38,21,75,71,69,76,46,50,50,69,58,28,35,54,47,26,53,49,51,40,49,52,55,41,48,48,32,30,75,71,65,73,42,59,83,76,44,67,85,63,30,38,34,36,39,34,34,73,46,43,66,45,60,61,62,56,32,52,41,50,51,55,51,36,51,39,38,61,68,54,55,23,43,70,115

Radius of gyration: 24.0 Å; Cα contacts (8 Å, |Δi|>4): 757; chains: 2; bounding box: 57×73×54 Å

Sequence (458 aa):
MSHNILSVIAAMAEVATVTHDEPSTRHPKKPVITISRDYGSGGDVIAQRLAQRLTIPLYDEVVLKEIATRLQDDPAIVKMLDEGFGRAKDMWLYRLFSGNDVGPDAYRDTLVKVVMSLGRMGGVLLGRGAHVILQEACALRVRIIGTPEVCAKRMAQSGHGTYDQELAKTREVDHMRGKFVWDVFNSRLSDASQFDIIINTDRMADFEDVVEMLEGMAKAIHAGRVLALMSHNILSVIAAMAEVATVTHDEPSTRHPKKPVITISRDYGSGGDVIAQRLAQRLTIPLYDEVVLKEIATRLQDDPAIVKMLDEGFGRAKDMWLYRLFSGNDVGPDAYRDTLVKVVMSLGRMGGVLLGRGAHVILQEACALRVRIIGTPEVCAKRMAQSGHGTYDQELAKTREVDHMRGKFVWDVFNSRLSDASQFDIIINTDRMADFEDVVEMLEGMAKAIHAGRVLAL